Protein AF-0000000082827532 (afdb_homodimer)

Foldseek 3Di:
DAPCQCLVVVLVQLVQQAKKKKKFWQDKFFDDQADGGHIKIWDQGPVRDTDIDGARRDDPVRVVVNVVRVVVSPDPDAWDKAKDKDFQDDPPPDPGTMIIIMIITMDGSVPAPEPSVVLVVVLLVFWKWKWKDWLVGHIHIDTDRDPDDFDWDWDDPDSRGIMTMTIDGQDPEEEEEEALDLLNLLLLVVVQSVRYAYEYEYQDPPSHDPVCPVSYNYYHDPCSLVVQQPDDQQYEYEYEHPDLVVSLVNLCSQLPDDPGHHLAYEYADAPVSLVVSVVVVVVVPDDPVSSVRYDPPAFDPDQDDPDSNSSSVRRVVVSCVSPVVDD/DAQCQVLVVVVVLLVQQAKKKKKFWQDKFFDDQADGGHIKIWDQGPVRDTDIDGARRDDPVRVVVNVVRVVVSPDPDAWDKAKDKDFQDDPPPDPGTMITIMIITIDGSVPAPEPSVVLVVVLLVFWKWKWKDWLVGHIHIDTDRDPDDFDWDWDDPDSRGIMTMTIDGQDPEEEEEEALDLLNLLLLVVVQVVSYAYEYEYQDPPSHDPVCPSSYNYYHDPCSLVVQQPDDQQYEYEYEHPDLVVSLVNLCSQLPDDPGHHLAYEYADAPVSLVVSVVVVVVVPDDPVSSVRYDPPAFDPDQDDPDSNSSSVRRVVVSCVSPVVDD

Solvent-accessible surface area (backbone atoms only — not comparable to full-atom values): 35565 Å² total; per-residue (Å²): 124,83,60,56,58,25,58,57,47,55,50,61,52,41,78,71,60,46,57,33,29,44,38,29,29,57,40,66,42,75,60,60,79,47,57,65,63,32,34,22,34,37,35,52,48,97,86,65,43,83,44,76,30,64,55,62,53,48,62,69,64,43,52,52,50,49,51,53,46,53,53,53,70,68,43,81,70,74,66,47,73,48,75,45,80,43,77,46,73,37,64,96,84,55,82,70,34,9,37,37,32,35,36,41,34,38,41,44,46,87,71,54,81,42,60,51,68,60,44,51,53,40,26,66,71,58,30,30,32,38,36,39,34,37,67,89,39,74,70,41,58,43,75,39,85,67,85,59,71,80,45,73,45,64,48,71,84,46,100,76,36,36,40,39,34,37,48,48,68,35,58,78,52,34,38,39,34,37,24,59,44,66,43,43,48,36,32,50,65,60,37,48,77,64,47,43,36,39,41,38,32,28,64,57,78,91,55,67,58,76,89,43,52,85,77,34,52,70,44,74,41,88,54,63,57,73,60,54,72,78,44,64,40,77,19,32,40,38,41,47,52,96,42,70,67,58,45,51,54,43,48,54,58,70,54,48,90,59,95,66,63,47,70,37,38,33,29,70,56,44,61,65,56,42,51,55,51,49,55,57,40,40,76,72,66,51,47,70,74,55,55,66,53,54,37,47,45,58,38,41,85,61,58,81,61,83,35,34,47,53,40,19,36,24,33,52,42,39,50,40,42,72,56,45,64,74,124,108,82,65,55,57,23,57,57,47,55,48,62,50,40,79,71,60,47,56,33,28,42,37,28,29,57,39,65,43,74,59,58,79,48,56,66,60,32,34,22,33,37,35,52,49,98,85,64,43,81,44,75,29,65,54,62,53,50,68,70,64,40,52,51,50,49,52,52,47,53,54,52,70,68,45,82,71,74,68,47,74,49,75,47,80,43,78,45,73,38,64,96,85,56,84,69,36,10,37,39,29,34,34,40,33,40,42,45,48,87,71,54,82,43,59,50,67,60,44,49,53,41,27,66,71,58,30,32,32,38,35,40,33,37,66,89,40,74,68,41,58,43,75,38,86,68,86,62,69,79,46,73,46,63,47,71,86,47,100,76,36,34,39,39,35,37,48,47,70,36,58,78,52,34,36,38,34,35,23,61,45,65,43,43,48,35,33,50,66,62,38,49,75,63,47,42,37,40,40,39,33,29,63,58,78,91,53,66,57,76,90,44,53,86,77,34,52,67,43,72,40,89,55,63,56,72,59,54,71,77,45,65,41,79,18,32,38,36,40,46,51,91,41,72,68,58,43,50,53,44,48,55,61,69,54,47,90,57,97,64,62,48,70,36,40,32,28,68,54,45,61,65,55,41,51,56,50,50,54,56,39,40,76,73,67,52,48,71,74,55,56,67,54,53,36,46,46,58,39,43,86,61,58,80,61,84,33,35,48,52,40,19,36,26,32,50,43,38,50,40,41,72,56,45,57,70,117

Organism: Acinetobacter baumannii (strain ATCC 19606 / DSM 30007 / JCM 6841 / CCUG 19606 / CIP 70.34 / NBRC 109757 / NCIMB 12457 / NCTC 12156 / 81) (NCBI:txid575584)

Radius of gyration: 27.35 Å; Cα contacts (8 Å, |Δi|>4): 1321; chains: 2; bounding box: 65×81×66 Å

pLDDT: mean 84.29, std 13.01, range [34.0, 98.56]

Nearest PDB structures (foldseek):
  3on5-assembly1_A  TM=6.457E-01  e=2.392E-22  Halalkalibacterium halodurans
  2we8-assembly1_A-2  TM=5.216E-01  e=1.282E-20  Mycolicibacterium smegmatis MC2 155
  3on5-assembly1_B  TM=6.172E-01  e=1.183E-18  Halalkalibacterium halodurans
  2we8-assembly2_B-3  TM=5.191E-01  e=8.747E-19  Mycolicibacterium smegmatis MC2 155
  2we7-assembly2_B-2  TM=5.089E-01  e=4.459E-18  Mycolicibacterium smegmatis MC2 155

Sequence (654 aa):
MQHLQWWTDFVAWQADALPMVLVTVVRADGSTPREVGATMLLRFNLQQQWQQSDTIGGGHLEFQAIDIAKAMLKESETCVRRIERFNLSARLGQCCGGVMWLLFEKILPAEIASDLSGSLQAWRAGKHIWRNVSYQYASTWQTMDMEQQPSFEFHSGSSEEWQFSQQIQPNTMQVLICGAGHVAEAIVRCLLPIGVRVKWIDPRDDIFPSDLLEQAYCITTDTLDAEIEPFDRSGAVLILTHDHQLDLQLCFTALKPTAKPFAYVGMIGSKSKRAIFEKRMQVRGYTPETLQRLVCPIGIDGISSKQPAMIAIAVVAQLLQVFDVKKMQHLQWWTDFVAWQADALPMVLVTVVRADGSTPREVGATMLLRFNLQQQWQQSDTIGGGHLEFQAIDIAKAMLKESETCVRRIERFNLSARLGQCCGGVMWLLFEKILPAEIASDLSGSLQAWRAGKHIWRNVSYQYASTWQTMDMEQQPSFEFHSGSSEEWQFSQQIQPNTMQVLICGAGHVAEAIVRCLLPIGVRVKWIDPRDDIFPSDLLEQAYCITTDTLDAEIEPFDRSGAVLILTHDHQLDLQLCFTALKPTAKPFAYVGMIGSKSKRAIFEKRMQVRGYTPETLQRLVCPIGIDGISSKQPAMIAIAVVAQLLQVFDVKK

Secondary structure (DSSP, 8-state):
----HHHHHHHHHGGGT--EEEEEEEEEESS-SS-TT-EEEEEE-TT--EEEES-SS-HHHHHHHHHHHHHHHHSS-SS-EEEEEEE---STT---PPEEEEEEEEE-GGG--S-HHHHHHHHHTT-EEEEEEESSS--EEEEE-------EEEEEEETTEEEEEEEEPPP--EEEEE--SHHHHHHHHHHGGGT-EEEEEESSTT-S-GGGTTTSEEEE-S-HHHHHTTS-TTSEEEE--S-HHHHHHHHHHHT---SS--SEEEE-S-HHHHHHHHHHHHHTT--HHHHTTEE-S-S-TT-----HHHHHHHHHHHHHHHH----/----HHHHHHHHHGGGT--EEEEEEEEEESB-SS-TT-EEEEEE-TT--EEEES-SS-HHHHHHHHHHHHHHHHSS-SS-EEEEEEE---STT---B-EEEEEEEEE-GGG--S-HHHHHHHHHTT-EEEEEEESSS--EEEEE-------EEEEEEETTEEEEEEEEPPP--EEEEE--SHHHHHHHHHHGGGT-EEEEEESSTT-S-GGGTTTSEEEE-S-HHHHHTTS-TTSEEEE--S-HHHHHHHHHHHT---SS--SEEEE-S-HHHHHHHHHHHHHTT--HHHHTTEE-S-S-TT-----HHHHHHHHHHHHHHHH----

Structure (mmCIF, N/CA/C/O backbone):
data_AF-0000000082827532-model_v1
#
loop_
_entity.id
_entity.type
_entity.pdbx_description
1 polymer 'Uncharacterized protein'
#
loop_
_atom_site.group_PDB
_atom_site.id
_atom_site.type_symbol
_atom_site.label_atom_id
_atom_site.label_alt_id
_atom_site.label_comp_id
_atom_site.label_asym_id
_atom_site.label_entity_id
_atom_site.label_seq_id
_atom_site.pdbx_PDB_ins_code
_atom_site.Cartn_x
_atom_site.Cartn_y
_atom_site.Cartn_z
_atom_site.occupancy
_atom_site.B_iso_or_equiv
_atom_site.auth_seq_id
_atom_site.auth_comp_id
_atom_site.auth_asym_id
_atom_site.auth_atom_id
_atom_site.pdbx_PDB_model_num
ATOM 1 N N . MET A 1 1 ? 1.329 12.906 14.406 1 38.5 1 MET A N 1
ATOM 2 C CA . MET A 1 1 ? 1.808 13.336 13.094 1 38.5 1 MET A CA 1
ATOM 3 C C . MET A 1 1 ? 0.666 13.906 12.258 1 38.5 1 MET A C 1
ATOM 5 O O . MET A 1 1 ? -0.466 13.43 12.336 1 38.5 1 MET A O 1
ATOM 9 N N . GLN A 1 2 ? 0.753 15.141 11.945 1 50.34 2 GLN A N 1
ATOM 10 C CA . GLN A 1 2 ? -0.274 15.867 11.195 1 50.34 2 GLN A CA 1
ATOM 11 C C . GLN A 1 2 ? -0.621 15.141 9.898 1 50.34 2 GLN A C 1
ATOM 13 O O . GLN A 1 2 ? 0.258 14.578 9.242 1 50.34 2 GLN A O 1
ATOM 18 N N . HIS A 1 3 ? -1.86 14.578 9.805 1 56.12 3 HIS A N 1
ATOM 19 C CA . HIS A 1 3 ? -2.361 14.211 8.484 1 56.12 3 HIS A CA 1
ATOM 20 C C . HIS A 1 3 ? -2.197 15.359 7.496 1 56.12 3 HIS A C 1
ATOM 22 O O . HIS A 1 3 ? -2.697 16.453 7.723 1 56.12 3 HIS A O 1
ATOM 28 N N . LEU A 1 4 ? -1.276 15.148 6.488 1 69.88 4 LEU A N 1
ATOM 29 C CA . LEU A 1 4 ? -0.964 16.328 5.699 1 69.88 4 LEU A CA 1
ATOM 30 C C . LEU A 1 4 ? -1.406 16.156 4.25 1 69.88 4 LEU A C 1
ATOM 32 O O . LEU A 1 4 ? -0.879 16.812 3.348 1 69.88 4 LEU A O 1
ATOM 36 N N . GLN A 1 5 ? -2.418 15.188 4.109 1 72.31 5 GLN A N 1
ATOM 37 C CA . GLN A 1 5 ? -2.928 15.047 2.75 1 72.31 5 GLN A CA 1
ATOM 38 C C . GLN A 1 5 ? -3.594 16.344 2.279 1 72.31 5 GLN A C 1
ATOM 40 O O . GLN A 1 5 ? -3.531 16.688 1.097 1 72.31 5 GLN A O 1
ATOM 45 N N . TRP A 1 6 ? -4.199 16.906 3.217 1 84.94 6 TRP A N 1
ATOM 46 C CA . TRP A 1 6 ? -4.879 18.141 2.857 1 84.94 6 TRP A CA 1
ATOM 47 C C . TRP A 1 6 ? -3.902 19.141 2.246 1 84.94 6 TRP A C 1
ATOM 49 O O . TRP A 1 6 ? -4.266 19.906 1.346 1 84.94 6 TRP A O 1
ATOM 59 N N . TRP A 1 7 ? -2.711 19.094 2.723 1 85.94 7 TRP A N 1
ATOM 60 C CA . TRP A 1 7 ? -1.707 20.047 2.252 1 85.94 7 TRP A CA 1
ATOM 61 C C . TRP A 1 7 ? -1.353 19.781 0.792 1 85.94 7 TRP A C 1
ATOM 63 O O . TRP A 1 7 ? -1.334 20.703 -0.023 1 85.94 7 TRP A O 1
ATOM 73 N N . THR A 1 8 ? -1.146 18.594 0.447 1 79.31 8 THR A N 1
ATOM 74 C CA . THR A 1 8 ? -0.833 18.234 -0.932 1 79.31 8 THR A CA 1
ATOM 75 C C . THR A 1 8 ? -2.033 18.484 -1.841 1 79.31 8 THR A C 1
ATOM 77 O O . THR A 1 8 ? -1.885 19 -2.947 1 79.31 8 THR A O 1
ATOM 80 N N . ASP A 1 9 ? -3.182 18.109 -1.369 1 83.38 9 ASP A N 1
ATOM 81 C CA . ASP A 1 9 ? -4.398 18.328 -2.148 1 83.38 9 ASP A CA 1
ATOM 82 C C . ASP A 1 9 ? -4.668 19.812 -2.352 1 83.38 9 ASP A C 1
ATOM 84 O O . ASP A 1 9 ? -5.121 20.234 -3.42 1 83.38 9 ASP A O 1
ATOM 88 N N . PHE A 1 10 ? -4.387 20.531 -1.301 1 91 10 PHE A N 1
ATOM 89 C CA . PHE A 1 10 ? -4.594 21.969 -1.355 1 91 10 PHE A CA 1
ATOM 90 C C . PHE A 1 10 ? -3.822 22.594 -2.516 1 91 10 PHE A C 1
ATOM 92 O O . PHE A 1 10 ? -4.367 23.391 -3.271 1 91 10 PHE A O 1
ATOM 99 N N . VAL A 1 11 ? -2.648 22.141 -2.717 1 88 11 VAL A N 1
ATOM 100 C CA . VAL A 1 11 ? -1.805 22.641 -3.799 1 88 11 VAL A CA 1
ATOM 101 C C . VAL A 1 11 ? -2.303 22.094 -5.137 1 88 11 VAL A C 1
ATOM 103 O O . VAL A 1 11 ? -2.438 22.844 -6.105 1 88 11 VAL A O 1
ATOM 106 N N . ALA A 1 12 ? -2.648 20.891 -5.184 1 82.44 12 ALA A N 1
ATOM 107 C CA . ALA A 1 12 ? -3.076 20.234 -6.422 1 82.44 12 ALA A CA 1
ATOM 108 C C . ALA A 1 12 ? -4.391 20.828 -6.922 1 82.44 12 ALA A C 1
ATOM 110 O O . ALA A 1 12 ? -4.582 21.016 -8.125 1 82.44 12 ALA A O 1
ATOM 111 N N . TRP A 1 13 ? -5.27 21.109 -5.996 1 87.94 13 TRP A N 1
ATOM 112 C CA . TRP A 1 13 ? -6.617 21.547 -6.359 1 87.94 13 TRP A CA 1
ATOM 113 C C . TRP A 1 13 ? -6.617 22.984 -6.828 1 87.94 13 TRP A C 1
ATOM 115 O O . TRP A 1 13 ? -7.598 23.453 -7.418 1 87.94 13 TRP A O 1
ATOM 125 N N . GLN A 1 14 ? -5.555 23.688 -6.668 1 88.75 14 GLN A N 1
ATOM 126 C CA . GLN A 1 14 ? -5.469 25.062 -7.117 1 88.75 14 GLN A CA 1
ATOM 127 C C . GLN A 1 14 ? -5.652 25.172 -8.633 1 88.75 14 GLN A C 1
ATOM 129 O O . GLN A 1 14 ? -6.141 26.188 -9.141 1 88.75 14 GLN A O 1
ATOM 134 N N . ALA A 1 15 ? -5.246 24.141 -9.266 1 83.94 15 ALA A N 1
ATOM 135 C CA . ALA A 1 15 ? -5.27 24.125 -10.727 1 83.94 15 ALA A CA 1
ATOM 136 C C . ALA A 1 15 ? -6.691 24.312 -11.25 1 83.94 15 ALA A C 1
ATOM 138 O O . ALA A 1 15 ? -6.891 24.859 -12.336 1 83.94 15 ALA A O 1
ATOM 139 N N . ASP A 1 16 ? -7.691 23.938 -10.516 1 88.25 16 ASP A N 1
ATOM 140 C CA . ASP A 1 16 ? -9.086 24.016 -10.938 1 88.25 16 ASP A CA 1
ATOM 141 C C . ASP A 1 16 ? -9.633 25.422 -10.766 1 88.25 16 ASP A C 1
ATOM 143 O O . ASP A 1 16 ? -10.711 25.734 -11.273 1 88.25 16 ASP A O 1
ATOM 147 N N . ALA A 1 17 ? -8.961 26.234 -10.078 1 90.38 17 ALA A N 1
ATOM 148 C CA . ALA A 1 17 ? -9.352 27.625 -9.828 1 90.38 17 ALA A CA 1
ATOM 149 C C . ALA A 1 17 ? -10.75 27.703 -9.234 1 90.38 17 ALA A C 1
ATOM 151 O O . ALA A 1 17 ? -11.539 28.578 -9.594 1 90.38 17 ALA A O 1
ATOM 152 N N . LEU A 1 18 ? -11.18 26.734 -8.492 1 92.06 18 LEU A N 1
ATOM 153 C CA . LEU A 1 18 ? -12.469 26.703 -7.805 1 92.06 18 LEU A CA 1
ATOM 154 C C . LEU A 1 18 ? -12.305 27 -6.316 1 92.06 18 LEU A C 1
ATOM 156 O O . LEU A 1 18 ? -11.258 26.703 -5.734 1 92.06 18 LEU A O 1
ATOM 160 N N . PRO A 1 19 ? -13.297 27.594 -5.766 1 93.75 19 PRO A N 1
ATOM 161 C CA . PRO A 1 19 ? -13.203 27.891 -4.336 1 93.75 19 PRO A CA 1
ATOM 162 C C . PRO A 1 19 ? -13.094 26.641 -3.473 1 93.75 19 PRO A C 1
ATOM 164 O O . PRO A 1 19 ? -13.633 25.594 -3.834 1 93.75 19 PRO A O 1
ATOM 167 N N . MET A 1 20 ? -12.422 26.766 -2.297 1 95.31 20 MET A N 1
ATOM 168 C CA . MET A 1 20 ? -12.258 25.719 -1.289 1 95.31 20 MET A CA 1
ATOM 169 C C . MET A 1 20 ? -12.484 26.281 0.113 1 95.31 20 MET A C 1
ATOM 171 O O . MET A 1 20 ? -12.453 27.5 0.314 1 95.31 20 MET A O 1
ATOM 175 N N . VAL A 1 21 ? -12.75 25.422 0.988 1 95.88 21 VAL A N 1
ATOM 176 C CA . VAL A 1 21 ? -12.82 25.812 2.391 1 95.88 21 VAL A CA 1
ATOM 177 C C . VAL A 1 21 ? -11.828 25 3.211 1 95.88 21 VAL A C 1
ATOM 179 O O . VAL A 1 21 ? -11.812 23.766 3.127 1 95.88 21 VAL A O 1
ATOM 182 N N . LEU A 1 22 ? -10.938 25.656 3.912 1 95.5 22 LEU A N 1
ATOM 183 C CA . LEU A 1 22 ? -10.062 25.047 4.902 1 95.5 22 LEU A CA 1
ATOM 184 C C . LEU A 1 22 ? -10.688 25.094 6.289 1 95.5 22 LEU A C 1
ATOM 186 O O . LEU A 1 22 ? -11.047 26.172 6.777 1 95.5 22 LEU A O 1
ATOM 190 N N . VAL A 1 23 ? -10.867 23.953 6.883 1 94.88 23 VAL A N 1
ATOM 191 C CA . VAL A 1 23 ? -11.367 23.875 8.25 1 94.88 23 VAL A CA 1
ATOM 192 C C . VAL A 1 23 ? -10.258 23.391 9.18 1 94.88 23 VAL A C 1
ATOM 194 O O . VAL A 1 23 ? -9.703 22.312 9 1 94.88 23 VAL A O 1
ATOM 197 N N . THR A 1 24 ? -9.914 24.172 10.148 1 93.38 24 THR A N 1
ATOM 198 C CA . THR A 1 24 ? -8.781 23.891 11.016 1 93.38 24 THR A CA 1
ATOM 199 C C . THR A 1 24 ? -9.188 23.953 12.484 1 93.38 24 THR A C 1
ATOM 201 O O . THR A 1 24 ? -9.898 24.875 12.891 1 93.38 24 THR A O 1
ATOM 204 N N . VAL A 1 25 ? -8.766 22.984 13.25 1 89.62 25 VAL A N 1
ATOM 205 C CA . VAL A 1 25 ? -8.93 23.062 14.703 1 89.62 25 VAL A CA 1
ATOM 206 C C . VAL A 1 25 ? -7.949 24.094 15.273 1 89.62 25 VAL A C 1
ATOM 208 O O . VAL A 1 25 ? -6.73 23.891 15.227 1 89.62 25 VAL A O 1
ATOM 211 N N . VAL A 1 26 ? -8.516 25.125 15.828 1 91.38 26 VAL A N 1
ATOM 212 C CA . VAL A 1 26 ? -7.617 26.172 16.297 1 91.38 26 VAL A CA 1
ATOM 213 C C . VAL A 1 26 ? -7.52 26.141 17.812 1 91.38 26 VAL A C 1
ATOM 215 O O . VAL A 1 26 ? -6.574 26.688 18.391 1 91.38 26 VAL A O 1
ATOM 218 N N . ARG A 1 27 ? -8.484 25.562 18.422 1 87.06 27 ARG A N 1
ATOM 219 C CA . ARG A 1 27 ? -8.5 25.375 19.859 1 87.06 27 ARG A CA 1
ATOM 220 C C . ARG A 1 27 ? -9.297 24.141 20.266 1 87.06 27 ARG A C 1
ATOM 222 O O . ARG A 1 27 ? -10.289 23.812 19.609 1 87.06 27 ARG A O 1
ATOM 229 N N . ALA A 1 28 ? -8.836 23.469 21.203 1 82.56 28 ALA A N 1
ATOM 230 C CA . ALA A 1 28 ? -9.5 22.266 21.719 1 82.56 28 ALA A CA 1
ATOM 231 C C . ALA A 1 28 ? -9.375 22.188 23.25 1 82.56 28 ALA A C 1
ATOM 233 O O . ALA A 1 28 ? -8.281 22.328 23.797 1 82.56 28 ALA A O 1
ATOM 234 N N . ASP A 1 29 ? -10.453 22.125 23.859 1 79.12 29 ASP A N 1
ATOM 235 C CA . ASP A 1 29 ? -10.5 21.969 25.312 1 79.12 29 ASP A CA 1
ATOM 236 C C . ASP A 1 29 ? -11.195 20.656 25.703 1 79.12 29 ASP A C 1
ATOM 238 O O . ASP A 1 29 ? -12.25 20.328 25.156 1 79.12 29 ASP A O 1
ATOM 242 N N . GLY A 1 30 ? -10.555 19.875 26.578 1 72.12 30 GLY A N 1
ATOM 243 C CA . GLY A 1 30 ? -11.141 18.609 27 1 72.12 30 GLY A CA 1
ATOM 244 C C . GLY A 1 30 ? -10.883 17.469 26.016 1 72.12 30 GLY A C 1
ATOM 245 O O . GLY A 1 30 ? -9.867 17.469 25.328 1 72.12 30 GLY A O 1
ATOM 246 N N . SER A 1 31 ? -11.68 16.422 26.047 1 66.44 31 SER A N 1
ATOM 247 C CA . SER A 1 31 ? -11.523 15.273 25.156 1 66.44 31 SER A CA 1
ATOM 248 C C . SER A 1 31 ? -12.062 15.578 23.75 1 66.44 31 SER A C 1
ATOM 250 O O . SER A 1 31 ? -13.266 15.781 23.578 1 66.44 31 SER A O 1
ATOM 252 N N . THR A 1 32 ? -11.234 15.75 22.875 1 71.81 32 THR A N 1
ATOM 253 C CA . THR A 1 32 ? -11.609 16.047 21.5 1 71.81 32 THR A CA 1
ATOM 254 C C . THR A 1 32 ? -11.055 15 20.547 1 71.81 32 THR A C 1
ATOM 256 O O . THR A 1 32 ? -10.07 14.336 20.844 1 71.81 32 THR A O 1
ATOM 259 N N . PRO A 1 33 ? -11.742 14.828 19.406 1 65 33 PRO A N 1
ATOM 260 C CA . PRO A 1 33 ? -11.336 13.773 18.484 1 65 33 PRO A CA 1
ATOM 261 C C . PRO A 1 33 ? -9.992 14.055 17.812 1 65 33 PRO A C 1
ATOM 263 O O . PRO A 1 33 ? -9.297 13.133 17.391 1 65 33 PRO A O 1
ATOM 266 N N . ARG A 1 34 ? -9.68 15.328 17.578 1 73.88 34 ARG A N 1
ATOM 267 C CA . ARG A 1 34 ? -8.422 15.711 16.938 1 73.88 34 ARG A CA 1
ATOM 268 C C . ARG A 1 34 ? -7.758 16.859 17.672 1 73.88 34 ARG A C 1
ATOM 270 O O . ARG A 1 34 ? -8.414 17.578 18.438 1 73.88 34 ARG A O 1
ATOM 277 N N . GLU A 1 35 ? -6.477 17 17.391 1 75.56 35 GLU A N 1
ATOM 278 C CA . GLU A 1 35 ? -5.668 18.031 18.062 1 75.56 35 GLU A CA 1
ATOM 279 C C . GLU A 1 35 ? -5.688 19.344 17.281 1 75.56 35 GLU A C 1
ATOM 281 O O . GLU A 1 35 ? -6.102 19.375 16.125 1 75.56 35 GLU A O 1
ATOM 286 N N . VAL A 1 36 ? -5.27 20.391 18 1 82.38 36 VAL A N 1
ATOM 287 C CA . VAL A 1 36 ? -5.102 21.688 17.359 1 82.38 36 VAL A CA 1
ATOM 288 C C . VAL A 1 36 ? -4.188 21.562 16.141 1 82.38 36 VAL A C 1
ATOM 290 O O . VAL A 1 36 ? -3.166 20.859 16.203 1 82.38 36 VAL A O 1
ATOM 293 N N . GLY A 1 37 ? -4.598 22.141 15.062 1 85.69 37 GLY A N 1
ATOM 294 C CA . GLY A 1 37 ? -3.82 22.078 13.836 1 85.69 37 GLY A CA 1
ATOM 295 C C . GLY A 1 37 ? -4.383 21.094 12.828 1 85.69 37 GLY A C 1
ATOM 296 O O . GLY A 1 37 ? -4.066 21.156 11.641 1 85.69 37 GLY A O 1
ATOM 297 N N . ALA A 1 38 ? -5.172 20.188 13.32 1 82.88 38 ALA A N 1
ATOM 298 C CA . ALA A 1 38 ? -5.836 19.297 12.375 1 82.88 38 ALA A CA 1
ATOM 299 C C . ALA A 1 38 ? -6.637 20.094 11.344 1 82.88 38 ALA A C 1
ATOM 301 O O . ALA A 1 38 ? -7.348 21.031 11.695 1 82.88 38 ALA A O 1
ATOM 302 N N . THR A 1 39 ? -6.453 19.688 10.133 1 89.94 39 THR A N 1
ATOM 303 C CA . THR A 1 39 ? -7.039 20.469 9.047 1 89.94 39 THR A CA 1
ATOM 304 C C . THR A 1 39 ? -7.75 19.562 8.047 1 89.94 39 THR A C 1
ATOM 306 O O . THR A 1 39 ? -7.262 18.484 7.73 1 89.94 39 THR A O 1
ATOM 309 N N . MET A 1 40 ? -8.906 20.031 7.656 1 89.06 40 MET A N 1
ATOM 310 C CA . MET A 1 40 ? -9.719 19.391 6.629 1 89.06 40 MET A CA 1
ATOM 311 C C . MET A 1 40 ? -9.961 20.328 5.457 1 89.06 40 MET A C 1
ATOM 313 O O . MET A 1 40 ? -10.234 21.516 5.656 1 89.06 40 MET A O 1
ATOM 317 N N . LEU A 1 41 ? -9.758 19.875 4.242 1 93.25 41 LEU A N 1
ATOM 318 C CA . LEU A 1 41 ? -9.969 20.641 3.016 1 93.25 41 LEU A CA 1
ATOM 319 C C . LEU A 1 41 ? -11.227 20.172 2.295 1 93.25 41 LEU A C 1
ATOM 321 O O . LEU A 1 41 ? -11.414 18.969 2.084 1 93.25 41 LEU A O 1
ATOM 325 N N . LEU A 1 42 ? -12.086 21.141 1.963 1 93.38 42 LEU A N 1
ATOM 326 C CA . LEU A 1 42 ? -13.391 20.844 1.382 1 93.38 42 LEU A CA 1
ATOM 327 C C . LEU A 1 42 ? -13.625 21.656 0.116 1 93.38 42 LEU A C 1
ATOM 329 O O . LEU A 1 42 ? -13.25 22.828 0.053 1 93.38 42 LEU A O 1
ATOM 333 N N . ARG A 1 43 ? -14.289 20.969 -0.887 1 93.06 43 ARG A N 1
ATOM 334 C CA . ARG A 1 43 ? -14.664 21.719 -2.078 1 93.06 43 ARG A CA 1
ATOM 335 C C . ARG A 1 43 ? -15.688 20.953 -2.908 1 93.06 43 ARG A C 1
ATOM 337 O O . ARG A 1 43 ? -15.969 19.781 -2.635 1 93.06 43 ARG A O 1
ATOM 344 N N . PHE A 1 44 ? -16.281 21.766 -3.873 1 90.5 44 PHE A N 1
ATOM 345 C CA . PHE A 1 44 ? -16.922 21.156 -5.031 1 90.5 44 PHE A CA 1
ATOM 346 C C . PHE A 1 44 ? -15.969 21.141 -6.227 1 90.5 44 PHE A C 1
ATOM 348 O O . PHE A 1 44 ? -15.281 22.141 -6.488 1 90.5 44 PHE A O 1
ATOM 355 N N . ASN A 1 45 ? -15.898 19.969 -6.906 1 85.69 45 ASN A N 1
ATOM 356 C CA . ASN A 1 45 ? -15.055 19.969 -8.102 1 85.69 45 ASN A CA 1
ATOM 357 C C . ASN A 1 45 ? -15.797 20.547 -9.305 1 85.69 45 ASN A C 1
ATOM 359 O O . ASN A 1 45 ? -16.859 21.141 -9.164 1 85.69 45 ASN A O 1
ATOM 363 N N . LEU A 1 46 ? -15.125 20.406 -10.523 1 83.75 46 LEU A N 1
ATOM 364 C CA . LEU A 1 46 ? -15.656 20.984 -11.75 1 83.75 46 LEU A CA 1
ATOM 365 C C . LEU A 1 46 ? -17.016 20.375 -12.094 1 83.75 46 LEU A C 1
ATOM 367 O O . LEU A 1 46 ? -17.875 21.047 -12.664 1 83.75 46 LEU A O 1
ATOM 371 N N . GLN A 1 47 ? -17.203 19.141 -11.734 1 81 47 GLN A N 1
ATOM 372 C CA . GLN A 1 47 ? -18.469 18.438 -12.008 1 81 47 GLN A CA 1
ATOM 373 C C . GLN A 1 47 ? -19.453 18.625 -10.867 1 81 47 GLN A C 1
ATOM 375 O O . GLN A 1 47 ? -20.422 17.875 -10.742 1 81 47 GLN A O 1
ATOM 380 N N . GLN A 1 48 ? -19.109 19.5 -9.867 1 83.31 48 GLN A N 1
ATOM 381 C CA . GLN A 1 48 ? -19.969 19.859 -8.734 1 83.31 48 GLN A CA 1
ATOM 382 C C . GLN A 1 48 ? -20.078 18.688 -7.75 1 83.31 48 GLN A C 1
ATOM 384 O O . GLN A 1 48 ? -21.094 18.562 -7.059 1 83.31 48 GLN A O 1
ATOM 389 N N . GLN A 1 49 ? -19.109 17.938 -7.82 1 77.62 49 GLN A N 1
ATOM 390 C CA . GLN A 1 49 ? -19.047 16.844 -6.844 1 77.62 49 GLN A CA 1
ATOM 391 C C . GLN A 1 49 ? -18.297 17.297 -5.586 1 77.62 49 GLN A C 1
ATOM 393 O O . GLN A 1 49 ? -17.297 18 -5.672 1 77.62 49 GLN A O 1
ATOM 398 N N . TRP A 1 50 ? -18.875 16.844 -4.477 1 80.88 50 TRP A N 1
ATOM 399 C CA . TRP A 1 50 ? -18.281 17.172 -3.189 1 80.88 50 TRP A CA 1
ATOM 400 C C . TRP A 1 50 ? -16.984 16.391 -2.969 1 80.88 50 TRP A C 1
ATOM 402 O O . TRP A 1 50 ? -16.953 15.18 -3.166 1 80.88 50 TRP A O 1
ATOM 412 N N . GLN A 1 51 ? -15.891 17.125 -2.643 1 81.75 51 GLN A N 1
ATOM 413 C CA . GLN A 1 51 ? -14.602 16.5 -2.35 1 81.75 51 GLN A CA 1
ATOM 414 C C . GLN A 1 51 ? -14.094 16.906 -0.972 1 81.75 51 GLN A C 1
ATOM 416 O O . GLN A 1 51 ? -14.25 18.047 -0.563 1 81.75 51 GLN A O 1
ATOM 421 N N . GLN A 1 52 ? -13.57 15.945 -0.238 1 83 52 GLN A N 1
ATOM 422 C CA . GLN A 1 52 ? -12.984 16.156 1.08 1 83 52 GLN A CA 1
ATOM 423 C C . GLN A 1 52 ? -11.586 15.547 1.165 1 83 52 GLN A C 1
ATOM 425 O O . GLN A 1 52 ? -11.344 14.469 0.631 1 83 52 GLN A O 1
ATOM 430 N N . SER A 1 53 ? -10.648 16.359 1.677 1 82.75 53 SER A N 1
ATOM 431 C CA . SER A 1 53 ? -9.312 15.859 1.979 1 82.75 53 SER A CA 1
ATOM 432 C C . SER A 1 53 ? -9.008 15.961 3.471 1 82.75 53 SER A C 1
ATOM 434 O O . SER A 1 53 ? -9.18 17.031 4.074 1 82.75 53 SER A O 1
ATOM 436 N N . ASP A 1 54 ? -8.555 14.891 4.121 1 77.62 54 ASP A N 1
ATOM 437 C CA . ASP A 1 54 ? -8.258 14.742 5.543 1 77.62 54 ASP A CA 1
ATOM 438 C C . ASP A 1 54 ? -9.5 15.008 6.391 1 77.62 54 ASP A C 1
ATOM 440 O O . ASP A 1 54 ? -10.609 15.125 5.863 1 77.62 54 ASP A O 1
ATOM 444 N N . THR A 1 55 ? -9.359 14.875 7.73 1 74.12 55 THR A N 1
ATOM 445 C CA . THR A 1 55 ? -10.484 14.945 8.664 1 74.12 55 THR A CA 1
ATOM 446 C C . THR A 1 55 ? -10.094 15.711 9.922 1 74.12 55 THR A C 1
ATOM 448 O O . THR A 1 55 ? -8.906 15.898 10.195 1 74.12 55 THR A O 1
ATOM 451 N N . ILE A 1 56 ? -11.086 16.188 10.469 1 79.56 56 ILE A N 1
ATOM 452 C CA . ILE A 1 56 ? -10.859 16.812 11.766 1 79.56 56 ILE A CA 1
ATOM 453 C C . ILE A 1 56 ? -11.391 15.922 12.875 1 79.56 56 ILE A C 1
ATOM 455 O O . ILE A 1 56 ? -11.742 16.406 13.953 1 79.56 56 ILE A O 1
ATOM 459 N N . GLY A 1 57 ? -11.469 14.625 12.586 1 64.38 57 GLY A N 1
ATOM 460 C CA . GLY A 1 57 ? -11.812 13.664 13.625 1 64.38 57 GLY A CA 1
ATOM 461 C C . GLY A 1 57 ? -13.078 12.891 13.32 1 64.38 57 GLY A C 1
ATOM 462 O O . GLY A 1 57 ? -13.391 11.914 14.008 1 64.38 57 GLY A O 1
ATOM 463 N N . GLY A 1 58 ? -13.773 13.242 12.375 1 61.34 58 GLY A N 1
ATOM 464 C CA . GLY A 1 58 ? -15 12.539 12.023 1 61.34 58 GLY A CA 1
ATOM 465 C C . GLY A 1 58 ? -16.156 12.867 12.938 1 61.34 58 GLY A C 1
ATOM 466 O O . GLY A 1 58 ? -16.188 13.938 13.547 1 61.34 58 GLY A O 1
ATOM 467 N N . GLY A 1 59 ? -17.281 12.109 12.789 1 59.19 59 GLY A N 1
ATOM 468 C CA . GLY A 1 59 ? -18.422 12.211 13.688 1 59.19 59 GLY A CA 1
ATOM 469 C C . GLY A 1 59 ? -19.375 13.336 13.312 1 59.19 59 GLY A C 1
ATOM 470 O O . GLY A 1 59 ? -19.375 13.797 12.172 1 59.19 59 GLY A O 1
ATOM 471 N N . HIS A 1 60 ? -20.203 13.555 14.312 1 66.06 60 HIS A N 1
ATOM 472 C CA . HIS A 1 60 ? -21.234 14.562 14.133 1 66.06 60 HIS A CA 1
ATOM 473 C C . HIS A 1 60 ? -20.625 15.945 13.898 1 66.06 60 HIS A C 1
ATOM 4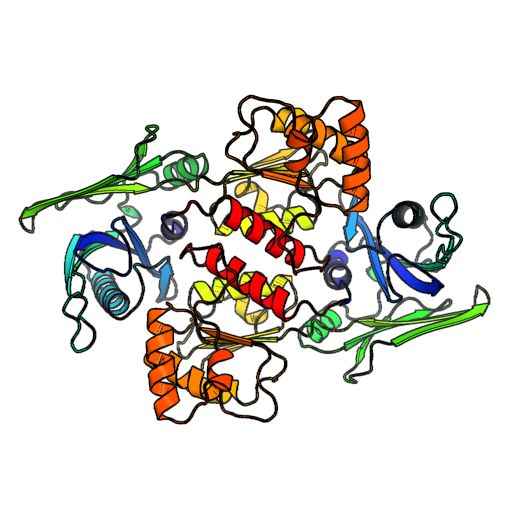75 O O . HIS A 1 60 ? -21.109 16.719 13.078 1 66.06 60 HIS A O 1
ATOM 481 N N . LEU A 1 61 ? -19.547 16.203 14.562 1 75.12 61 LEU A N 1
ATOM 482 C CA . LEU A 1 61 ? -18.859 17.484 14.406 1 75.12 61 LEU A CA 1
ATOM 483 C C . LEU A 1 61 ? -18.438 17.688 12.961 1 75.12 61 LEU A C 1
ATOM 485 O O . LEU A 1 61 ? -18.625 18.781 12.398 1 75.12 61 LEU A O 1
ATOM 489 N N . GLU A 1 62 ? -17.859 16.688 12.43 1 79.44 62 GLU A N 1
ATOM 490 C CA . GLU A 1 62 ? -17.359 16.812 11.062 1 79.44 62 GLU A CA 1
ATOM 491 C C . GLU A 1 62 ? -18.5 17 10.07 1 79.44 62 GLU A C 1
ATOM 493 O O . GLU A 1 62 ? -18.375 17.797 9.125 1 79.44 62 GLU A O 1
ATOM 498 N N . PHE A 1 63 ? -19.625 16.438 10.344 1 75.06 63 PHE A N 1
ATOM 499 C CA . PHE A 1 63 ? -20.797 16.609 9.5 1 75.06 63 PHE A CA 1
ATOM 500 C C . PHE A 1 63 ? -21.297 18.047 9.562 1 75.06 63 PHE A C 1
ATOM 502 O O . PHE A 1 63 ? -21.609 18.656 8.531 1 75.06 63 PHE A O 1
ATOM 509 N N . GLN A 1 64 ? -21.375 18.531 10.703 1 83.75 64 GLN A N 1
ATOM 510 C CA . GLN A 1 64 ? -21.781 19.922 10.867 1 83.75 64 GLN A CA 1
ATOM 511 C C . GLN A 1 64 ? -20.812 20.859 10.18 1 83.75 64 GLN A C 1
ATOM 513 O O . GLN A 1 64 ? -21.219 21.828 9.531 1 83.75 64 GLN A O 1
ATOM 518 N N . ALA A 1 65 ? -19.594 20.578 10.375 1 90.69 65 ALA A N 1
ATOM 519 C CA . ALA A 1 65 ? -18.562 21.406 9.742 1 90.69 65 ALA A CA 1
ATOM 520 C C . ALA A 1 65 ? -18.719 21.375 8.227 1 90.69 65 ALA A C 1
ATOM 522 O O . ALA A 1 65 ? -18.562 22.406 7.566 1 90.69 65 ALA A O 1
ATOM 523 N N . ILE A 1 66 ? -18.984 20.25 7.691 1 89.69 66 ILE A N 1
ATOM 524 C CA . ILE A 1 66 ? -19.188 20.094 6.254 1 89.69 66 ILE A CA 1
ATOM 525 C C . ILE A 1 66 ? -20.375 20.938 5.797 1 89.69 66 ILE A C 1
ATOM 527 O O . ILE A 1 66 ? -20.297 21.625 4.773 1 89.69 66 ILE A O 1
ATOM 531 N N . ASP A 1 67 ? -21.359 20.906 6.562 1 90.06 67 ASP A N 1
ATOM 532 C CA . ASP A 1 67 ? -22.531 21.703 6.223 1 90.06 67 ASP A CA 1
ATOM 533 C C . ASP A 1 67 ? -22.203 23.188 6.195 1 90.06 67 ASP A C 1
ATOM 535 O O . ASP A 1 67 ? -22.641 23.906 5.289 1 90.06 67 ASP A O 1
ATOM 539 N N . ILE A 1 68 ? -21.578 23.594 7.152 1 93.19 68 ILE A N 1
ATOM 540 C CA . ILE A 1 68 ? -21.156 25 7.207 1 93.19 68 ILE A CA 1
ATOM 541 C C . ILE A 1 68 ? -20.297 25.328 5.988 1 93.19 68 ILE A C 1
ATOM 543 O O . ILE A 1 68 ? -20.5 26.359 5.348 1 93.19 68 ILE A O 1
ATOM 547 N N . ALA A 1 69 ? -19.375 24.469 5.668 1 94.75 69 ALA A N 1
ATOM 548 C CA . ALA A 1 69 ? -18.484 24.688 4.527 1 94.75 69 ALA A CA 1
ATOM 549 C C . ALA A 1 69 ? -19.281 24.75 3.225 1 94.75 69 ALA A C 1
ATOM 551 O O . ALA A 1 69 ? -19 25.594 2.365 1 94.75 69 ALA A O 1
ATOM 552 N N . LYS A 1 70 ? -20.234 23.922 3.062 1 92.69 70 LYS A N 1
ATOM 553 C CA . LYS A 1 70 ? -21.078 23.938 1.873 1 92.69 70 LYS A CA 1
ATOM 554 C C . LYS A 1 70 ? -21.812 25.266 1.729 1 92.69 70 LYS A C 1
ATOM 556 O O . LYS A 1 70 ? -21.875 25.828 0.633 1 92.69 70 LYS A O 1
ATOM 561 N N . ALA A 1 71 ? -22.344 25.656 2.811 1 93.12 71 ALA A N 1
ATOM 562 C CA . ALA A 1 71 ? -23.016 26.953 2.807 1 93.12 71 ALA A CA 1
ATOM 563 C C . ALA A 1 71 ? -22.062 28.078 2.412 1 93.12 71 ALA A C 1
ATOM 565 O O . ALA A 1 71 ? -22.422 28.969 1.632 1 93.12 71 ALA A O 1
ATOM 566 N N . MET A 1 72 ? -20.875 28.047 2.953 1 94.19 72 MET A N 1
ATOM 567 C CA . MET A 1 72 ? -19.875 29.047 2.65 1 94.19 72 MET A CA 1
ATOM 568 C C . MET A 1 72 ? -19.547 29.062 1.161 1 94.19 72 MET A C 1
ATOM 570 O O . MET A 1 72 ? -19.344 30.125 0.577 1 94.19 72 MET A O 1
ATOM 574 N N . LEU A 1 73 ? -19.484 27.906 0.583 1 93.62 73 LEU A N 1
ATOM 575 C CA . LEU A 1 73 ? -19.109 27.797 -0.822 1 93.62 73 LEU A CA 1
ATOM 576 C C . LEU A 1 73 ? -20.203 28.344 -1.724 1 93.62 73 LEU A C 1
ATOM 578 O O . LEU A 1 73 ? -19.938 28.781 -2.844 1 93.62 73 LEU A O 1
ATOM 582 N N . LYS A 1 74 ? -21.359 28.328 -1.215 1 89.25 74 LYS A N 1
ATOM 583 C CA . LYS A 1 74 ? -22.5 28.828 -1.98 1 89.25 74 LYS A CA 1
ATOM 584 C C . LYS A 1 74 ? -22.625 30.344 -1.848 1 89.25 74 LYS A C 1
ATOM 586 O O . LYS A 1 74 ? -23.266 31 -2.676 1 89.25 74 LYS A O 1
ATOM 591 N N . GLU A 1 75 ? -22.125 30.812 -0.794 1 86.81 75 GLU A N 1
ATOM 592 C CA . GLU A 1 75 ? -22.188 32.25 -0.572 1 86.81 75 GLU A CA 1
ATOM 593 C C . GLU A 1 75 ? -21.312 33 -1.573 1 86.81 75 GLU A C 1
ATOM 595 O O . GLU A 1 75 ? -20.281 32.5 -2.006 1 86.81 75 GLU A O 1
ATOM 600 N N . SER A 1 76 ? -21.75 34.188 -1.925 1 78.94 76 SER A N 1
ATOM 601 C CA . SER A 1 76 ? -21.062 35 -2.912 1 78.94 76 SER A CA 1
ATOM 602 C C . SER A 1 76 ? -19.844 35.688 -2.303 1 78.94 76 SER A C 1
ATOM 604 O O . SER A 1 76 ? -18.891 36.031 -3.018 1 78.94 76 SER A O 1
ATOM 606 N N . GLU A 1 77 ? -19.953 35.906 -1.018 1 75.62 77 GLU A N 1
ATOM 607 C CA . GLU A 1 77 ? -18.828 36.594 -0.375 1 75.62 77 GLU A CA 1
ATOM 608 C C . GLU A 1 77 ? -17.547 35.781 -0.548 1 75.62 77 GLU A C 1
ATOM 610 O O . GLU A 1 77 ? -17.531 34.562 -0.417 1 75.62 77 GLU A O 1
ATOM 615 N N . THR A 1 78 ? -16.609 36.656 -0.981 1 68.38 78 THR A N 1
ATOM 616 C CA . THR A 1 78 ? -15.297 36.031 -1.208 1 68.38 78 THR A CA 1
ATOM 617 C C . THR A 1 78 ? -14.438 36.125 0.053 1 68.38 78 THR A C 1
ATOM 619 O O . THR A 1 78 ? -14.586 37.031 0.855 1 68.38 78 THR A O 1
ATOM 622 N N . CYS A 1 79 ? -13.648 35.156 0.42 1 65.62 79 CYS A N 1
ATOM 623 C CA . CYS A 1 79 ? -12.617 35.062 1.448 1 65.62 79 CYS A CA 1
ATOM 624 C C . CYS A 1 79 ? -13.219 35.219 2.84 1 65.62 79 CYS A C 1
ATOM 626 O O . CYS A 1 79 ? -12.945 36.188 3.543 1 65.62 79 CYS A O 1
ATOM 628 N N . VAL A 1 80 ? -14.102 34.5 3.248 1 81.44 80 VAL A N 1
ATOM 629 C CA . VAL A 1 80 ? -14.758 34.469 4.551 1 81.44 80 VAL A CA 1
ATOM 630 C C . VAL A 1 80 ? -13.961 33.594 5.52 1 81.44 80 VAL A C 1
ATOM 632 O O . VAL A 1 80 ? -13.469 32.531 5.141 1 81.44 80 VAL A O 1
ATOM 635 N N . ARG A 1 81 ? -13.641 34.312 6.648 1 90.69 81 ARG A N 1
ATOM 636 C CA . ARG A 1 81 ? -13.055 33.594 7.77 1 90.69 81 ARG A CA 1
ATOM 637 C C . ARG A 1 81 ? -13.953 33.656 9.008 1 90.69 81 ARG A C 1
ATOM 639 O O . ARG A 1 81 ? -14.398 34.75 9.383 1 90.69 81 ARG A O 1
ATOM 646 N N . ARG A 1 82 ? -14.188 32.531 9.57 1 89.44 82 ARG A N 1
ATOM 647 C CA . ARG A 1 82 ? -14.953 32.562 10.82 1 89.44 82 ARG A CA 1
ATOM 648 C C . ARG A 1 82 ? -14.547 31.422 11.742 1 89.44 82 ARG A C 1
ATOM 650 O O . ARG A 1 82 ? -14.109 30.359 11.281 1 89.44 82 ARG A O 1
ATOM 657 N N . ILE A 1 83 ? -14.648 31.672 12.977 1 91.75 83 ILE A N 1
ATOM 658 C CA . ILE A 1 83 ? -14.383 30.672 14.008 1 91.75 83 ILE A CA 1
ATOM 659 C C . ILE A 1 83 ? -15.695 30.234 14.656 1 91.75 83 ILE A C 1
ATOM 661 O O . ILE A 1 83 ? -16.516 31.078 15.031 1 91.75 83 ILE A O 1
ATOM 665 N N . GLU A 1 84 ? -15.93 28.938 14.711 1 91.44 84 GLU A N 1
ATOM 666 C CA . GLU A 1 84 ? -17.109 28.375 15.352 1 91.44 84 GLU A CA 1
ATOM 667 C C . GLU A 1 84 ? -16.734 27.453 16.516 1 91.44 84 GLU A C 1
ATOM 669 O O . GLU A 1 84 ? -15.773 26.703 16.422 1 91.44 84 GLU A O 1
ATOM 674 N N . ARG A 1 85 ? -17.531 27.625 17.5 1 88.31 85 ARG A N 1
ATOM 675 C CA . ARG A 1 85 ? -17.359 26.812 18.688 1 88.31 85 ARG A CA 1
ATOM 676 C C . ARG A 1 85 ? -18.312 25.609 18.672 1 88.31 85 ARG A C 1
ATOM 678 O O . ARG A 1 85 ? -19.5 25.766 18.406 1 88.31 85 ARG A O 1
ATOM 685 N N . PHE A 1 86 ? -17.797 24.391 18.906 1 86.69 86 PHE A N 1
ATOM 686 C CA . PHE A 1 86 ? -18.594 23.172 18.938 1 86.69 86 PHE A CA 1
ATOM 687 C C . PHE A 1 86 ? -18.469 22.484 20.297 1 86.69 86 PHE A C 1
ATOM 689 O O . PHE A 1 86 ? -17.359 22.203 20.75 1 86.69 86 PHE A O 1
ATOM 696 N N . ASN A 1 87 ? -19.641 22.25 20.844 1 79.94 87 ASN A N 1
ATOM 697 C CA . ASN A 1 87 ? -19.688 21.453 22.062 1 79.94 87 ASN A CA 1
ATOM 698 C C . ASN A 1 87 ? -19.859 19.969 21.75 1 79.94 87 ASN A C 1
ATOM 700 O O . ASN A 1 87 ? -20.812 19.578 21.078 1 79.94 87 ASN A O 1
ATOM 704 N N . LEU A 1 88 ? -18.859 19.234 22.016 1 67 88 LEU A N 1
ATOM 705 C CA . LEU A 1 88 ? -18.938 17.812 21.766 1 67 88 LEU A CA 1
ATOM 706 C C . LEU A 1 88 ? -19.703 17.094 22.875 1 67 88 LEU A C 1
ATOM 708 O O . LEU A 1 88 ? -19.5 17.406 24.062 1 67 88 LEU A O 1
ATOM 712 N N . SER A 1 89 ? -21.047 17.016 22.656 1 56.16 89 SER A N 1
ATOM 713 C CA . SER A 1 89 ? -21.906 16.422 23.688 1 56.16 89 SER A CA 1
ATOM 714 C C . SER A 1 89 ? -21.312 15.125 24.219 1 56.16 89 SER A C 1
ATOM 716 O O . SER A 1 89 ? -20.703 14.359 23.469 1 56.16 89 SER A O 1
ATOM 718 N N . ALA A 1 90 ? -21.188 15.148 25.609 1 44.88 90 ALA A N 1
ATOM 719 C CA . ALA A 1 90 ? -20.922 13.945 26.391 1 44.88 90 ALA A CA 1
ATOM 720 C C . ALA A 1 90 ? -21.859 12.812 25.984 1 44.88 90 ALA A C 1
ATOM 722 O O . ALA A 1 90 ? -23 13.055 25.562 1 44.88 90 ALA A O 1
ATOM 723 N N . ARG A 1 91 ? -21.531 11.75 25.391 1 38.5 91 ARG A N 1
ATOM 724 C CA . ARG A 1 91 ? -22.531 10.68 25.469 1 38.5 91 ARG A CA 1
ATOM 725 C C . ARG A 1 91 ? -23.375 10.836 26.734 1 38.5 91 ARG A C 1
ATOM 727 O O . ARG A 1 91 ? -22.969 11.461 27.703 1 38.5 91 ARG A O 1
ATOM 734 N N . LEU A 1 92 ? -24.609 10.469 26.734 1 34 92 LEU A N 1
ATOM 735 C CA . LEU A 1 92 ? -25.516 10.391 27.875 1 34 92 LEU A CA 1
ATOM 736 C C . LEU A 1 92 ? -24.781 9.945 29.125 1 34 92 LEU A C 1
ATOM 738 O O . LEU A 1 92 ? -24.281 8.812 29.203 1 34 92 LEU A O 1
ATOM 742 N N . GLY A 1 93 ? -24.578 10.797 30.297 1 36.97 93 GLY A N 1
ATOM 743 C CA . GLY A 1 93 ? -24.047 10.805 31.656 1 36.97 93 GLY A CA 1
ATOM 744 C C . GLY A 1 93 ? -22.625 11.312 31.734 1 36.97 93 GLY A C 1
ATOM 745 O O . GLY A 1 93 ? -22.078 11.477 32.844 1 36.97 93 GLY A O 1
ATOM 746 N N . GLN A 1 94 ? -21.656 10.859 30.984 1 36.81 94 GLN A N 1
ATOM 747 C CA . GLN A 1 94 ? -20.281 11.25 31.297 1 36.81 94 GLN A CA 1
ATOM 748 C C . GLN A 1 94 ? -19.984 12.664 30.812 1 36.81 94 GLN A C 1
ATOM 750 O O . GLN A 1 94 ? -20.453 13.07 29.75 1 36.81 94 GLN A O 1
ATOM 755 N N . CYS A 1 95 ? -19.938 13.789 31.703 1 40.25 95 CYS A N 1
ATOM 756 C CA . CYS A 1 95 ? -19.531 15.195 31.797 1 40.25 95 CYS A CA 1
ATOM 757 C C . CYS A 1 95 ? -18.516 15.547 30.719 1 40.25 95 CYS A C 1
ATOM 759 O O . CYS A 1 95 ? -18.188 16.719 30.531 1 40.25 95 CYS A O 1
ATOM 761 N N . CYS A 1 96 ? -17.547 14.82 30.391 1 49.12 96 CYS A N 1
ATOM 762 C CA . CYS A 1 96 ? -16.219 15.188 29.891 1 49.12 96 CYS A CA 1
ATOM 763 C C . CYS A 1 96 ? -16.266 15.484 28.406 1 49.12 96 CYS A C 1
ATOM 765 O O . CYS A 1 96 ? -15.438 14.984 27.641 1 49.12 96 CYS A O 1
ATOM 767 N N . GLY A 1 97 ? -17.375 16.031 27.984 1 58.44 97 GLY A N 1
ATOM 768 C CA . GLY A 1 97 ? -17.281 16.234 26.562 1 58.44 97 GLY A CA 1
ATOM 769 C C . GLY A 1 97 ? -16.281 17.312 26.172 1 58.44 97 GLY A C 1
ATOM 770 O O . GLY A 1 97 ? -15.961 18.188 27 1 58.44 97 GLY A O 1
ATOM 771 N N . GLY A 1 98 ? -15.484 17.297 25.312 1 71.81 98 GLY A N 1
ATOM 772 C CA . GLY A 1 98 ? -14.516 18.297 24.859 1 71.81 98 GLY A CA 1
ATOM 773 C C . GLY A 1 98 ? -15.133 19.391 24 1 71.81 98 GLY A C 1
ATOM 774 O O . GLY A 1 98 ? -16.328 19.344 23.703 1 71.81 98 GLY A O 1
ATOM 775 N N . VAL A 1 99 ? -14.594 20.641 24.094 1 82.69 99 VAL A N 1
ATOM 776 C CA . VAL A 1 99 ? -14.969 21.781 23.234 1 82.69 99 VAL A CA 1
ATOM 777 C C . VAL A 1 99 ? -13.883 22.016 22.188 1 82.69 99 VAL A C 1
ATOM 779 O O . VAL A 1 99 ? -12.688 21.953 22.5 1 82.69 99 VAL A O 1
ATOM 782 N N . MET A 1 100 ? -14.414 22.266 20.969 1 86.94 100 MET A N 1
ATOM 783 C CA . MET A 1 100 ? -13.477 22.547 19.891 1 86.94 100 MET A CA 1
ATOM 784 C C . MET A 1 100 ? -13.852 23.844 19.172 1 86.94 100 MET A C 1
ATOM 786 O O . MET A 1 100 ? -15.039 24.125 18.969 1 86.94 100 MET A O 1
ATOM 790 N N . TRP A 1 101 ? -12.875 24.641 18.859 1 90.62 101 TRP A N 1
ATOM 791 C CA . TRP A 1 101 ? -13.031 25.797 17.984 1 90.62 101 TRP A CA 1
ATOM 792 C C . TRP A 1 101 ? -12.461 25.5 16.594 1 90.62 101 TRP A C 1
ATOM 794 O O . TRP A 1 101 ? -11.289 25.141 16.469 1 90.62 101 TRP A O 1
ATOM 804 N N . LEU A 1 102 ? -13.312 25.688 15.633 1 93.75 102 LEU A N 1
ATOM 805 C CA . LEU A 1 102 ? -12.914 25.453 14.25 1 93.75 102 LEU A CA 1
ATOM 806 C C . LEU A 1 102 ? -12.82 26.766 13.477 1 93.75 102 LEU A C 1
ATOM 808 O O . LEU A 1 102 ? -13.727 27.594 13.555 1 93.75 102 LEU A O 1
ATOM 812 N N . LEU A 1 103 ? -11.703 26.938 12.805 1 94.62 103 LEU A N 1
ATOM 813 C CA . LEU A 1 103 ? -11.57 28.016 11.836 1 94.62 103 LEU A CA 1
ATOM 814 C C . LEU A 1 103 ? -12 27.562 10.445 1 94.62 103 LEU A C 1
ATOM 816 O O . LEU A 1 103 ? -11.461 26.594 9.914 1 94.62 103 LEU A O 1
ATOM 820 N N . PHE A 1 104 ? -13.039 28.234 9.945 1 95.69 104 PHE A N 1
ATOM 821 C CA . PHE A 1 104 ? -13.445 28.062 8.555 1 95.69 104 PHE A CA 1
ATOM 822 C C . PHE A 1 104 ? -12.875 29.172 7.688 1 95.69 104 PHE A C 1
ATOM 824 O O . PHE A 1 104 ? -13.109 30.359 7.953 1 95.69 104 PHE A O 1
ATOM 831 N N . GLU A 1 105 ? -12.141 28.797 6.68 1 95.62 105 GLU A N 1
ATOM 832 C CA . GLU A 1 105 ? -11.602 29.781 5.742 1 95.62 105 GLU A CA 1
ATOM 833 C C . GLU A 1 105 ? -11.945 29.422 4.301 1 95.62 105 GLU A C 1
ATOM 835 O O . GLU A 1 105 ? -11.508 28.391 3.791 1 95.62 105 GLU A O 1
ATOM 840 N N . LYS A 1 106 ? -12.766 30.234 3.738 1 95.5 106 LYS A N 1
ATOM 841 C CA . LYS A 1 106 ? -13.023 30.094 2.309 1 95.5 106 LYS A CA 1
ATOM 842 C C . LYS A 1 106 ? -11.875 30.672 1.487 1 95.5 106 LYS A C 1
ATOM 844 O O . LYS A 1 106 ? -11.484 31.828 1.68 1 95.5 106 LYS A O 1
ATOM 849 N N . ILE A 1 107 ? -11.328 29.891 0.621 1 92.5 107 ILE A N 1
ATOM 850 C CA . ILE A 1 107 ? -10.156 30.281 -0.142 1 92.5 107 ILE A CA 1
ATOM 851 C C . ILE A 1 107 ? -10.461 30.219 -1.637 1 92.5 107 ILE A C 1
ATOM 853 O O . ILE A 1 107 ? -10.945 29.203 -2.133 1 92.5 107 ILE A O 1
ATOM 857 N N . LEU A 1 108 ? -10.227 31.328 -2.283 1 90.56 108 LEU A N 1
ATOM 858 C CA . LEU A 1 108 ? -10.188 31.359 -3.74 1 90.56 108 LEU A CA 1
ATOM 859 C C . LEU A 1 108 ? -8.75 31.281 -4.246 1 90.56 108 LEU A C 1
ATOM 861 O O . LEU A 1 108 ? -7.918 32.125 -3.902 1 90.56 108 LEU A O 1
ATOM 865 N N . PRO A 1 109 ? -8.523 30.234 -5.07 1 89.31 109 PRO A N 1
ATOM 866 C CA . PRO A 1 109 ? -7.145 30.047 -5.535 1 89.31 109 PRO A CA 1
ATOM 867 C C . PRO A 1 109 ? -6.551 31.328 -6.125 1 89.31 109 PRO A C 1
ATOM 869 O O . PRO A 1 109 ? -5.363 31.609 -5.926 1 89.31 109 PRO A O 1
ATOM 872 N N . ALA A 1 110 ? -7.324 32.094 -6.781 1 85.62 110 ALA A N 1
ATOM 873 C CA . ALA A 1 110 ? -6.859 33.312 -7.426 1 85.62 110 ALA A CA 1
ATOM 874 C C . ALA A 1 110 ? -6.402 34.344 -6.395 1 85.62 110 ALA A C 1
ATOM 876 O O . ALA A 1 110 ? -5.637 35.25 -6.711 1 85.62 110 ALA A O 1
ATOM 877 N N . GLU A 1 111 ? -6.801 34.188 -5.188 1 85.38 111 GLU A N 1
ATOM 878 C CA . GLU A 1 111 ? -6.516 35.188 -4.172 1 85.38 111 GLU A CA 1
ATOM 879 C C . GLU A 1 111 ? -5.359 34.781 -3.275 1 85.38 111 GLU A C 1
ATOM 881 O O . GLU A 1 111 ? -4.984 35.5 -2.35 1 85.38 111 GLU A O 1
ATOM 886 N N . ILE A 1 112 ? -4.883 33.594 -3.508 1 87.19 112 ILE A N 1
ATOM 887 C CA . ILE A 1 112 ? -3.768 33.125 -2.693 1 87.19 112 ILE A CA 1
ATOM 888 C C . ILE A 1 112 ? -2.494 33.875 -3.074 1 87.19 112 ILE A C 1
ATOM 890 O O . ILE A 1 112 ? -2.043 33.812 -4.219 1 87.19 112 ILE A O 1
ATOM 894 N N . ALA A 1 113 ? -1.932 34.562 -2.064 1 81.31 113 ALA A N 1
ATOM 895 C CA . ALA A 1 113 ? -0.742 35.375 -2.301 1 81.31 113 ALA A CA 1
ATOM 896 C C . ALA A 1 113 ? 0.523 34.5 -2.256 1 81.31 113 ALA A C 1
ATOM 898 O O . ALA A 1 113 ? 1.533 34.844 -2.873 1 81.31 113 ALA A O 1
ATOM 899 N N . SER A 1 114 ? 0.479 33.438 -1.626 1 88.44 114 SER A N 1
ATOM 900 C CA . SER A 1 114 ? 1.65 32.594 -1.402 1 88.44 114 SER A CA 1
ATOM 901 C C . SER A 1 114 ? 1.938 31.703 -2.613 1 88.44 114 SER A C 1
ATOM 903 O O . SER A 1 114 ? 1.021 31.328 -3.35 1 88.44 114 SER A O 1
ATOM 905 N N . ASP A 1 115 ? 3.234 31.438 -2.869 1 90.38 115 ASP A N 1
ATOM 906 C CA . ASP A 1 115 ? 3.633 30.391 -3.816 1 90.38 115 ASP A CA 1
ATOM 907 C C . ASP A 1 115 ? 3.439 29 -3.221 1 90.38 115 ASP A C 1
ATOM 909 O O . ASP A 1 115 ? 4.375 28.422 -2.666 1 90.38 115 ASP A O 1
ATOM 913 N N . LEU A 1 116 ? 2.24 28.516 -3.447 1 90 116 LEU A N 1
ATOM 914 C CA . LEU A 1 116 ? 1.896 27.25 -2.814 1 90 116 LEU A CA 1
ATOM 915 C C . LEU A 1 116 ? 2.711 26.094 -3.408 1 90 116 LEU A C 1
ATOM 917 O O . LEU A 1 116 ? 3.117 25.188 -2.689 1 90 116 LEU A O 1
ATOM 921 N N . SER A 1 117 ? 2.9 26.141 -4.715 1 87.12 117 SER A N 1
ATOM 922 C CA . SER A 1 117 ? 3.709 25.109 -5.363 1 87.12 117 SER A CA 1
ATOM 923 C C . SER A 1 117 ? 5.129 25.078 -4.805 1 87.12 117 SER A C 1
ATOM 925 O O . SER A 1 117 ? 5.668 24.016 -4.504 1 87.12 117 SER A O 1
ATOM 927 N N . GLY A 1 118 ? 5.684 26.328 -4.688 1 86.19 118 GLY A N 1
ATOM 928 C CA . GLY A 1 118 ? 6.996 26.438 -4.066 1 86.19 118 GLY A CA 1
ATOM 929 C C . GLY A 1 118 ? 7.012 25.953 -2.627 1 86.19 118 GLY A C 1
ATOM 930 O O . GLY A 1 118 ? 7.945 25.266 -2.211 1 86.19 118 GLY A O 1
ATOM 931 N N . SER A 1 119 ? 5.988 26.281 -1.87 1 88.06 119 SER A N 1
ATOM 932 C CA . SER A 1 119 ? 5.887 25.844 -0.48 1 88.06 119 SER A CA 1
ATOM 933 C C . SER A 1 119 ? 5.797 24.328 -0.38 1 88.06 119 SER A C 1
ATOM 935 O O . SER A 1 119 ? 6.398 23.719 0.508 1 88.06 119 SER A O 1
ATOM 937 N N . LEU A 1 120 ? 5.027 23.75 -1.29 1 83.19 120 LEU A N 1
ATOM 938 C CA . LEU A 1 120 ? 4.895 22.297 -1.292 1 83.19 120 LEU A CA 1
ATOM 939 C C . LEU A 1 120 ? 6.234 21.625 -1.587 1 83.19 120 LEU A C 1
ATOM 941 O O . LEU A 1 120 ? 6.598 20.641 -0.938 1 83.19 120 LEU A O 1
ATOM 945 N N . GLN A 1 121 ? 6.941 22.203 -2.545 1 75.5 121 GLN A N 1
ATOM 946 C CA . GLN A 1 121 ? 8.25 21.656 -2.889 1 75.5 121 GLN A CA 1
ATOM 947 C C . GLN A 1 121 ? 9.219 21.75 -1.711 1 75.5 121 GLN A C 1
ATOM 949 O O . GLN A 1 121 ? 9.953 20.812 -1.426 1 75.5 121 GLN A O 1
ATOM 954 N N . ALA A 1 122 ? 9.188 22.891 -1.053 1 79.62 122 ALA A N 1
ATOM 955 C CA . ALA A 1 122 ? 10.031 23.078 0.125 1 79.62 122 ALA A CA 1
ATOM 956 C C . ALA A 1 122 ? 9.664 22.094 1.224 1 79.62 122 ALA A C 1
ATOM 958 O O . ALA A 1 122 ? 10.547 21.516 1.872 1 79.62 122 ALA A O 1
ATOM 959 N N . TRP A 1 123 ? 8.414 21.891 1.399 1 78.94 123 TRP A N 1
ATOM 960 C CA . TRP A 1 123 ? 7.914 20.938 2.393 1 78.94 123 TRP A CA 1
ATOM 961 C C . TRP A 1 123 ? 8.391 19.531 2.086 1 78.94 123 TRP A C 1
ATOM 963 O O . TRP A 1 123 ? 8.867 18.812 2.977 1 78.94 123 TRP A O 1
ATOM 973 N N . ARG A 1 124 ? 8.312 19.219 0.85 1 69.88 124 ARG A N 1
ATOM 974 C CA . ARG A 1 124 ? 8.766 17.891 0.414 1 69.88 124 ARG A CA 1
ATOM 975 C C . ARG A 1 124 ? 10.273 17.734 0.624 1 69.88 124 ARG A C 1
ATOM 977 O O . ARG A 1 124 ? 10.758 16.625 0.835 1 69.88 124 ARG A O 1
ATOM 984 N N . ALA A 1 125 ? 10.898 18.922 0.567 1 68 125 ALA A N 1
ATOM 985 C CA . ALA A 1 125 ? 12.352 18.922 0.767 1 68 125 ALA A CA 1
ATOM 986 C C . ALA A 1 125 ? 12.695 18.938 2.252 1 68 125 ALA A C 1
ATOM 988 O O . ALA A 1 125 ? 13.867 19.047 2.619 1 68 125 ALA A O 1
ATOM 989 N N . GLY A 1 126 ? 11.672 18.938 3.094 1 70.81 126 GLY A N 1
ATOM 990 C CA . GLY A 1 126 ? 11.922 18.797 4.52 1 70.81 126 GLY A CA 1
ATOM 991 C C . GLY A 1 126 ? 11.812 20.109 5.277 1 70.81 126 GLY A C 1
ATOM 992 O O . GLY A 1 126 ? 12.055 20.156 6.484 1 70.81 126 GLY A O 1
ATOM 993 N N . LYS A 1 127 ? 11.453 21.125 4.582 1 75.94 127 LYS A N 1
ATOM 994 C CA . LYS A 1 127 ? 11.312 22.422 5.246 1 75.94 127 LYS A CA 1
ATOM 995 C C . LYS A 1 127 ? 9.961 22.531 5.934 1 75.94 127 LYS A C 1
ATOM 997 O O . LYS A 1 127 ? 8.984 21.891 5.523 1 75.94 127 LYS A O 1
ATOM 1002 N N . HIS A 1 128 ? 9.992 23.312 6.969 1 80.06 128 HIS A N 1
ATOM 1003 C CA . HIS A 1 128 ? 8.742 23.609 7.66 1 80.06 128 HIS A CA 1
ATOM 1004 C C . HIS A 1 128 ? 7.973 24.719 6.949 1 80.06 128 HIS A C 1
ATOM 1006 O O . HIS A 1 128 ? 8.57 25.688 6.461 1 80.06 128 HIS A O 1
ATOM 1012 N N . ILE A 1 129 ? 6.68 24.531 6.848 1 86.75 129 ILE A N 1
ATOM 1013 C CA . ILE A 1 129 ? 5.816 25.578 6.293 1 86.75 129 ILE A CA 1
ATOM 1014 C C . ILE A 1 129 ? 4.969 26.188 7.402 1 86.75 129 ILE A C 1
ATOM 1016 O O . ILE A 1 129 ? 4.383 25.469 8.219 1 86.75 129 ILE A O 1
ATOM 1020 N N . TRP A 1 130 ? 5.012 27.484 7.469 1 88.81 130 TRP A N 1
ATOM 1021 C CA . TRP A 1 130 ? 4.191 28.188 8.438 1 88.81 130 TRP A CA 1
ATOM 1022 C C . TRP A 1 130 ? 2.959 28.797 7.77 1 88.81 130 TRP A C 1
ATOM 1024 O O . TRP A 1 130 ? 3.074 29.516 6.777 1 88.81 130 TRP A O 1
ATOM 1034 N N . ARG A 1 131 ? 1.837 28.438 8.281 1 91.5 131 ARG A N 1
ATOM 1035 C CA . ARG A 1 131 ? 0.591 29.094 7.914 1 91.5 131 ARG A CA 1
ATOM 1036 C C . ARG A 1 131 ? 0.204 30.141 8.945 1 91.5 131 ARG A C 1
ATOM 1038 O O . ARG A 1 131 ? 0.163 29.859 10.148 1 91.5 131 ARG A O 1
ATOM 1045 N N . ASN A 1 132 ? -0.024 31.375 8.461 1 91.31 132 ASN A N 1
ATOM 1046 C CA . ASN A 1 132 ? -0.533 32.438 9.32 1 91.31 132 ASN A CA 1
ATOM 1047 C C . ASN A 1 132 ? -1.872 32.969 8.82 1 91.31 132 ASN A C 1
ATOM 1049 O O . ASN A 1 132 ? -2.061 33.156 7.617 1 91.31 132 ASN A O 1
ATOM 1053 N N . VAL A 1 133 ? -2.799 33.062 9.734 1 92.31 133 VAL A N 1
ATOM 1054 C CA . VAL A 1 133 ? -4.113 33.625 9.398 1 92.31 133 VAL A CA 1
ATOM 1055 C C . VAL A 1 133 ? -4.66 34.406 10.586 1 92.31 133 VAL A C 1
ATOM 1057 O O . VAL A 1 133 ? -4.32 34.125 11.734 1 92.31 133 VAL A O 1
ATOM 1060 N N . SER A 1 134 ? -5.418 35.5 10.25 1 91.44 134 SER A N 1
ATOM 1061 C CA . SER A 1 134 ? -6.055 36.312 11.281 1 91.44 134 SER A CA 1
ATOM 1062 C C . SER A 1 134 ? -7.438 36.781 10.852 1 91.44 134 SER A C 1
ATOM 1064 O O . SER A 1 134 ? -7.879 36.469 9.742 1 91.44 134 SER A O 1
ATOM 1066 N N . TYR A 1 135 ? -8.07 37.375 11.828 1 88.62 135 TYR A N 1
ATOM 1067 C CA . TYR A 1 135 ? -9.375 37.938 11.523 1 88.62 135 TYR A CA 1
ATOM 1068 C C . TYR A 1 135 ? -9.297 38.875 10.328 1 88.62 135 TYR A C 1
ATOM 1070 O O . TYR A 1 135 ? -10.18 38.875 9.461 1 88.62 135 TYR A O 1
ATOM 1078 N N . GLN A 1 136 ? -8.25 39.594 10.211 1 86.94 136 GLN A N 1
ATOM 1079 C CA . GLN A 1 136 ? -8.109 40.625 9.211 1 86.94 136 GLN A CA 1
ATOM 1080 C C . GLN A 1 136 ? -7.461 40.094 7.938 1 86.94 136 GLN A C 1
ATOM 1082 O O . GLN A 1 136 ? -7.727 40.594 6.84 1 86.94 136 GLN A O 1
ATOM 1087 N N . TYR A 1 137 ? -6.641 39.125 8.109 1 90.06 137 TYR A N 1
ATOM 1088 C CA . TYR A 1 137 ? -5.832 38.719 6.965 1 90.06 137 TYR A CA 1
ATOM 1089 C C . TYR A 1 137 ? -6.035 37.25 6.66 1 90.06 137 TYR A C 1
ATOM 1091 O O . TYR A 1 137 ? -6.047 36.406 7.57 1 90.06 137 TYR A O 1
ATOM 1099 N N . ALA A 1 138 ? -6.133 36.938 5.359 1 92.38 138 ALA A N 1
ATOM 1100 C CA . ALA A 1 138 ? -6.25 35.562 4.883 1 92.38 138 ALA A CA 1
ATOM 1101 C C . ALA A 1 138 ? -4.957 34.781 5.121 1 92.38 138 ALA A C 1
ATOM 1103 O O . ALA A 1 138 ? -3.902 35.375 5.352 1 92.38 138 ALA A O 1
ATOM 1104 N N . SER A 1 139 ? -5.098 33.438 5.078 1 93.75 139 SER A N 1
ATOM 1105 C CA . SER A 1 139 ? -3.955 32.562 5.293 1 93.75 139 SER A CA 1
ATOM 1106 C C . SER A 1 139 ? -2.826 32.875 4.316 1 93.75 139 SER A C 1
ATOM 1108 O O . SER A 1 139 ? -3.07 33.125 3.139 1 93.75 139 SER A O 1
ATOM 1110 N N . THR A 1 140 ? -1.609 32.906 4.801 1 93 140 THR A N 1
ATOM 1111 C CA . THR A 1 140 ? -0.377 32.906 4.02 1 93 140 THR A CA 1
ATOM 1112 C C . THR A 1 140 ? 0.5 31.719 4.426 1 93 140 THR A C 1
ATOM 1114 O O . THR A 1 140 ? 0.439 31.25 5.566 1 93 140 THR A O 1
ATOM 1117 N N . TRP A 1 141 ? 1.165 31.188 3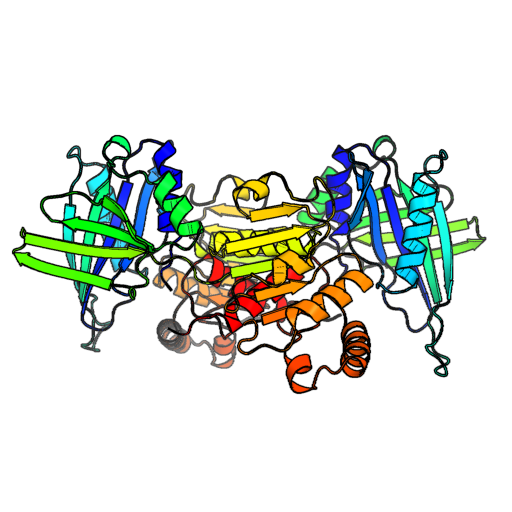.488 1 92.31 141 TRP A N 1
ATOM 1118 C CA . TRP A 1 141 ? 2.072 30.078 3.729 1 92.31 141 TRP A CA 1
ATOM 1119 C C . TRP A 1 141 ? 3.506 30.453 3.375 1 92.31 141 TRP A C 1
ATOM 1121 O O . TRP A 1 141 ? 3.775 30.922 2.27 1 92.31 141 TRP A O 1
ATOM 1131 N N . GLN A 1 142 ? 4.426 30.266 4.32 1 89.31 142 GLN A N 1
ATOM 1132 C CA . GLN A 1 142 ? 5.824 30.641 4.125 1 89.31 142 GLN A CA 1
ATOM 1133 C C . GLN A 1 142 ? 6.762 29.547 4.609 1 89.31 142 GLN A C 1
ATOM 1135 O O . GLN A 1 142 ? 6.469 28.859 5.594 1 89.31 142 GLN A O 1
ATOM 1140 N N . THR A 1 143 ? 7.785 29.375 3.848 1 87.62 143 THR A N 1
ATOM 1141 C CA . THR A 1 143 ? 8.812 28.422 4.238 1 87.62 143 THR A CA 1
ATOM 1142 C C . THR A 1 143 ? 9.695 29 5.344 1 87.62 143 THR A C 1
ATOM 1144 O O . THR A 1 143 ? 10.102 30.156 5.277 1 87.62 143 THR A O 1
ATOM 1147 N N . MET A 1 144 ? 9.789 28.328 6.371 1 76.5 144 MET A N 1
ATOM 1148 C CA . MET A 1 144 ? 10.703 28.766 7.422 1 76.5 144 MET A CA 1
ATOM 1149 C C . MET A 1 144 ? 11.695 27.656 7.766 1 76.5 144 MET A C 1
ATOM 1151 O O . MET A 1 144 ? 11.344 26.484 7.742 1 76.5 144 MET A O 1
ATOM 1155 N N . ASP A 1 145 ? 13.008 27.891 7.812 1 63.69 145 ASP A N 1
ATOM 1156 C CA . ASP A 1 145 ? 14.062 26.922 8.125 1 63.69 145 ASP A CA 1
ATOM 1157 C C . ASP A 1 145 ? 13.992 26.5 9.586 1 63.69 145 ASP A C 1
ATOM 1159 O O . ASP A 1 145 ? 14.648 25.531 9.984 1 63.69 145 ASP A O 1
ATOM 1163 N N . MET A 1 146 ? 13.289 27.188 10.438 1 56.03 146 MET A N 1
ATOM 1164 C CA . MET A 1 146 ? 13.57 26.906 11.844 1 56.03 146 MET A CA 1
ATOM 1165 C C . MET A 1 146 ? 12.789 25.672 12.312 1 56.03 146 MET A C 1
ATOM 1167 O O . MET A 1 146 ? 11.617 25.516 11.969 1 56.03 146 MET A O 1
ATOM 1171 N N . GLU A 1 147 ? 13.484 24.703 12.789 1 52.84 147 GLU A N 1
ATOM 1172 C CA . GLU A 1 147 ? 13.031 23.453 13.383 1 52.84 147 GLU A CA 1
ATOM 1173 C C . GLU A 1 147 ? 12.164 23.703 14.609 1 52.84 147 GLU A C 1
ATOM 1175 O O . GLU A 1 147 ? 12.68 23.875 15.719 1 52.84 147 GLU A O 1
ATOM 1180 N N . GLN A 1 148 ? 11.344 24.625 14.578 1 53.19 148 GLN A N 1
ATOM 1181 C CA . GLN A 1 148 ? 10.594 24.719 15.828 1 53.19 148 GLN A CA 1
ATOM 1182 C C . GLN A 1 148 ? 9.492 23.656 15.883 1 53.19 148 GLN A C 1
ATOM 1184 O O . GLN A 1 148 ? 9.109 23.109 14.859 1 53.19 148 GLN A O 1
ATOM 1189 N N . GLN A 1 149 ? 9.289 23.203 17.062 1 52.91 149 GLN A N 1
ATOM 1190 C CA . GLN A 1 149 ? 8.211 22.281 17.391 1 52.91 149 GLN A CA 1
ATOM 1191 C C . GLN A 1 149 ? 6.887 22.734 16.781 1 52.91 149 GLN A C 1
ATOM 1193 O O . GLN A 1 149 ? 6.68 23.922 16.547 1 52.91 149 GLN A O 1
ATOM 1198 N N . PRO A 1 150 ? 6.234 21.812 16.328 1 55.09 150 PRO A N 1
ATOM 1199 C CA . PRO A 1 150 ? 4.902 22.219 15.867 1 55.09 150 PRO A CA 1
ATOM 1200 C C . PRO A 1 150 ? 4.234 23.219 16.812 1 55.09 150 PRO A C 1
ATOM 1202 O O . PRO A 1 150 ? 4.285 23.047 18.031 1 55.09 150 PRO A O 1
ATOM 1205 N N . SER A 1 151 ? 4.051 24.453 16.359 1 63.81 151 SER A N 1
ATOM 1206 C CA . SER A 1 151 ? 3.43 25.469 17.219 1 63.81 151 SER A CA 1
ATOM 1207 C C . SER A 1 151 ? 2.102 25.938 16.625 1 63.81 151 SER A C 1
ATOM 1209 O O . SER A 1 151 ? 1.95 26.031 15.414 1 63.81 151 SER A O 1
ATOM 1211 N N . PHE A 1 152 ? 1.097 25.641 17.344 1 69.31 152 PHE A N 1
ATOM 1212 C CA . PHE A 1 152 ? -0.214 26.234 17.109 1 69.31 152 PHE A CA 1
ATOM 1213 C C . PHE A 1 152 ? -0.5 27.344 18.109 1 69.31 152 PHE A C 1
ATOM 1215 O O . PHE A 1 152 ? -0.296 27.172 19.312 1 69.31 152 PHE A O 1
ATOM 1222 N N . GLU A 1 153 ? -0.557 28.547 17.609 1 73.12 153 GLU A N 1
ATOM 1223 C CA . GLU A 1 153 ? -0.873 29.656 18.5 1 73.12 153 GLU A CA 1
ATOM 1224 C C . GLU A 1 153 ? -2.18 30.328 18.094 1 73.12 153 GLU A C 1
ATOM 1226 O O . GLU A 1 153 ? -2.34 30.75 16.953 1 73.12 153 GLU A O 1
ATOM 1231 N N . PHE A 1 154 ? -3.094 30.094 19 1 81.12 154 PHE A N 1
ATOM 1232 C CA . PHE A 1 154 ? -4.359 30.781 18.812 1 81.12 154 PHE A CA 1
ATOM 1233 C C . PHE A 1 154 ? -4.555 31.859 19.859 1 81.12 154 PHE A C 1
ATOM 1235 O O . PHE A 1 154 ? -4.539 31.578 21.062 1 81.12 154 PHE A O 1
ATOM 1242 N N . HIS A 1 155 ? -4.539 33.125 19.422 1 77.62 155 HIS A N 1
ATOM 1243 C CA . HIS A 1 155 ? -4.793 34.25 20.297 1 77.62 155 HIS A CA 1
ATOM 1244 C C . HIS A 1 155 ? -6.117 34.938 19.953 1 77.62 155 HIS A C 1
ATOM 1246 O O . HIS A 1 155 ? -6.395 35.219 18.781 1 77.62 155 HIS A O 1
ATOM 1252 N N . SER A 1 156 ? -7.016 34.844 20.969 1 74.62 156 SER A N 1
ATOM 1253 C CA . SER A 1 156 ? -8.281 35.531 20.719 1 74.62 156 SER A CA 1
ATOM 1254 C C . SER A 1 156 ? -8.57 36.562 21.781 1 74.62 156 SER A C 1
ATOM 1256 O O . SER A 1 156 ? -8.508 36.281 22.984 1 74.62 156 SER A O 1
ATOM 1258 N N . GLY A 1 157 ? -8.516 37.906 21.438 1 64.94 157 GLY A N 1
ATOM 1259 C CA . GLY A 1 157 ? -9 38.938 22.312 1 64.94 157 GLY A CA 1
ATOM 1260 C C . GLY A 1 157 ? -10.5 39.156 22.219 1 64.94 157 GLY A C 1
ATOM 1261 O O . GLY A 1 157 ? -11.156 39.438 23.219 1 64.94 157 GLY A O 1
ATOM 1262 N N . SER A 1 158 ? -11.094 39.25 21.109 1 68.06 158 SER A N 1
ATOM 1263 C CA . SER A 1 158 ? -12.508 39.375 20.75 1 68.06 158 SER A CA 1
ATOM 1264 C C . SER A 1 158 ? -12.844 38.5 19.531 1 68.06 158 SER A C 1
ATOM 1266 O O . SER A 1 158 ? -11.953 37.875 18.938 1 68.06 158 SER A O 1
ATOM 1268 N N . SER A 1 159 ? -14.07 38.281 19.328 1 68.06 159 SER A N 1
ATOM 1269 C CA . SER A 1 159 ? -14.516 37.531 18.172 1 68.06 159 SER A CA 1
ATOM 1270 C C . SER A 1 159 ? -13.906 38.062 16.875 1 68.06 159 SER A C 1
ATOM 1272 O O . SER A 1 159 ? -13.797 37.344 15.891 1 68.06 159 SER A O 1
ATOM 1274 N N . GLU A 1 160 ? -13.484 39.25 16.984 1 73.88 160 GLU A N 1
ATOM 1275 C CA . GLU A 1 160 ? -12.953 39.906 15.789 1 73.88 160 GLU A CA 1
ATOM 1276 C C . GLU A 1 160 ? -11.453 40.188 15.922 1 73.88 160 GLU A C 1
ATOM 1278 O O . GLU A 1 160 ? -10.898 41 15.188 1 73.88 160 GLU A O 1
ATOM 1283 N N . GLU A 1 161 ? -10.961 39.594 16.859 1 83.94 161 GLU A N 1
ATOM 1284 C CA . GLU A 1 161 ? -9.516 39.781 17.031 1 83.94 161 GLU A CA 1
ATOM 1285 C C . GLU A 1 161 ? -8.844 38.438 17.328 1 83.94 161 GLU A C 1
ATOM 1287 O O . GLU A 1 161 ? -8.812 38 18.484 1 83.94 161 GLU A O 1
ATOM 1292 N N . TRP A 1 162 ? -8.594 37.719 16.375 1 87.25 162 TRP A N 1
ATOM 1293 C CA . TRP A 1 162 ? -7.863 36.469 16.578 1 87.25 162 TRP A CA 1
ATOM 1294 C C . TRP A 1 162 ? -6.773 36.312 15.523 1 87.25 162 TRP A C 1
ATOM 1296 O O . TRP A 1 162 ? -6.832 36.938 14.453 1 87.25 162 TRP A O 1
ATOM 1306 N N . GLN A 1 163 ? -5.723 35.656 15.945 1 90.38 163 GLN A N 1
ATOM 1307 C CA . GLN A 1 163 ? -4.656 35.219 15.055 1 90.38 163 GLN A CA 1
ATOM 1308 C C . GLN A 1 163 ? -4.316 33.75 15.305 1 90.38 163 GLN A C 1
ATOM 1310 O O . GLN A 1 163 ? -4.395 33.281 16.438 1 90.38 163 GLN A O 1
ATOM 1315 N N . PHE A 1 164 ? -4.082 33.094 14.195 1 92.19 164 PHE A N 1
ATOM 1316 C CA . PHE A 1 164 ? -3.707 31.688 14.281 1 92.19 164 PHE A CA 1
ATOM 1317 C C . PHE A 1 164 ? -2.492 31.391 13.414 1 92.19 164 PHE A C 1
ATOM 1319 O O . PHE A 1 164 ? -2.391 31.891 12.289 1 92.19 164 PHE A O 1
ATOM 1326 N N . SER A 1 165 ? -1.54 30.672 14.023 1 89.94 165 SER A N 1
ATOM 1327 C CA . SER A 1 165 ? -0.367 30.188 13.305 1 89.94 165 SER A CA 1
ATOM 1328 C C . SER A 1 165 ? -0.213 28.672 13.438 1 89.94 165 SER A C 1
ATOM 1330 O O . SER A 1 165 ? -0.418 28.125 14.516 1 89.94 165 SER A O 1
ATOM 1332 N N . GLN A 1 166 ? 0.039 28.078 12.273 1 87.38 166 GLN A N 1
ATOM 1333 C CA . GLN A 1 166 ? 0.204 26.641 12.227 1 87.38 166 GLN A CA 1
ATOM 1334 C C . GLN A 1 166 ? 1.496 26.25 11.508 1 87.38 166 GLN A C 1
ATOM 1336 O O . GLN A 1 166 ? 1.786 26.766 10.422 1 87.38 166 GLN A O 1
ATOM 1341 N N . GLN A 1 167 ? 2.238 25.422 12.195 1 83.06 167 GLN A N 1
ATOM 1342 C CA . GLN A 1 167 ? 3.391 24.828 11.516 1 83.06 167 GLN A CA 1
ATOM 1343 C C . GLN A 1 167 ? 3.035 23.5 10.875 1 83.06 167 GLN A C 1
ATOM 1345 O O . GLN A 1 167 ? 2.541 22.594 11.547 1 83.06 167 GLN A O 1
ATOM 1350 N N . ILE A 1 168 ? 3.135 23.5 9.586 1 81.31 168 ILE A N 1
ATOM 1351 C CA . ILE A 1 168 ? 2.967 22.266 8.836 1 81.31 168 ILE A CA 1
ATOM 1352 C C . ILE A 1 168 ? 4.309 21.547 8.719 1 81.31 168 ILE A C 1
ATOM 1354 O O . ILE A 1 168 ? 5.172 21.953 7.941 1 81.31 168 ILE A O 1
ATOM 1358 N N . GLN A 1 169 ? 4.461 20.516 9.477 1 71.62 169 GLN A N 1
ATOM 1359 C CA . GLN A 1 169 ? 5.723 19.781 9.547 1 71.62 169 GLN A CA 1
AT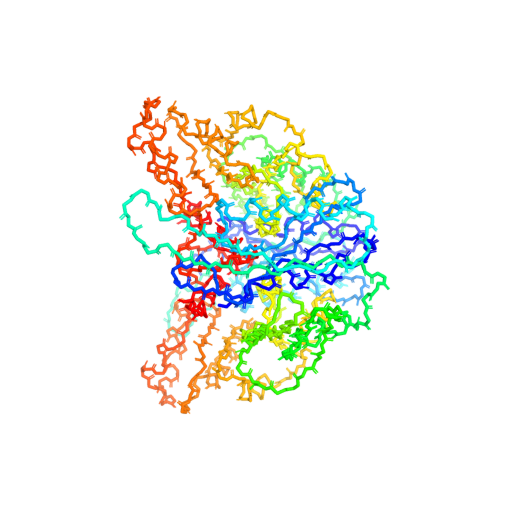OM 1360 C C . GLN A 1 169 ? 5.816 18.734 8.445 1 71.62 169 GLN A C 1
ATOM 1362 O O . GLN A 1 169 ? 4.824 18.062 8.125 1 71.62 169 GLN A O 1
ATOM 1367 N N . PRO A 1 170 ? 6.98 18.828 7.777 1 67.81 170 PRO A N 1
ATOM 1368 C CA . PRO A 1 170 ? 7.16 17.734 6.816 1 67.81 170 PRO A CA 1
ATOM 1369 C C . PRO A 1 170 ? 7.188 16.359 7.488 1 67.81 170 PRO A C 1
ATOM 1371 O O . PRO A 1 170 ? 7.41 16.266 8.695 1 67.81 170 PRO A O 1
ATOM 1374 N N . ASN A 1 171 ? 6.574 15.391 6.691 1 62.72 171 ASN A N 1
ATOM 1375 C CA . ASN A 1 171 ? 6.828 14.039 7.184 1 62.72 171 ASN A CA 1
ATOM 1376 C C . ASN A 1 171 ? 8.32 13.789 7.379 1 62.72 171 ASN A C 1
ATOM 1378 O O . ASN A 1 171 ? 9.133 14.125 6.516 1 62.72 171 ASN A O 1
ATOM 1382 N N . THR A 1 172 ? 8.633 13.453 8.539 1 68.44 172 THR A N 1
ATOM 1383 C CA . THR A 1 172 ? 10.039 13.344 8.898 1 68.44 172 THR A CA 1
ATOM 1384 C C . THR A 1 172 ? 10.609 12 8.445 1 68.44 172 THR A C 1
ATOM 1386 O O . THR A 1 172 ? 11.828 11.797 8.469 1 68.44 172 THR A O 1
ATOM 1389 N N . MET A 1 173 ? 9.734 11.211 7.992 1 81.38 173 MET A N 1
ATOM 1390 C CA . MET A 1 173 ? 10.266 9.906 7.602 1 81.38 173 MET A CA 1
ATOM 1391 C C . MET A 1 173 ? 10.945 9.984 6.238 1 81.38 173 MET A C 1
ATOM 1393 O O . MET A 1 173 ? 10.367 10.492 5.277 1 81.38 173 MET A O 1
ATOM 1397 N N . GLN A 1 174 ? 12.234 9.633 6.18 1 89.94 174 GLN A N 1
ATOM 1398 C CA . GLN A 1 174 ? 13.016 9.547 4.949 1 89.94 174 GLN A CA 1
ATOM 1399 C C . GLN A 1 174 ? 13.484 8.117 4.691 1 89.94 174 GLN A C 1
ATOM 1401 O O . GLN A 1 174 ? 13.914 7.43 5.617 1 89.94 174 GLN A O 1
ATOM 1406 N N . VAL A 1 175 ? 13.32 7.723 3.449 1 96.12 175 VAL A N 1
ATOM 1407 C CA . VAL A 1 175 ? 13.734 6.371 3.082 1 96.12 175 VAL A CA 1
ATOM 1408 C C . VAL A 1 175 ? 14.617 6.418 1.84 1 96.12 175 VAL A C 1
ATOM 1410 O O . VAL A 1 175 ? 14.25 7.02 0.83 1 96.12 175 VAL A O 1
ATOM 1413 N N . LEU A 1 176 ? 15.82 5.891 1.966 1 98.12 176 LEU A N 1
ATOM 1414 C CA . LEU A 1 176 ? 16.688 5.656 0.822 1 98.12 176 LEU A CA 1
ATOM 1415 C C . LEU A 1 176 ? 16.531 4.234 0.293 1 98.12 176 LEU A C 1
ATOM 1417 O O . LEU A 1 176 ? 16.734 3.266 1.029 1 98.12 176 LEU A O 1
ATOM 1421 N N . ILE A 1 177 ? 16.109 4.105 -0.936 1 98.12 177 ILE A N 1
ATOM 1422 C CA . ILE A 1 177 ? 15.883 2.801 -1.552 1 98.12 177 ILE A CA 1
ATOM 1423 C C . ILE A 1 177 ? 16.938 2.551 -2.627 1 98.12 177 ILE A C 1
ATOM 1425 O O . ILE A 1 177 ? 17.047 3.309 -3.594 1 98.12 177 ILE A O 1
ATOM 1429 N N . CYS A 1 178 ? 17.719 1.504 -2.447 1 97.81 178 CYS A N 1
ATOM 1430 C CA . CYS A 1 178 ? 18.719 1.082 -3.424 1 97.81 178 CYS A CA 1
ATOM 1431 C C . CYS A 1 178 ? 18.188 -0.048 -4.297 1 97.81 178 CYS A C 1
ATOM 1433 O O . CYS A 1 178 ? 18.016 -1.173 -3.824 1 97.81 178 CYS A O 1
ATOM 1435 N N . GLY A 1 179 ? 18.031 0.238 -5.551 1 93.31 179 GLY A N 1
ATOM 1436 C CA . GLY A 1 179 ? 17.422 -0.708 -6.473 1 93.31 179 GLY A CA 1
ATOM 1437 C C . GLY A 1 179 ? 16.031 -0.313 -6.895 1 93.31 179 GLY A C 1
ATOM 1438 O O . GLY A 1 179 ? 15.188 0.027 -6.051 1 93.31 179 GLY A O 1
ATOM 1439 N N . ALA A 1 180 ? 15.758 -0.358 -8.164 1 90.38 180 ALA A N 1
ATOM 1440 C CA . ALA A 1 180 ? 14.484 0.125 -8.688 1 90.38 180 ALA A CA 1
ATOM 1441 C C . ALA A 1 180 ? 13.719 -0.995 -9.383 1 90.38 180 ALA A C 1
ATOM 1443 O O . ALA A 1 180 ? 13.109 -0.776 -10.43 1 90.38 180 ALA A O 1
ATOM 1444 N N . GLY A 1 181 ? 13.805 -2.186 -8.781 1 81.75 181 GLY A N 1
ATOM 1445 C CA . GLY A 1 181 ? 13.023 -3.297 -9.297 1 81.75 181 GLY A CA 1
ATOM 1446 C C . GLY A 1 181 ? 11.562 -3.225 -8.898 1 81.75 181 GLY A C 1
ATOM 1447 O O . GLY A 1 181 ? 11.109 -2.227 -8.336 1 81.75 181 GLY A O 1
ATOM 1448 N N . HIS A 1 182 ? 10.852 -4.254 -9.117 1 77.38 182 HIS A N 1
ATOM 1449 C CA . HIS A 1 182 ? 9.406 -4.305 -8.922 1 77.38 182 HIS A CA 1
ATOM 1450 C C . HIS A 1 182 ? 9.039 -4.105 -7.457 1 77.38 182 HIS A C 1
ATOM 1452 O O . HIS A 1 182 ? 8.078 -3.408 -7.141 1 77.38 182 HIS A O 1
ATOM 1458 N N . VAL A 1 183 ? 9.82 -4.738 -6.633 1 85.5 183 VAL A N 1
ATOM 1459 C CA . VAL A 1 183 ? 9.539 -4.609 -5.207 1 85.5 183 VAL A CA 1
ATOM 1460 C C . VAL A 1 183 ? 9.766 -3.164 -4.766 1 85.5 183 VAL A C 1
ATOM 1462 O O . VAL A 1 183 ? 8.938 -2.594 -4.047 1 85.5 183 VAL A O 1
ATOM 1465 N N . ALA A 1 184 ? 10.867 -2.617 -5.172 1 92.75 184 ALA A N 1
ATOM 1466 C CA . ALA A 1 184 ? 11.156 -1.224 -4.84 1 92.75 184 ALA A CA 1
ATOM 1467 C C . ALA A 1 184 ? 10.039 -0.303 -5.336 1 92.75 184 ALA A C 1
ATOM 1469 O O . ALA A 1 184 ? 9.586 0.575 -4.602 1 92.75 184 ALA A O 1
ATOM 1470 N N . GLU A 1 185 ? 9.641 -0.537 -6.566 1 89.06 185 GLU A N 1
ATOM 1471 C CA . GLU A 1 185 ? 8.562 0.278 -7.117 1 89.06 185 GLU A CA 1
ATOM 1472 C C . GLU A 1 185 ? 7.297 0.174 -6.266 1 89.06 185 GLU A C 1
ATOM 1474 O O . GLU A 1 185 ? 6.672 1.187 -5.949 1 89.06 185 GLU A O 1
ATOM 1479 N N . ALA A 1 186 ? 6.941 -1.032 -5.98 1 90.94 186 ALA A N 1
ATOM 1480 C CA . ALA A 1 186 ? 5.758 -1.251 -5.148 1 90.94 186 ALA A CA 1
ATOM 1481 C C . ALA A 1 186 ? 5.887 -0.534 -3.809 1 90.94 186 ALA A C 1
ATOM 1483 O O . ALA A 1 186 ? 4.922 0.054 -3.318 1 90.94 186 ALA A O 1
ATOM 1484 N N . ILE A 1 187 ? 7.051 -0.549 -3.207 1 95.94 187 ILE A N 1
ATOM 1485 C CA . ILE A 1 187 ? 7.289 0.105 -1.926 1 95.94 187 ILE A CA 1
ATOM 1486 C C . ILE A 1 187 ? 7.145 1.617 -2.084 1 95.94 187 ILE A C 1
ATOM 1488 O O . ILE A 1 187 ? 6.496 2.273 -1.266 1 95.94 187 ILE A O 1
ATOM 1492 N N . VAL A 1 188 ? 7.73 2.145 -3.137 1 94 188 VAL A N 1
ATOM 1493 C CA . VAL A 1 188 ? 7.66 3.578 -3.393 1 94 188 VAL A CA 1
ATOM 1494 C C . VAL A 1 188 ? 6.199 4.008 -3.531 1 94 188 VAL A C 1
ATOM 1496 O O . VAL A 1 188 ? 5.781 5.008 -2.943 1 94 188 VAL A O 1
ATOM 1499 N N . ARG A 1 189 ? 5.406 3.25 -4.211 1 89.81 189 ARG A N 1
ATOM 1500 C CA . ARG A 1 189 ? 3.998 3.562 -4.434 1 89.81 189 ARG A CA 1
ATOM 1501 C C . ARG A 1 189 ? 3.215 3.525 -3.127 1 89.81 189 ARG A C 1
ATOM 1503 O O . ARG A 1 189 ? 2.225 4.242 -2.971 1 89.81 189 ARG A O 1
ATOM 1510 N N . CYS A 1 190 ? 3.67 2.775 -2.193 1 93.56 190 CYS A N 1
ATOM 1511 C CA . CYS A 1 190 ? 3.035 2.721 -0.882 1 93.56 190 CYS A CA 1
ATOM 1512 C C . CYS A 1 190 ? 3.471 3.896 -0.016 1 93.56 190 CYS A C 1
ATOM 1514 O O . CYS A 1 190 ? 2.684 4.414 0.777 1 93.56 190 CYS A O 1
ATOM 1516 N N . LEU A 1 191 ? 4.668 4.371 -0.163 1 92.38 191 LEU A N 1
ATOM 1517 C CA . LEU A 1 191 ? 5.254 5.367 0.726 1 92.38 191 LEU A CA 1
ATOM 1518 C C . LEU A 1 191 ? 4.785 6.773 0.355 1 92.38 191 LEU A C 1
ATOM 1520 O O . LEU A 1 191 ? 4.559 7.605 1.233 1 92.38 191 LEU A O 1
ATOM 1524 N N . LEU A 1 192 ? 4.613 6.996 -0.883 1 85 192 LEU A N 1
ATOM 1525 C CA . LEU A 1 192 ? 4.402 8.352 -1.38 1 85 192 LEU A CA 1
ATOM 1526 C C . LEU A 1 192 ? 3.1 8.938 -0.844 1 85 192 LEU A C 1
ATOM 1528 O O . LEU A 1 192 ? 3.078 10.062 -0.341 1 85 192 LEU A O 1
ATOM 1532 N N . PRO A 1 193 ? 1.986 8.133 -0.845 1 80.5 193 PRO A N 1
ATOM 1533 C CA . PRO A 1 193 ? 0.739 8.688 -0.31 1 80.5 193 PRO A CA 1
ATOM 1534 C C . PRO A 1 193 ? 0.83 9.016 1.178 1 80.5 193 PRO A C 1
ATOM 1536 O O . PRO A 1 193 ? 0.01 9.781 1.695 1 80.5 193 PRO A O 1
ATOM 1539 N N . ILE A 1 194 ? 1.78 8.438 1.865 1 82.12 194 ILE A N 1
ATOM 1540 C CA . ILE A 1 194 ? 1.977 8.688 3.289 1 82.12 194 ILE A CA 1
ATOM 1541 C C . ILE A 1 194 ? 2.717 10.008 3.49 1 82.12 194 ILE A C 1
ATOM 1543 O O . ILE A 1 194 ? 2.688 10.578 4.578 1 82.12 194 ILE A O 1
ATOM 1547 N N . GLY A 1 195 ? 3.434 10.469 2.449 1 77.88 195 GLY A N 1
ATOM 1548 C CA . GLY A 1 195 ? 4.199 11.703 2.527 1 77.88 195 GLY A CA 1
ATOM 1549 C C . GLY A 1 195 ? 5.656 11.477 2.893 1 77.88 195 GLY A C 1
ATOM 1550 O O . GLY A 1 195 ? 6.328 12.391 3.371 1 77.88 195 GLY A O 1
ATOM 1551 N N . VAL A 1 196 ? 6.133 10.266 2.729 1 85.5 196 VAL A N 1
ATOM 1552 C CA . VAL A 1 196 ? 7.523 9.93 3.018 1 85.5 196 VAL A CA 1
ATOM 1553 C C . VAL A 1 196 ? 8.43 10.469 1.912 1 85.5 196 VAL A C 1
ATOM 1555 O O . VAL A 1 196 ? 8.094 10.375 0.728 1 85.5 196 VAL A O 1
ATOM 1558 N N . ARG A 1 197 ? 9.531 11.039 2.34 1 84.94 197 ARG A N 1
ATOM 1559 C CA . ARG A 1 197 ? 10.539 11.445 1.367 1 84.94 197 ARG A CA 1
ATOM 1560 C C . ARG A 1 197 ? 11.367 10.25 0.912 1 84.94 197 ARG A C 1
ATOM 1562 O O . ARG A 1 197 ? 12.016 9.586 1.729 1 84.94 197 ARG A O 1
ATOM 1569 N N . VAL A 1 198 ? 11.328 10.031 -0.371 1 92.25 198 VAL A N 1
ATOM 1570 C CA . VAL A 1 198 ? 11.992 8.844 -0.907 1 92.25 198 VAL A CA 1
ATOM 1571 C C . VAL A 1 198 ? 13.148 9.266 -1.807 1 92.25 198 VAL A C 1
ATOM 1573 O O . VAL A 1 198 ? 12.961 10.008 -2.771 1 92.25 198 VAL A O 1
ATOM 1576 N N . LYS A 1 199 ? 14.32 8.961 -1.416 1 94.81 199 LYS A N 1
ATOM 1577 C CA . LYS A 1 199 ? 15.469 8.953 -2.32 1 94.81 199 LYS A CA 1
ATOM 1578 C C . LYS A 1 199 ? 15.664 7.574 -2.947 1 94.81 199 LYS A C 1
ATOM 1580 O O . LYS A 1 199 ? 15.844 6.582 -2.236 1 94.81 199 LYS A O 1
ATOM 1585 N N . TRP A 1 200 ? 15.547 7.461 -4.242 1 96.56 200 TRP A N 1
ATOM 1586 C CA . TRP A 1 200 ? 15.523 6.211 -4.992 1 96.56 200 TRP A CA 1
ATOM 1587 C C . TRP A 1 200 ? 16.688 6.137 -5.969 1 96.56 200 TRP A C 1
ATOM 1589 O O . TRP A 1 200 ? 16.797 6.957 -6.887 1 96.56 200 TRP A O 1
ATOM 1599 N N . ILE A 1 201 ? 17.625 5.137 -5.797 1 97.19 201 ILE A N 1
ATOM 1600 C CA . ILE A 1 201 ? 18.859 5.125 -6.582 1 97.19 201 ILE A CA 1
ATOM 1601 C C . ILE A 1 201 ? 19.016 3.77 -7.262 1 97.19 201 ILE A C 1
ATOM 1603 O O . ILE A 1 201 ? 18.641 2.738 -6.707 1 97.19 201 ILE A O 1
ATOM 1607 N N . ASP A 1 202 ? 19.547 3.746 -8.359 1 93.25 202 ASP A N 1
ATOM 1608 C CA . ASP A 1 202 ? 19.828 2.561 -9.164 1 93.25 202 ASP A CA 1
ATOM 1609 C C . ASP A 1 202 ? 20.906 2.848 -10.203 1 93.25 202 ASP A C 1
ATOM 1611 O O . ASP A 1 202 ? 20.984 3.953 -10.742 1 93.25 202 ASP A O 1
ATOM 1615 N N . PRO A 1 203 ? 21.75 1.826 -10.484 1 91.31 203 PRO A N 1
ATOM 1616 C CA . PRO A 1 203 ? 22.781 2.078 -11.508 1 91.31 203 PRO A CA 1
ATOM 1617 C C . PRO A 1 203 ? 22.219 1.998 -12.93 1 91.31 203 PRO A C 1
ATOM 1619 O O . PRO A 1 203 ? 22.859 2.494 -13.867 1 91.31 203 PRO A O 1
ATOM 1622 N N . ARG A 1 204 ? 21.125 1.426 -13.156 1 86.06 204 ARG A N 1
ATOM 1623 C CA . ARG A 1 204 ? 20.578 1.214 -14.492 1 86.06 204 ARG A CA 1
ATOM 1624 C C . ARG A 1 204 ? 19.844 2.455 -14.984 1 86.06 204 ARG A C 1
ATOM 1626 O O . ARG A 1 204 ? 19.141 3.117 -14.211 1 86.06 204 ARG A O 1
ATOM 1633 N N . ASP A 1 205 ? 19.953 2.682 -16.281 1 81.31 205 ASP A N 1
ATOM 1634 C CA . ASP A 1 205 ? 19.281 3.826 -16.891 1 81.31 205 ASP A CA 1
ATOM 1635 C C . ASP A 1 205 ? 17.812 3.521 -17.172 1 81.31 205 ASP A C 1
ATOM 1637 O O . ASP A 1 205 ? 17.438 2.373 -17.438 1 81.31 205 ASP A O 1
ATOM 1641 N N . ASP A 1 206 ? 17 4.547 -17.094 1 78.31 206 ASP A N 1
ATOM 1642 C CA . ASP A 1 206 ? 15.586 4.535 -17.484 1 78.31 206 ASP A CA 1
ATOM 1643 C C . ASP A 1 206 ? 14.828 3.42 -16.766 1 78.31 206 ASP A C 1
ATOM 1645 O O . ASP A 1 206 ? 13.938 2.799 -17.344 1 78.31 206 ASP A O 1
ATOM 1649 N N . ILE A 1 207 ? 15.234 3.125 -15.516 1 78.88 207 ILE A N 1
ATOM 1650 C CA . ILE A 1 207 ? 14.648 2.016 -14.773 1 78.88 207 ILE A CA 1
ATOM 1651 C C . ILE A 1 207 ? 13.469 2.518 -13.945 1 78.88 207 ILE A C 1
ATOM 1653 O O . ILE A 1 207 ? 12.555 1.75 -13.625 1 78.88 207 ILE A O 1
ATOM 1657 N N . PHE A 1 208 ? 13.43 3.836 -13.68 1 88.44 208 PHE A N 1
ATOM 1658 C CA . PHE A 1 208 ? 12.391 4.391 -12.82 1 88.44 208 PHE A CA 1
ATOM 1659 C C . PHE A 1 208 ? 11.102 4.621 -13.602 1 88.44 208 PHE A C 1
ATOM 1661 O O . PHE A 1 208 ? 11.133 5.133 -14.727 1 88.44 208 PHE A O 1
ATOM 1668 N N . PRO A 1 209 ? 10.008 4.234 -13.047 1 80.88 209 PRO A N 1
ATOM 1669 C CA . PRO A 1 209 ? 8.742 4.504 -13.734 1 80.88 209 PRO A CA 1
ATOM 1670 C C . PRO A 1 209 ? 8.5 5.996 -13.961 1 80.88 209 PRO A C 1
ATOM 1672 O O . PRO A 1 209 ? 8.711 6.805 -13.055 1 80.88 209 PRO A O 1
ATOM 1675 N N . SER A 1 210 ? 7.996 6.387 -15.047 1 81.44 210 SER A N 1
ATOM 1676 C CA . SER A 1 210 ? 7.852 7.777 -15.461 1 81.44 210 SER A CA 1
ATOM 1677 C C . SER A 1 210 ? 6.902 8.531 -14.539 1 81.44 210 SER A C 1
ATOM 1679 O O . SER A 1 210 ? 7.125 9.703 -14.234 1 81.44 210 SER A O 1
ATOM 1681 N N . ASP A 1 211 ? 5.875 7.852 -14.133 1 78.38 211 ASP A N 1
ATOM 1682 C CA . ASP A 1 211 ? 4.852 8.508 -13.328 1 78.38 211 ASP A CA 1
ATOM 1683 C C . ASP A 1 211 ? 5.352 8.781 -11.914 1 78.38 211 ASP A C 1
ATOM 1685 O O . ASP A 1 211 ? 4.746 9.555 -11.172 1 78.38 211 ASP A O 1
ATOM 1689 N N . LEU A 1 212 ? 6.5 8.203 -11.57 1 84.31 212 LEU A N 1
ATOM 1690 C CA . LEU A 1 212 ? 7.02 8.367 -10.219 1 84.31 212 LEU A CA 1
ATOM 1691 C C . LEU A 1 212 ? 8.227 9.297 -10.211 1 84.31 212 LEU A C 1
ATOM 1693 O O . LEU A 1 212 ? 8.672 9.734 -9.148 1 84.31 212 LEU A O 1
ATOM 1697 N N . LEU A 1 213 ? 8.719 9.711 -11.297 1 81.38 213 LEU A N 1
ATOM 1698 C CA . LEU A 1 213 ? 9.969 10.453 -11.438 1 81.38 213 LEU A CA 1
ATOM 1699 C C . LEU A 1 213 ? 9.883 11.805 -10.727 1 81.38 213 LEU A C 1
ATOM 1701 O O . LEU A 1 213 ? 10.867 12.266 -10.148 1 81.38 213 LEU A O 1
ATOM 1705 N N . GLU A 1 214 ? 8.703 12.375 -10.711 1 75.38 214 GLU A N 1
ATOM 1706 C CA . GLU A 1 214 ? 8.562 13.703 -10.109 1 75.38 214 GLU A CA 1
ATOM 1707 C C . GLU A 1 214 ? 8.141 13.602 -8.648 1 75.38 214 GLU A C 1
ATOM 1709 O O . GLU A 1 214 ? 8.18 14.594 -7.914 1 75.38 214 GLU A O 1
ATOM 1714 N N . GLN A 1 215 ? 7.785 12.453 -8.273 1 75.38 215 GLN A N 1
ATOM 1715 C CA . GLN A 1 215 ? 7.258 12.289 -6.922 1 75.38 215 GLN A CA 1
ATOM 1716 C C . GLN A 1 215 ? 8.336 11.781 -5.973 1 75.38 215 GLN A C 1
ATOM 1718 O O . GLN A 1 215 ? 8.258 12 -4.762 1 75.38 215 GLN A O 1
ATOM 1723 N N . ALA A 1 216 ? 9.297 11.031 -6.469 1 85.56 216 ALA A N 1
ATOM 1724 C CA . ALA A 1 216 ? 10.453 10.555 -5.719 1 85.56 216 ALA A CA 1
ATOM 1725 C C . ALA A 1 216 ? 11.75 11.156 -6.258 1 85.56 216 ALA A C 1
ATOM 1727 O O . ALA A 1 216 ? 11.805 11.586 -7.41 1 85.56 216 ALA A O 1
ATOM 1728 N N . TYR A 1 217 ? 12.727 11.344 -5.402 1 89.12 217 TYR A N 1
ATOM 1729 C CA . TYR A 1 217 ? 14.039 11.82 -5.84 1 89.12 217 TYR A CA 1
ATOM 1730 C C . TYR A 1 217 ? 14.859 10.68 -6.438 1 89.12 217 TYR A C 1
ATOM 1732 O O . TYR A 1 217 ? 15.57 9.977 -5.719 1 89.12 217 TYR A O 1
ATOM 1740 N N . CYS A 1 218 ? 14.773 10.508 -7.746 1 91.62 218 CYS A N 1
ATOM 1741 C CA . CYS A 1 218 ? 15.383 9.391 -8.461 1 91.62 218 CYS A CA 1
ATOM 1742 C C . CYS A 1 218 ? 16.766 9.766 -8.969 1 91.62 218 CYS A C 1
ATOM 1744 O O . CYS A 1 218 ? 16.938 10.789 -9.633 1 91.62 218 CYS A O 1
ATOM 1746 N N . ILE A 1 219 ? 17.797 8.945 -8.703 1 93.25 219 ILE A N 1
ATOM 1747 C CA . ILE A 1 219 ? 19.172 9.188 -9.141 1 93.25 219 ILE A CA 1
ATOM 1748 C C . ILE A 1 219 ? 19.734 7.922 -9.789 1 93.25 219 ILE A C 1
ATOM 1750 O O . ILE A 1 219 ? 19.75 6.855 -9.172 1 93.25 219 ILE A O 1
ATOM 1754 N N . THR A 1 220 ? 20.125 8.031 -11 1 93.81 220 THR A N 1
ATOM 1755 C CA . THR A 1 220 ? 20.891 6.973 -11.633 1 93.81 220 THR A CA 1
ATOM 1756 C C . THR A 1 220 ? 22.391 7.168 -11.391 1 93.81 220 THR A C 1
ATOM 1758 O O . THR A 1 220 ? 22.953 8.211 -11.742 1 93.81 220 THR A O 1
ATOM 1761 N N . THR A 1 221 ? 23.047 6.199 -10.75 1 93.81 221 THR A N 1
ATOM 1762 C CA . THR A 1 221 ? 24.453 6.324 -10.414 1 93.81 221 THR A CA 1
ATOM 1763 C C . THR A 1 221 ? 25.109 4.953 -10.273 1 93.81 221 THR A C 1
ATOM 1765 O O . THR A 1 221 ? 24.469 4 -9.828 1 93.81 221 THR A O 1
ATOM 1768 N N . ASP A 1 222 ? 26.359 4.906 -10.578 1 92.19 222 ASP A N 1
ATOM 1769 C CA . ASP A 1 222 ? 27.141 3.678 -10.406 1 92.19 222 ASP A CA 1
ATOM 1770 C C . ASP A 1 222 ? 27.781 3.621 -9.031 1 92.19 222 ASP A C 1
ATOM 1772 O O . ASP A 1 222 ? 28.406 2.621 -8.672 1 92.19 222 ASP A O 1
ATOM 1776 N N . THR A 1 223 ? 27.625 4.621 -8.273 1 93.56 223 THR A N 1
ATOM 1777 C CA . THR A 1 223 ? 28.188 4.688 -6.93 1 93.56 223 THR A CA 1
ATOM 1778 C C . THR A 1 223 ? 27.078 4.828 -5.883 1 93.56 223 THR A C 1
ATOM 1780 O O . THR 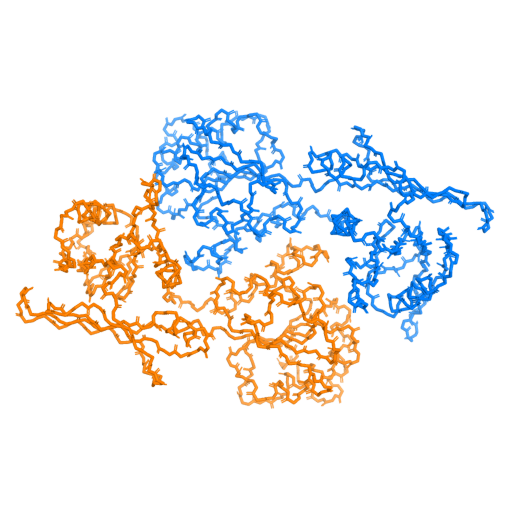A 1 223 ? 27 5.84 -5.188 1 93.56 223 THR A O 1
ATOM 1783 N N . LEU A 1 224 ? 26.391 3.77 -5.688 1 94.12 224 LEU A N 1
ATOM 1784 C CA . LEU A 1 224 ? 25.266 3.771 -4.762 1 94.12 224 LEU A CA 1
ATOM 1785 C C . LEU A 1 224 ? 25.734 4.031 -3.332 1 94.12 224 LEU A C 1
ATOM 1787 O O . LEU A 1 224 ? 25.047 4.711 -2.564 1 94.12 224 LEU A O 1
ATOM 1791 N N . ASP A 1 225 ? 26.891 3.604 -3.004 1 94.5 225 ASP A N 1
ATOM 1792 C CA . ASP A 1 225 ? 27.469 3.764 -1.669 1 94.5 225 ASP A CA 1
ATOM 1793 C C . ASP A 1 225 ? 27.656 5.238 -1.325 1 94.5 225 ASP A C 1
ATOM 1795 O O . ASP A 1 225 ? 27.438 5.648 -0.183 1 94.5 225 ASP A O 1
ATOM 1799 N N . ALA A 1 226 ? 28.062 6.016 -2.271 1 95.06 226 ALA A N 1
ATOM 1800 C CA . ALA A 1 226 ? 28.328 7.438 -2.074 1 95.06 226 ALA A CA 1
ATOM 1801 C C . ALA A 1 226 ? 27.047 8.188 -1.727 1 95.06 226 ALA A C 1
ATOM 1803 O O . ALA A 1 226 ? 27.078 9.273 -1.149 1 95.06 226 ALA A O 1
ATOM 1804 N N . GLU A 1 227 ? 25.922 7.625 -2.1 1 94.81 227 GLU A N 1
ATOM 1805 C CA . GLU A 1 227 ? 24.641 8.25 -1.798 1 94.81 227 GLU A CA 1
ATOM 1806 C C . GLU A 1 227 ? 24.172 7.887 -0.391 1 94.81 227 GLU A C 1
ATOM 1808 O O . GLU A 1 227 ? 23.375 8.617 0.207 1 94.81 227 GLU A O 1
ATOM 1813 N N . ILE A 1 228 ? 24.625 6.746 0.136 1 96.62 228 ILE A N 1
ATOM 1814 C CA . ILE A 1 228 ? 24.188 6.25 1.439 1 96.62 228 ILE A CA 1
ATOM 1815 C C . ILE A 1 228 ? 24.875 7.047 2.547 1 96.62 228 ILE A C 1
ATOM 1817 O O . ILE A 1 228 ? 24.25 7.418 3.537 1 96.62 228 ILE A O 1
ATOM 1821 N N . GLU A 1 229 ? 26.078 7.379 2.42 1 92.81 229 GLU A N 1
ATOM 1822 C CA . GLU A 1 229 ? 26.922 7.945 3.475 1 92.81 229 GLU A CA 1
ATOM 1823 C C . GLU A 1 229 ? 26.359 9.281 3.963 1 92.81 229 GLU A C 1
ATOM 1825 O O . GLU A 1 229 ? 26.219 9.492 5.168 1 92.81 229 GLU A O 1
ATOM 1830 N N . PRO A 1 230 ? 26.031 10.156 3.051 1 92.56 230 PRO A N 1
ATOM 1831 C CA . PRO A 1 230 ? 25.547 11.453 3.518 1 92.56 230 PRO A CA 1
ATOM 1832 C C . PRO A 1 230 ? 24.062 11.445 3.871 1 92.56 230 PRO A C 1
ATOM 1834 O O . PRO A 1 230 ? 23.516 12.461 4.305 1 92.56 230 PRO A O 1
ATOM 1837 N N . PHE A 1 231 ? 23.375 10.336 3.654 1 93.81 231 PHE A N 1
ATOM 1838 C CA . PHE A 1 231 ? 21.953 10.289 3.906 1 93.81 231 PHE A CA 1
ATOM 1839 C C . PHE A 1 231 ? 21.656 10.5 5.387 1 93.81 231 PHE A C 1
ATOM 1841 O O . PHE A 1 231 ? 22.438 10.117 6.246 1 93.81 231 PHE A O 1
ATOM 1848 N N . ASP A 1 232 ? 20.547 11.117 5.668 1 89.25 232 ASP A N 1
ATOM 1849 C CA . ASP A 1 232 ? 20.141 11.445 7.035 1 89.25 232 ASP A CA 1
ATOM 1850 C C . ASP A 1 232 ? 20.062 10.188 7.898 1 89.25 232 ASP A C 1
ATOM 1852 O O . ASP A 1 232 ? 19.344 9.242 7.562 1 89.25 232 ASP A O 1
ATOM 1856 N N . ARG A 1 233 ? 20.688 10.188 9.023 1 92.06 233 ARG A N 1
ATOM 1857 C CA . ARG A 1 233 ? 20.797 9.016 9.883 1 92.06 233 ARG A CA 1
ATOM 1858 C C . ARG A 1 233 ? 19.469 8.703 10.562 1 92.06 233 ARG A C 1
ATOM 1860 O O . ARG A 1 233 ? 19.25 7.594 11.047 1 92.06 233 ARG A O 1
ATOM 1867 N N . SER A 1 234 ? 18.641 9.602 10.57 1 88.75 234 SER A N 1
ATOM 1868 C CA . SER A 1 234 ? 17.312 9.367 11.141 1 88.75 234 SER A CA 1
ATOM 1869 C C . SER A 1 234 ? 16.422 8.617 10.156 1 88.75 234 SER A C 1
ATOM 1871 O O . SER A 1 234 ? 15.312 8.203 10.516 1 88.75 234 SER A O 1
ATOM 1873 N N . GLY A 1 235 ? 16.891 8.445 8.969 1 93.69 235 GLY A N 1
ATOM 1874 C CA . GLY A 1 235 ? 16.125 7.793 7.926 1 93.69 235 GLY A CA 1
ATOM 1875 C C . GLY A 1 235 ? 16.359 6.297 7.855 1 93.69 235 GLY A C 1
ATOM 1876 O O . GLY A 1 235 ? 17.141 5.75 8.648 1 93.69 235 GLY A O 1
ATOM 1877 N N . ALA A 1 236 ? 15.656 5.656 6.961 1 97.38 236 ALA A N 1
ATOM 1878 C CA . ALA A 1 236 ? 15.773 4.223 6.695 1 97.38 236 ALA A CA 1
ATOM 1879 C C . ALA A 1 236 ? 16.484 3.971 5.371 1 97.38 236 ALA A C 1
ATOM 1881 O O . ALA A 1 236 ? 16.344 4.742 4.422 1 97.38 236 ALA A O 1
ATOM 1882 N N . VAL A 1 237 ? 17.25 2.867 5.328 1 98.56 237 VAL A N 1
ATOM 1883 C CA . VAL A 1 237 ? 17.906 2.418 4.109 1 98.56 237 VAL A CA 1
ATOM 1884 C C . VAL A 1 237 ? 17.391 1.035 3.719 1 98.56 237 VAL A C 1
ATOM 1886 O O . VAL A 1 237 ? 17.422 0.106 4.531 1 98.56 237 VAL A O 1
ATOM 1889 N N . LEU A 1 238 ? 16.875 0.934 2.537 1 98.5 238 LEU A N 1
ATOM 1890 C CA . LEU A 1 238 ? 16.453 -0.345 1.981 1 98.5 238 LEU A CA 1
ATOM 1891 C C . LEU A 1 238 ? 17.359 -0.777 0.839 1 98.5 238 LEU A C 1
ATOM 1893 O O . LEU A 1 238 ? 17.547 -0.031 -0.124 1 98.5 238 LEU A O 1
ATOM 1897 N N . ILE A 1 239 ? 17.906 -1.966 0.931 1 97.75 239 ILE A N 1
ATOM 1898 C CA . ILE A 1 239 ? 18.797 -2.529 -0.073 1 97.75 239 ILE A CA 1
ATOM 1899 C C . ILE A 1 239 ? 18.062 -3.605 -0.871 1 97.75 239 ILE A C 1
ATOM 1901 O O . ILE A 1 239 ? 17.828 -4.707 -0.367 1 97.75 239 ILE A O 1
ATOM 1905 N N . LEU A 1 240 ? 17.719 -3.293 -2.121 1 93 240 LEU A N 1
ATOM 1906 C CA . LEU A 1 240 ? 16.844 -4.125 -2.941 1 93 240 LEU A CA 1
ATOM 1907 C C . LEU A 1 240 ? 17.422 -4.301 -4.344 1 93 240 LEU A C 1
ATOM 1909 O O . LEU A 1 240 ? 16.672 -4.312 -5.324 1 93 240 LEU A O 1
ATOM 1913 N N . THR A 1 241 ? 18.672 -4.344 -4.469 1 87 241 THR A N 1
ATOM 1914 C CA . THR A 1 241 ? 19.234 -4.418 -5.812 1 87 241 THR A CA 1
ATOM 1915 C C . THR A 1 241 ? 19.109 -5.828 -6.379 1 87 241 THR A C 1
ATOM 1917 O O . THR A 1 241 ? 18.688 -6.75 -5.672 1 87 241 THR A O 1
ATOM 1920 N N . HIS A 1 242 ? 19.375 -5.957 -7.637 1 72.56 242 HIS A N 1
ATOM 1921 C CA . HIS A 1 242 ? 19.297 -7.242 -8.328 1 72.56 242 HIS A CA 1
ATOM 1922 C C . HIS A 1 242 ? 20.609 -8.008 -8.219 1 72.56 242 HIS A C 1
ATOM 1924 O O . HIS A 1 242 ? 20.734 -9.125 -8.719 1 72.56 242 HIS A O 1
ATOM 1930 N N . ASP A 1 243 ? 21.625 -7.473 -7.559 1 76.94 243 ASP A N 1
ATOM 1931 C CA . ASP A 1 243 ? 22.984 -8.008 -7.512 1 76.94 243 ASP A CA 1
ATOM 1932 C C . ASP A 1 243 ? 23.406 -8.305 -6.078 1 76.94 243 ASP A C 1
ATOM 1934 O O . ASP A 1 243 ? 23.547 -7.395 -5.258 1 76.94 243 ASP A O 1
ATOM 1938 N N . HIS A 1 244 ? 23.719 -9.57 -5.836 1 79.44 244 HIS A N 1
ATOM 1939 C CA . HIS A 1 244 ? 24.062 -10.016 -4.492 1 79.44 244 HIS A CA 1
ATOM 1940 C C . HIS A 1 244 ? 25.328 -9.336 -3.988 1 79.44 244 HIS A C 1
ATOM 1942 O O . HIS A 1 244 ? 25.406 -8.953 -2.818 1 79.44 244 HIS A O 1
ATOM 1948 N N . GLN A 1 245 ? 26.25 -9.281 -4.836 1 86.31 245 GLN A N 1
ATOM 1949 C CA . GLN A 1 245 ? 27.516 -8.656 -4.441 1 86.31 245 GLN A CA 1
ATOM 1950 C C . GLN A 1 245 ? 27.312 -7.172 -4.145 1 86.31 245 GLN A C 1
ATOM 1952 O O . GLN A 1 245 ? 27.891 -6.648 -3.189 1 86.31 245 GLN A O 1
ATOM 1957 N N . LEU A 1 246 ? 26.578 -6.547 -4.984 1 90 246 LEU A N 1
ATOM 1958 C CA . LEU A 1 246 ? 26.25 -5.145 -4.738 1 90 246 LEU A CA 1
ATOM 1959 C C . LEU A 1 246 ? 25.516 -4.977 -3.42 1 90 246 LEU A C 1
ATOM 1961 O O . LEU A 1 246 ? 25.828 -4.074 -2.639 1 90 246 LEU A O 1
ATOM 1965 N N . ASP A 1 247 ? 24.578 -5.824 -3.152 1 91.5 247 ASP A N 1
ATOM 1966 C CA . ASP A 1 247 ? 23.844 -5.793 -1.887 1 91.5 247 ASP A CA 1
ATOM 1967 C C . ASP A 1 247 ? 24.812 -5.867 -0.701 1 91.5 247 ASP A C 1
ATOM 1969 O O . ASP A 1 247 ? 24.656 -5.125 0.273 1 91.5 247 ASP A O 1
ATOM 1973 N N . LEU A 1 248 ? 25.766 -6.746 -0.824 1 94.75 248 LEU A N 1
ATOM 1974 C CA . LEU A 1 248 ? 26.734 -6.906 0.263 1 94.75 248 LEU A CA 1
ATOM 1975 C C . LEU A 1 248 ? 27.531 -5.629 0.472 1 94.75 248 LEU A C 1
ATOM 1977 O O . LEU A 1 248 ? 27.719 -5.184 1.607 1 94.75 248 LEU A O 1
ATOM 1981 N N . GLN A 1 249 ? 28.016 -5.074 -0.543 1 96.12 249 GLN A N 1
ATOM 1982 C CA . GLN A 1 249 ? 28.781 -3.828 -0.47 1 96.12 249 GLN A CA 1
ATOM 1983 C C . GLN A 1 249 ? 27.953 -2.721 0.18 1 96.12 249 GLN A C 1
ATOM 1985 O O . GLN A 1 249 ? 28.469 -1.952 0.994 1 96.12 249 GLN A O 1
ATOM 1990 N N . LEU A 1 250 ? 26.734 -2.617 -0.17 1 97.5 250 LEU A N 1
ATOM 1991 C CA . LEU A 1 250 ? 25.859 -1.592 0.379 1 97.5 250 LEU A CA 1
ATOM 1992 C C . LEU A 1 250 ? 25.594 -1.834 1.862 1 97.5 250 LEU A C 1
ATOM 1994 O O . LEU A 1 250 ? 25.469 -0.883 2.637 1 97.5 250 LEU A O 1
ATOM 1998 N N . CYS A 1 251 ? 25.484 -3.076 2.229 1 97.56 251 CYS A N 1
ATOM 1999 C CA . CYS A 1 251 ? 25.359 -3.402 3.645 1 97.56 251 CYS A CA 1
ATOM 2000 C C . CYS A 1 251 ? 26.562 -2.893 4.43 1 97.56 251 CYS A C 1
ATOM 2002 O O . CYS A 1 251 ? 26.406 -2.324 5.512 1 97.56 251 CYS A O 1
ATOM 2004 N N . PHE A 1 252 ? 27.812 -3.074 3.865 1 97.06 252 PHE A N 1
ATOM 2005 C CA . PHE A 1 252 ? 29.016 -2.564 4.504 1 97.06 252 PHE A CA 1
ATOM 2006 C C . PHE A 1 252 ? 28.906 -1.068 4.773 1 97.06 252 PHE A C 1
ATOM 2008 O O . PHE A 1 252 ? 29.188 -0.606 5.879 1 97.06 252 PHE A O 1
ATOM 2015 N N . THR A 1 253 ? 28.438 -0.401 3.818 1 97.38 253 THR A N 1
ATOM 2016 C CA . THR A 1 253 ? 28.344 1.053 3.891 1 97.38 253 THR A CA 1
ATOM 2017 C C . THR A 1 253 ? 27.266 1.482 4.871 1 97.38 253 THR A C 1
ATOM 2019 O O . THR A 1 253 ? 27.5 2.344 5.723 1 97.38 253 THR A O 1
ATOM 2022 N N . ALA A 1 254 ? 26.094 0.888 4.805 1 97.94 254 ALA A N 1
ATOM 2023 C CA . ALA A 1 254 ? 24.938 1.285 5.598 1 97.94 254 ALA A CA 1
ATOM 2024 C C . ALA A 1 254 ? 25.156 0.982 7.078 1 97.94 254 ALA A C 1
ATOM 2026 O O . ALA A 1 254 ? 24.625 1.672 7.945 1 97.94 254 ALA A O 1
ATOM 2027 N N . LEU A 1 255 ? 25.969 -0.03 7.355 1 97.38 255 LEU A N 1
ATOM 2028 C CA . LEU A 1 255 ? 26.125 -0.468 8.734 1 97.38 255 LEU A CA 1
ATOM 2029 C C . LEU A 1 255 ? 27.5 -0.065 9.273 1 97.38 255 LEU A C 1
ATOM 2031 O O . LEU A 1 255 ? 27.922 -0.531 10.336 1 97.38 255 LEU A O 1
ATOM 2035 N N . LYS A 1 256 ? 28.188 0.698 8.477 1 94.69 256 LYS A N 1
ATOM 2036 C CA . LYS A 1 256 ? 29.484 1.179 8.961 1 94.69 256 LYS A CA 1
ATOM 2037 C C . LYS A 1 256 ? 29.359 1.756 10.367 1 94.69 256 LYS A C 1
ATOM 2039 O O . LYS A 1 256 ? 28.422 2.504 10.664 1 94.69 256 LYS A O 1
ATOM 2044 N N . PRO A 1 257 ? 30.234 1.301 11.234 1 88.44 257 PRO A N 1
ATOM 2045 C CA . PRO A 1 257 ? 30.188 1.824 12.602 1 88.44 257 PRO A CA 1
ATOM 2046 C C . PRO A 1 257 ? 30.297 3.346 12.656 1 88.44 257 PRO A C 1
ATOM 2048 O O . PRO A 1 257 ? 31.219 3.918 12.047 1 88.44 257 PRO A O 1
ATOM 2051 N N . THR A 1 258 ? 29.344 3.943 13.195 1 87.88 258 THR A N 1
ATOM 2052 C CA . THR A 1 258 ? 29.297 5.391 13.375 1 87.88 258 THR A CA 1
ATOM 2053 C C . THR A 1 258 ? 28.594 5.75 14.688 1 87.88 258 THR A C 1
ATOM 2055 O O . THR A 1 258 ? 28.031 4.883 15.352 1 87.88 258 THR A O 1
ATOM 2058 N N . ALA A 1 259 ? 28.75 6.973 15.031 1 87.81 259 ALA A N 1
ATOM 2059 C CA . ALA A 1 259 ? 28.156 7.453 16.266 1 87.81 259 ALA A CA 1
ATOM 2060 C C . ALA A 1 259 ? 26.625 7.348 16.219 1 87.81 259 ALA A C 1
ATOM 2062 O O . ALA A 1 259 ? 26 7.02 17.234 1 87.81 259 ALA A O 1
ATOM 2063 N N . LYS A 1 260 ? 26.109 7.543 15.141 1 92.56 260 LYS A N 1
ATOM 2064 C CA . LYS A 1 260 ? 24.656 7.469 14.977 1 92.56 260 LYS A CA 1
ATOM 2065 C C . LYS A 1 260 ? 24.297 6.527 13.828 1 92.56 260 LYS A C 1
ATOM 2067 O O . LYS A 1 260 ? 24.5 6.848 12.664 1 92.56 260 LYS A O 1
ATOM 2072 N N . PRO A 1 261 ? 23.703 5.422 14.125 1 94.31 261 PRO A N 1
ATOM 2073 C CA . PRO A 1 261 ? 23.25 4.512 13.07 1 94.31 261 PRO A CA 1
ATOM 2074 C C . PRO A 1 261 ? 21.969 4.984 12.391 1 94.31 261 PRO A C 1
ATOM 2076 O O . PRO A 1 261 ? 21.281 5.879 12.898 1 94.31 261 PRO A O 1
ATOM 2079 N N . PHE A 1 262 ? 21.719 4.457 11.289 1 96.19 262 PHE A N 1
ATOM 2080 C CA . PHE A 1 262 ? 20.438 4.703 10.641 1 96.19 262 PHE A CA 1
ATOM 2081 C C . PHE A 1 262 ? 19.297 4.145 11.484 1 96.19 262 PHE A C 1
ATOM 2083 O O . PHE A 1 262 ? 19.469 3.166 12.211 1 96.19 262 PHE A O 1
ATOM 2090 N N . ALA A 1 263 ? 18.203 4.727 11.352 1 93.56 263 ALA A N 1
ATOM 2091 C CA . ALA A 1 263 ? 17.031 4.273 12.102 1 93.56 263 ALA A CA 1
ATOM 2092 C C . ALA A 1 263 ? 16.641 2.857 11.695 1 93.56 263 ALA A C 1
ATOM 2094 O O . ALA A 1 263 ? 16.078 2.107 12.508 1 93.56 263 ALA A O 1
ATOM 2095 N N . TYR A 1 264 ? 16.984 2.5 10.508 1 97.19 264 TYR A N 1
ATOM 2096 C CA . TYR A 1 264 ? 16.625 1.203 9.953 1 97.19 264 TYR A CA 1
ATOM 2097 C C . TYR A 1 264 ? 17.5 0.851 8.758 1 97.19 264 TYR A C 1
ATOM 2099 O O . TYR A 1 264 ? 17.75 1.695 7.895 1 97.19 264 TYR A O 1
ATOM 2107 N N . VAL A 1 265 ? 17.984 -0.325 8.719 1 98.5 265 VAL A N 1
ATOM 2108 C CA . VAL A 1 265 ? 18.688 -0.873 7.566 1 98.5 265 VAL A CA 1
ATOM 2109 C C . VAL A 1 265 ? 18.094 -2.234 7.199 1 98.5 265 VAL A C 1
ATOM 2111 O O . VAL A 1 265 ? 18.203 -3.193 7.969 1 98.5 265 VAL A O 1
ATOM 2114 N N . GLY A 1 266 ? 17.453 -2.287 6.051 1 98.38 266 GLY A N 1
ATOM 2115 C CA . GLY A 1 266 ? 16.812 -3.521 5.602 1 98.38 266 GLY A CA 1
ATOM 2116 C C . GLY A 1 266 ? 17.312 -3.979 4.242 1 98.38 266 GLY A C 1
ATOM 2117 O O . GLY A 1 266 ? 17.594 -3.154 3.369 1 98.38 266 GLY A O 1
ATOM 2118 N N . MET A 1 267 ? 17.266 -5.285 4.023 1 96.31 267 MET A N 1
ATOM 2119 C CA . MET A 1 267 ? 17.703 -5.883 2.764 1 96.31 267 MET A CA 1
ATOM 2120 C C . MET A 1 267 ? 16.75 -6.996 2.34 1 96.31 267 MET A C 1
ATOM 2122 O O . MET A 1 267 ? 16.328 -7.809 3.164 1 96.31 267 MET A O 1
ATOM 2126 N N . ILE A 1 268 ? 16.438 -6.906 1.072 1 88.81 268 ILE A N 1
ATOM 2127 C CA . ILE A 1 268 ? 15.625 -8.008 0.555 1 88.81 268 ILE A CA 1
ATOM 2128 C C . ILE A 1 268 ? 16.469 -9.273 0.477 1 88.81 268 ILE A C 1
ATOM 2130 O O . ILE A 1 268 ? 17.656 -9.219 0.138 1 88.81 268 ILE A O 1
ATOM 2134 N N . GLY A 1 269 ? 15.852 -10.367 0.895 1 83.44 269 GLY A N 1
ATOM 2135 C CA . GLY A 1 269 ? 16.578 -11.625 0.838 1 83.44 269 GLY A CA 1
ATOM 2136 C C . GLY A 1 269 ? 16.047 -12.664 1.808 1 83.44 269 GLY A C 1
ATOM 2137 O O . GLY A 1 269 ? 15.109 -12.398 2.564 1 83.44 269 GLY A O 1
ATOM 2138 N N . SER A 1 270 ? 16.703 -13.758 1.797 1 78.56 270 SER A N 1
ATOM 2139 C CA . SER A 1 270 ? 16.344 -14.875 2.662 1 78.56 270 SER A CA 1
ATOM 2140 C C . SER A 1 270 ? 17.188 -14.883 3.932 1 78.56 270 SER A C 1
ATOM 2142 O O . SER A 1 270 ? 18.156 -14.141 4.035 1 78.56 270 SER A O 1
ATOM 2144 N N . LYS A 1 271 ? 16.75 -15.742 4.848 1 83.94 271 LYS A N 1
ATOM 2145 C CA . LYS A 1 271 ? 17.547 -15.938 6.059 1 83.94 271 LYS A CA 1
ATOM 2146 C C . LYS A 1 271 ? 18.922 -16.484 5.723 1 83.94 271 LYS A C 1
ATOM 2148 O O . LYS A 1 271 ? 19.906 -16.125 6.371 1 83.94 271 LYS A O 1
ATOM 2153 N N . SER A 1 272 ? 18.938 -17.312 4.695 1 76.44 272 SER A N 1
ATOM 2154 C CA . SER A 1 272 ? 20.219 -17.875 4.27 1 76.44 272 SER A CA 1
ATOM 2155 C C . SER A 1 272 ? 21.141 -16.781 3.719 1 76.44 272 SER A C 1
ATOM 2157 O O . SER A 1 272 ? 22.328 -16.75 4.035 1 76.44 272 SER A O 1
ATOM 2159 N N . LYS A 1 273 ? 20.578 -15.938 2.873 1 78.81 273 LYS A N 1
ATOM 2160 C CA . LYS A 1 273 ? 21.359 -14.805 2.369 1 78.81 273 LYS A CA 1
ATOM 2161 C C . LYS A 1 273 ? 21.891 -13.953 3.514 1 78.81 273 LYS A C 1
ATOM 2163 O O . LYS A 1 273 ? 23.062 -13.562 3.504 1 78.81 273 LYS A O 1
ATOM 2168 N N . ARG A 1 274 ? 21.125 -13.688 4.496 1 90 274 ARG A N 1
ATOM 2169 C CA . ARG A 1 274 ? 21.531 -12.898 5.656 1 90 274 ARG A CA 1
ATOM 2170 C C . ARG A 1 274 ? 22.703 -13.555 6.379 1 90 274 ARG A C 1
ATOM 2172 O O . ARG A 1 274 ? 23.672 -12.883 6.73 1 90 274 ARG A O 1
ATOM 2179 N N . ALA A 1 275 ? 22.594 -14.852 6.551 1 89.19 275 ALA A N 1
ATOM 2180 C CA . ALA A 1 275 ? 23.641 -15.586 7.262 1 89.19 275 ALA A CA 1
ATOM 2181 C C . ALA A 1 275 ? 24.984 -15.484 6.539 1 89.19 275 ALA A C 1
ATOM 2183 O O . ALA A 1 275 ? 26.016 -15.281 7.168 1 89.19 275 ALA A O 1
ATOM 2184 N N . ILE A 1 276 ? 24.906 -15.633 5.316 1 85.44 276 ILE A N 1
ATOM 2185 C CA . ILE A 1 276 ? 26.109 -15.547 4.5 1 85.44 276 ILE A CA 1
ATOM 2186 C C . ILE A 1 276 ? 26.719 -14.148 4.613 1 85.44 276 ILE A C 1
ATOM 2188 O O . ILE A 1 276 ? 27.922 -14 4.805 1 85.44 276 ILE A O 1
ATOM 2192 N N . PHE A 1 277 ? 25.906 -13.117 4.543 1 91.69 277 PHE A N 1
ATOM 2193 C CA . PHE A 1 277 ? 26.359 -11.734 4.641 1 91.69 277 PHE A CA 1
ATOM 2194 C C . PHE A 1 277 ? 26.953 -11.461 6.016 1 91.69 277 PHE A C 1
ATOM 2196 O O . PHE A 1 277 ? 28.016 -10.836 6.125 1 91.69 277 PHE A O 1
ATOM 2203 N N . GLU A 1 278 ? 26.328 -11.953 7.016 1 95.06 278 GLU A N 1
ATOM 2204 C CA . GLU A 1 278 ? 26.797 -11.742 8.383 1 95.06 278 GLU A CA 1
ATOM 2205 C C . GLU A 1 278 ? 28.203 -12.336 8.578 1 95.06 278 GLU A C 1
ATOM 2207 O O . GLU A 1 278 ? 29.062 -11.695 9.18 1 95.06 278 GLU A O 1
ATOM 2212 N N . LYS A 1 279 ? 28.391 -13.508 8.078 1 94.62 279 LYS A N 1
ATOM 2213 C CA . LYS A 1 279 ? 29.688 -14.148 8.195 1 94.62 279 LYS A CA 1
ATOM 2214 C C . LYS A 1 279 ? 30.781 -13.32 7.5 1 94.62 279 LYS A C 1
ATOM 2216 O O . LYS A 1 279 ? 31.859 -13.109 8.055 1 94.62 279 LYS A O 1
ATOM 2221 N N . ARG A 1 280 ? 30.453 -12.891 6.379 1 94.31 280 ARG A N 1
ATOM 2222 C CA . ARG A 1 280 ? 31.391 -12.094 5.609 1 94.31 280 ARG A CA 1
ATOM 2223 C C . ARG A 1 280 ? 31.688 -10.773 6.305 1 94.31 280 ARG A C 1
ATOM 2225 O O . ARG A 1 280 ? 32.844 -10.305 6.293 1 94.31 280 ARG A O 1
ATOM 2232 N N . MET A 1 281 ? 30.781 -10.18 6.895 1 95.94 281 MET A N 1
ATOM 2233 C CA . MET A 1 281 ? 30.938 -8.891 7.562 1 95.94 281 MET A CA 1
ATOM 2234 C C . MET A 1 281 ? 31.703 -9.055 8.875 1 95.94 281 MET A C 1
ATOM 2236 O O . MET A 1 281 ? 32.5 -8.188 9.25 1 95.94 281 MET A O 1
ATOM 2240 N N . GLN A 1 282 ? 31.438 -10.156 9.461 1 95.31 282 GLN A N 1
ATOM 2241 C CA . GLN A 1 282 ? 32.188 -10.445 10.68 1 95.31 282 GLN A CA 1
ATOM 2242 C C . GLN A 1 282 ? 33.688 -10.516 10.406 1 95.31 282 GLN A C 1
ATOM 2244 O O . GLN A 1 282 ? 34.5 -9.992 11.18 1 95.31 282 GLN A O 1
ATOM 2249 N N . VAL A 1 283 ? 34.031 -11.125 9.375 1 95.44 283 VAL A N 1
ATOM 2250 C CA . VAL A 1 283 ? 35.406 -11.25 8.977 1 95.44 283 VAL A CA 1
ATOM 2251 C C . VAL A 1 283 ? 36.031 -9.867 8.766 1 95.44 283 VAL A C 1
ATOM 2253 O O . VAL A 1 283 ? 37.219 -9.664 9 1 95.44 283 VAL A O 1
ATOM 2256 N N . ARG A 1 284 ? 35.188 -8.945 8.445 1 94.31 284 ARG A N 1
ATOM 2257 C CA . ARG A 1 284 ? 35.656 -7.594 8.164 1 94.31 284 ARG A CA 1
ATOM 2258 C C . ARG A 1 284 ? 35.594 -6.719 9.414 1 94.31 284 ARG A C 1
ATOM 2260 O O . ARG A 1 284 ? 35.75 -5.5 9.336 1 94.31 284 ARG A O 1
ATOM 2267 N N . GLY A 1 285 ? 35.156 -7.285 10.555 1 94.81 285 GLY A N 1
ATOM 2268 C CA . GLY A 1 285 ? 35.281 -6.586 11.828 1 94.81 285 GLY A CA 1
ATOM 2269 C C . GLY A 1 285 ? 33.938 -6.023 12.328 1 94.81 285 GLY A C 1
ATOM 2270 O O . GLY A 1 285 ? 33.906 -5.32 13.336 1 94.81 285 GLY A O 1
ATOM 2271 N N . TYR A 1 286 ? 32.906 -6.23 11.648 1 96.12 286 TYR A N 1
ATOM 2272 C CA . TYR A 1 286 ? 31.609 -5.773 12.156 1 96.12 286 TYR A CA 1
ATOM 2273 C C . TYR A 1 286 ? 31.188 -6.574 13.375 1 96.12 286 TYR A C 1
ATOM 2275 O O . TYR A 1 286 ? 31.266 -7.805 13.375 1 96.12 286 TYR A O 1
ATOM 2283 N N . THR A 1 287 ? 30.766 -5.922 14.359 1 95.31 287 THR A N 1
ATOM 2284 C CA . THR A 1 287 ? 30.406 -6.562 15.617 1 95.31 287 THR A CA 1
ATOM 2285 C C . THR A 1 287 ? 29.016 -7.184 15.539 1 95.31 287 THR A C 1
ATOM 2287 O O . THR A 1 287 ? 28.203 -6.781 14.711 1 95.31 287 THR A O 1
ATOM 2290 N N . PRO A 1 288 ? 28.703 -8.086 16.422 1 94.06 288 PRO A N 1
ATOM 2291 C CA . PRO A 1 288 ? 27.359 -8.672 16.469 1 94.06 288 PRO A CA 1
ATOM 2292 C C . PRO A 1 288 ? 26.281 -7.625 16.703 1 94.06 288 PRO A C 1
ATOM 2294 O O . PRO A 1 288 ? 25.172 -7.734 16.156 1 94.06 288 PRO A O 1
ATOM 2297 N N . GLU A 1 289 ? 26.609 -6.648 17.484 1 93.69 289 GLU A N 1
ATOM 2298 C CA . GLU A 1 289 ? 25.656 -5.578 17.766 1 93.69 289 GLU A CA 1
ATOM 2299 C C . GLU A 1 289 ? 25.312 -4.809 16.484 1 93.69 289 GLU A C 1
ATOM 2301 O O . GLU A 1 289 ? 24.156 -4.473 16.266 1 93.69 289 GLU A O 1
ATOM 2306 N N . THR A 1 290 ? 26.312 -4.543 15.719 1 94.56 290 THR A N 1
ATOM 2307 C CA . THR A 1 290 ? 26.094 -3.842 14.453 1 94.56 290 THR A CA 1
ATOM 2308 C C . THR A 1 290 ? 25.281 -4.695 13.492 1 94.56 290 THR A C 1
ATOM 2310 O O . THR A 1 290 ? 24.375 -4.191 12.82 1 94.56 290 THR A O 1
ATOM 2313 N N . LEU A 1 291 ? 25.547 -5.996 13.484 1 95.5 291 LEU A N 1
ATOM 2314 C CA . LEU A 1 291 ? 24.906 -6.906 12.539 1 95.5 291 LEU A CA 1
ATOM 2315 C C . LEU A 1 291 ? 23.438 -7.102 12.883 1 95.5 291 LEU A C 1
ATOM 2317 O O . LEU A 1 291 ? 22.625 -7.383 12 1 95.5 291 LEU A O 1
ATOM 2321 N N . GLN A 1 292 ? 23.094 -6.926 14.133 1 94.5 292 GLN A N 1
ATOM 2322 C CA . GLN A 1 292 ? 21.719 -7.066 14.578 1 94.5 292 GLN A CA 1
ATOM 2323 C C . GLN A 1 292 ? 20.844 -5.961 14.008 1 94.5 292 GLN A C 1
ATOM 2325 O O . GLN A 1 292 ? 19.609 -6.094 13.961 1 94.5 292 GLN A O 1
ATOM 2330 N N . ARG A 1 293 ? 21.453 -4.914 13.523 1 95.75 293 ARG A N 1
ATOM 2331 C CA . ARG A 1 293 ? 20.719 -3.787 12.977 1 95.75 293 ARG A CA 1
ATOM 2332 C C . ARG A 1 293 ? 20.266 -4.074 11.539 1 95.75 293 ARG A C 1
ATOM 2334 O O . ARG A 1 293 ? 19.422 -3.361 10.992 1 95.75 293 ARG A O 1
ATOM 2341 N N . LEU A 1 294 ? 20.859 -5.094 10.992 1 97.69 294 LEU A N 1
ATOM 2342 C CA . LEU A 1 294 ? 20.438 -5.488 9.648 1 97.69 294 LEU A CA 1
ATOM 2343 C C . LEU A 1 294 ? 19.141 -6.309 9.711 1 97.69 294 LEU A C 1
ATOM 2345 O O . LEU A 1 294 ? 19.109 -7.367 10.336 1 97.69 294 LEU A O 1
ATOM 2349 N N . VAL A 1 295 ? 18.172 -5.836 9.102 1 97.5 295 VAL A N 1
ATOM 2350 C CA . VAL A 1 295 ? 16.906 -6.562 9.008 1 97.5 295 VAL A CA 1
ATOM 2351 C C . VAL A 1 295 ? 16.844 -7.312 7.68 1 97.5 295 VAL A C 1
ATOM 2353 O O . VAL A 1 295 ? 16.891 -6.699 6.609 1 97.5 295 VAL A O 1
ATOM 2356 N N . CYS A 1 296 ? 16.781 -8.602 7.727 1 95 296 CYS A N 1
ATOM 2357 C CA . CYS A 1 296 ? 16.656 -9.5 6.582 1 95 296 CYS A CA 1
ATOM 2358 C C . CYS A 1 296 ? 16.141 -10.867 7.008 1 95 296 CYS A C 1
ATOM 2360 O O . CYS A 1 296 ? 16.75 -11.523 7.859 1 95 296 CYS A O 1
ATOM 2362 N N . PRO A 1 297 ? 15.102 -11.305 6.391 1 93.44 297 PRO A N 1
ATOM 2363 C CA . PRO A 1 297 ? 14.242 -10.68 5.379 1 93.44 297 PRO A CA 1
ATOM 2364 C C . PRO A 1 297 ? 13.539 -9.422 5.895 1 93.44 297 PRO A C 1
ATOM 2366 O O . PRO A 1 297 ? 13.383 -9.258 7.105 1 93.44 297 PRO A O 1
ATOM 2369 N N . ILE A 1 298 ? 13.203 -8.523 5.047 1 95.44 298 ILE A N 1
ATOM 2370 C CA . ILE A 1 298 ? 12.477 -7.316 5.406 1 95.44 298 ILE A CA 1
ATOM 2371 C C . ILE A 1 298 ? 10.977 -7.605 5.441 1 95.44 298 ILE A C 1
ATOM 2373 O O . ILE A 1 298 ? 10.508 -8.539 4.789 1 95.44 298 ILE A O 1
ATOM 2377 N N . GLY A 1 299 ? 10.25 -6.723 6.184 1 95.75 299 GLY A N 1
ATOM 2378 C CA . GLY A 1 299 ? 8.805 -6.84 6.305 1 95.75 299 GLY A CA 1
ATOM 2379 C C . GLY A 1 299 ? 8.367 -7.434 7.629 1 95.75 299 GLY A C 1
ATOM 2380 O O . GLY A 1 299 ? 9.117 -8.164 8.273 1 95.75 299 GLY A O 1
ATOM 2381 N N . ILE A 1 300 ? 7.18 -7.121 7.996 1 95.19 300 ILE A N 1
ATOM 2382 C CA . ILE A 1 300 ? 6.637 -7.656 9.242 1 95.19 300 ILE A CA 1
ATOM 2383 C C . ILE A 1 300 ? 6.426 -9.164 9.109 1 95.19 300 ILE A C 1
ATOM 2385 O O . ILE A 1 300 ? 6.277 -9.68 8 1 95.19 300 ILE A O 1
ATOM 2389 N N . ASP A 1 301 ? 6.328 -9.82 10.219 1 91.56 301 ASP A N 1
ATOM 2390 C CA . ASP A 1 301 ? 6.082 -11.258 10.234 1 91.56 301 ASP A CA 1
ATOM 2391 C C . ASP A 1 301 ? 4.641 -11.57 9.836 1 91.56 301 ASP A C 1
ATOM 2393 O O . ASP A 1 301 ? 3.758 -10.719 9.953 1 91.56 301 ASP A O 1
ATOM 2397 N N . GLY A 1 302 ? 4.438 -12.758 9.297 1 89.19 302 GLY A N 1
ATOM 2398 C CA . GLY A 1 302 ? 3.092 -13.25 9.031 1 89.19 302 GLY A CA 1
ATOM 2399 C C . GLY A 1 302 ? 2.666 -13.062 7.586 1 89.19 302 GLY A C 1
ATOM 2400 O O . GLY A 1 302 ? 1.554 -13.445 7.207 1 89.19 302 GLY A O 1
ATOM 2401 N N . ILE A 1 303 ? 3.479 -12.398 6.836 1 86.06 303 ILE A N 1
ATOM 2402 C CA . ILE A 1 303 ? 3.24 -12.258 5.402 1 86.06 303 ILE A CA 1
ATOM 2403 C C . ILE A 1 303 ? 4.367 -12.93 4.625 1 86.06 303 ILE A C 1
ATOM 2405 O O . ILE A 1 303 ? 5.508 -12.461 4.637 1 86.06 303 ILE A O 1
ATOM 2409 N N . SER A 1 304 ? 4.137 -14.023 3.969 1 74.69 304 SER A N 1
ATOM 2410 C CA . SER A 1 304 ? 5.199 -14.836 3.385 1 74.69 304 SER A CA 1
ATOM 2411 C C . SER A 1 304 ? 5.184 -14.75 1.861 1 74.69 304 SER A C 1
ATOM 2413 O O . SER A 1 304 ? 6.082 -15.273 1.197 1 74.69 304 SER A O 1
ATOM 2415 N N . SER A 1 305 ? 4.398 -14 1.364 1 69.06 305 SER A N 1
ATOM 2416 C CA . SER A 1 305 ? 4.258 -13.945 -0.087 1 69.06 305 SER A CA 1
ATOM 2417 C C . SER A 1 305 ? 5.465 -13.281 -0.736 1 69.06 305 SER A C 1
ATOM 2419 O O . SER A 1 305 ? 6.109 -12.422 -0.128 1 69.06 305 SER A O 1
ATOM 2421 N N . LYS A 1 306 ? 5.723 -13.672 -1.933 1 67.06 306 LYS A N 1
ATOM 2422 C CA . LYS A 1 306 ? 6.832 -13.094 -2.68 1 67.06 306 LYS A CA 1
ATOM 2423 C C . LYS A 1 306 ? 6.332 -12.078 -3.709 1 67.06 306 LYS A C 1
ATOM 2425 O O . LYS A 1 306 ? 7.121 -11.516 -4.465 1 67.06 306 LYS A O 1
ATOM 2430 N N . GLN A 1 307 ? 5.07 -11.805 -3.748 1 73.19 307 GLN A N 1
ATOM 2431 C CA . GLN A 1 307 ? 4.508 -10.789 -4.629 1 73.19 307 GLN A CA 1
ATOM 2432 C C . GLN A 1 307 ? 4.984 -9.391 -4.227 1 73.19 307 GLN A C 1
ATOM 2434 O O . GLN A 1 307 ? 4.922 -9.023 -3.053 1 73.19 307 GLN A O 1
ATOM 2439 N N . PRO A 1 308 ? 5.492 -8.625 -5.18 1 82.25 308 PRO A N 1
ATOM 2440 C CA . PRO A 1 308 ? 6.035 -7.297 -4.887 1 82.25 308 PRO A CA 1
ATOM 2441 C C . PRO A 1 308 ? 5.082 -6.438 -4.059 1 82.25 308 PRO A C 1
ATOM 2443 O O . PRO A 1 308 ? 5.492 -5.828 -3.07 1 82.25 308 PRO A O 1
ATOM 2446 N N . ALA A 1 309 ? 3.799 -6.465 -4.426 1 85.69 309 ALA A N 1
ATOM 2447 C CA . ALA A 1 309 ? 2.826 -5.629 -3.729 1 85.69 309 ALA A CA 1
ATOM 2448 C C . ALA A 1 309 ? 2.658 -6.074 -2.277 1 85.69 309 ALA A C 1
ATOM 2450 O O . ALA A 1 309 ? 2.506 -5.242 -1.381 1 85.69 309 ALA A O 1
ATOM 2451 N N . MET A 1 310 ? 2.674 -7.375 -2.072 1 87.88 310 MET A N 1
ATOM 2452 C CA . MET A 1 310 ? 2.525 -7.895 -0.715 1 87.88 310 MET A CA 1
ATOM 2453 C C . MET A 1 310 ? 3.789 -7.648 0.103 1 87.88 310 MET A C 1
ATOM 2455 O O . MET A 1 310 ? 3.713 -7.301 1.282 1 87.88 310 MET A O 1
ATOM 2459 N N . ILE A 1 311 ? 4.953 -7.82 -0.542 1 88 311 ILE A N 1
ATOM 2460 C CA . ILE A 1 311 ? 6.207 -7.484 0.121 1 88 311 ILE A CA 1
ATOM 2461 C C . ILE A 1 311 ? 6.203 -6.008 0.516 1 88 311 ILE A C 1
ATOM 2463 O O . ILE A 1 311 ? 6.598 -5.656 1.632 1 88 311 ILE A O 1
ATOM 2467 N N . ALA A 1 312 ? 5.727 -5.168 -0.383 1 94.06 312 ALA A N 1
ATOM 2468 C CA . ALA A 1 312 ? 5.688 -3.729 -0.139 1 94.06 312 ALA A CA 1
ATOM 2469 C C . ALA A 1 312 ? 4.852 -3.404 1.096 1 94.06 312 ALA A C 1
ATOM 2471 O O . ALA A 1 312 ? 5.266 -2.611 1.943 1 94.06 312 ALA A O 1
ATOM 2472 N N . ILE A 1 313 ? 3.682 -4.039 1.177 1 94.5 313 ILE A N 1
ATOM 2473 C CA . ILE A 1 313 ? 2.82 -3.818 2.334 1 94.5 313 ILE A CA 1
ATOM 2474 C C . ILE A 1 313 ? 3.555 -4.23 3.609 1 94.5 313 ILE A C 1
ATOM 2476 O O . ILE A 1 313 ? 3.555 -3.494 4.598 1 94.5 313 ILE A O 1
ATOM 2480 N N . ALA A 1 314 ? 4.199 -5.367 3.588 1 95.69 314 ALA A N 1
ATOM 2481 C CA . ALA A 1 314 ? 4.91 -5.879 4.758 1 95.69 314 ALA A CA 1
ATOM 2482 C C . ALA A 1 314 ? 6.043 -4.941 5.164 1 95.69 314 ALA A C 1
ATOM 2484 O O . ALA A 1 314 ? 6.234 -4.664 6.352 1 95.69 314 ALA A O 1
ATOM 2485 N N . VAL A 1 315 ? 6.777 -4.48 4.215 1 97 315 VAL A N 1
ATOM 2486 C CA . VAL A 1 315 ? 7.941 -3.641 4.469 1 97 315 VAL A CA 1
ATOM 2487 C C . VAL A 1 315 ? 7.492 -2.271 4.977 1 97 315 VAL A C 1
ATOM 2489 O O . VAL A 1 315 ? 8.031 -1.758 5.957 1 97 315 VAL A O 1
ATOM 2492 N N . VAL A 1 316 ? 6.508 -1.648 4.344 1 96.88 316 VAL A N 1
ATOM 2493 C CA . VAL A 1 316 ? 6.059 -0.318 4.734 1 96.88 316 VAL A CA 1
ATOM 2494 C C . VAL A 1 316 ? 5.41 -0.378 6.117 1 96.88 316 VAL A C 1
ATOM 2496 O O . VAL A 1 316 ? 5.59 0.527 6.934 1 96.88 316 VAL A O 1
ATOM 2499 N N . ALA A 1 317 ? 4.633 -1.454 6.367 1 96.5 317 ALA A N 1
ATOM 2500 C CA . ALA A 1 317 ? 4.105 -1.641 7.715 1 96.5 317 ALA A CA 1
ATOM 2501 C C . ALA A 1 317 ? 5.23 -1.672 8.742 1 96.5 317 ALA A C 1
ATOM 2503 O O . ALA A 1 317 ? 5.129 -1.044 9.805 1 96.5 317 ALA A O 1
ATOM 2504 N N . GLN A 1 318 ? 6.285 -2.395 8.484 1 96.75 318 GLN A N 1
ATOM 2505 C CA . GLN A 1 318 ? 7.434 -2.484 9.383 1 96.75 318 GLN A CA 1
ATOM 2506 C C . GLN A 1 318 ? 8.07 -1.115 9.594 1 96.75 318 GLN A C 1
ATOM 2508 O O . GLN A 1 318 ? 8.383 -0.739 10.727 1 96.75 318 GLN A O 1
ATOM 2513 N N . LEU A 1 319 ? 8.289 -0.35 8.508 1 95.94 319 LEU A N 1
ATOM 2514 C CA . LEU A 1 319 ? 8.859 0.989 8.594 1 95.94 319 LEU A CA 1
ATOM 2515 C C . LEU A 1 319 ? 7.988 1.896 9.461 1 95.94 319 LEU A C 1
ATOM 2517 O O . LEU A 1 319 ? 8.5 2.646 10.289 1 95.94 319 LEU A O 1
ATOM 2521 N N . LEU A 1 320 ? 6.676 1.817 9.227 1 92.75 320 LEU A N 1
ATOM 2522 C CA . LEU A 1 320 ? 5.766 2.656 10 1 92.75 320 LEU A CA 1
ATOM 2523 C C . LEU A 1 320 ? 5.844 2.312 11.484 1 92.75 320 LEU A C 1
ATOM 2525 O O . LEU A 1 320 ? 5.742 3.197 12.336 1 92.75 320 LEU A O 1
ATOM 2529 N N . GLN A 1 321 ? 5.977 1.037 11.812 1 93.38 321 GLN A N 1
ATOM 2530 C CA . GLN A 1 321 ? 6.129 0.623 13.203 1 93.38 321 GLN A CA 1
ATOM 2531 C C . GLN A 1 321 ? 7.414 1.177 13.812 1 93.38 321 GLN A C 1
ATOM 2533 O O . GLN A 1 321 ? 7.438 1.589 14.969 1 93.38 321 GLN A O 1
ATOM 2538 N N . VAL A 1 322 ? 8.461 1.182 13.008 1 91.75 322 VAL A N 1
ATOM 2539 C CA . VAL A 1 322 ? 9.766 1.659 13.461 1 91.75 322 VAL A CA 1
ATOM 2540 C C . VAL A 1 322 ? 9.711 3.17 13.68 1 91.75 322 VAL A C 1
ATOM 2542 O O . VAL A 1 322 ? 10.258 3.68 14.664 1 91.75 322 VAL A O 1
ATOM 2545 N N . PHE A 1 323 ? 9.055 3.826 12.719 1 85.62 323 PHE A N 1
ATOM 2546 C CA . PHE A 1 323 ? 9.07 5.285 12.758 1 85.62 323 PHE A CA 1
ATOM 2547 C C . PHE A 1 323 ? 7.902 5.82 13.57 1 85.62 323 PHE A C 1
ATOM 2549 O O . PHE A 1 323 ? 7.812 7.023 13.82 1 85.62 323 PHE A O 1
ATOM 2556 N N . ASP A 1 324 ? 6.719 4.938 13.531 1 71.44 324 ASP A N 1
ATOM 2557 C CA . ASP A 1 324 ? 5.555 5.395 14.289 1 71.44 324 ASP A CA 1
ATOM 2558 C C . ASP A 1 324 ? 5.98 6.172 15.539 1 71.44 324 ASP A C 1
ATOM 2560 O O . ASP A 1 324 ? 6.633 5.621 16.422 1 71.44 324 ASP A O 1
ATOM 2564 N N . VAL A 1 325 ? 6.453 7.32 15.203 1 50.97 325 VAL A N 1
ATOM 2565 C CA . VAL A 1 325 ? 6.695 8.461 16.078 1 50.97 325 VAL A CA 1
ATOM 2566 C C . VAL A 1 325 ? 5.605 8.539 17.141 1 50.97 325 VAL A C 1
ATOM 2568 O O . VAL A 1 325 ? 4.418 8.633 16.812 1 50.97 325 VAL A O 1
ATOM 2571 N N . LYS A 1 326 ? 5.664 7.719 18 1 44.72 326 LYS A N 1
ATOM 2572 C CA . LYS A 1 326 ? 4.746 7.785 19.125 1 44.72 326 LYS A CA 1
ATOM 2573 C C . LYS A 1 326 ? 4.211 9.203 19.312 1 44.72 326 LYS A C 1
ATOM 2575 O O . LYS A 1 326 ? 4.969 10.172 19.25 1 44.72 326 LYS A O 1
ATOM 2580 N N . LYS A 1 327 ? 2.951 9.391 19.031 1 37.06 327 LYS A N 1
ATOM 2581 C CA . LYS A 1 327 ? 2.234 10.391 19.812 1 37.06 327 LYS A CA 1
ATOM 2582 C C . LYS A 1 327 ? 2.418 10.148 21.312 1 37.06 327 LYS A C 1
ATOM 2584 O O . LYS A 1 327 ? 2.404 9 21.766 1 37.06 327 LYS A O 1
ATOM 2589 N N . MET B 1 1 ? 0.35 -20.016 -2.154 1 38.91 1 MET B N 1
ATOM 2590 C CA . MET B 1 1 ? -0.387 -19.219 -3.121 1 38.91 1 MET B CA 1
ATOM 2591 C C . MET B 1 1 ? 0.51 -18.812 -4.285 1 38.91 1 MET B C 1
ATOM 2593 O O . MET B 1 1 ? 1.707 -18.578 -4.105 1 38.91 1 MET B O 1
ATOM 2597 N N . GLN B 1 2 ? 0.165 -19.234 -5.445 1 50.12 2 GLN B N 1
ATOM 2598 C CA . GLN B 1 2 ? 0.953 -18.984 -6.648 1 50.12 2 GLN B CA 1
ATOM 2599 C C . GLN B 1 2 ? 1.257 -17.5 -6.809 1 50.12 2 GLN B C 1
ATOM 2601 O O . GLN B 1 2 ? 0.394 -16.656 -6.562 1 50.12 2 GLN B O 1
ATOM 2606 N N . HIS B 1 3 ? 2.543 -17.125 -6.605 1 55.72 3 HIS B N 1
ATOM 2607 C CA . HIS B 1 3 ? 2.967 -15.812 -7.074 1 55.72 3 HIS B CA 1
ATOM 2608 C C . HIS B 1 3 ? 2.523 -15.57 -8.516 1 55.72 3 HIS B C 1
ATOM 2610 O O . HIS B 1 3 ? 2.895 -16.328 -9.414 1 55.72 3 HIS B O 1
ATOM 2616 N N . LEU B 1 4 ? 1.524 -14.641 -8.664 1 70.12 4 LEU B N 1
ATOM 2617 C CA . LEU B 1 4 ? 0.965 -14.57 -10.008 1 70.12 4 LEU B CA 1
ATOM 2618 C C . LEU B 1 4 ? 1.263 -13.219 -10.648 1 70.12 4 LEU B C 1
ATOM 2620 O O . LEU B 1 4 ? 0.536 -12.781 -11.547 1 70.12 4 LEU B O 1
ATOM 2624 N N . GLN B 1 5 ? 2.391 -12.609 -10.086 1 72.62 5 GLN B N 1
ATOM 2625 C CA . GLN B 1 5 ? 2.762 -11.359 -10.734 1 72.62 5 GLN B CA 1
ATOM 2626 C C . GLN B 1 5 ? 3.156 -11.586 -12.188 1 72.62 5 GLN B C 1
ATOM 2628 O O . GLN B 1 5 ? 2.904 -10.734 -13.047 1 72.62 5 GLN B O 1
ATOM 2633 N N . TRP B 1 6 ? 3.74 -12.664 -12.352 1 84.88 6 TRP B N 1
ATOM 2634 C CA . TRP B 1 6 ? 4.168 -12.961 -13.711 1 84.88 6 TRP B CA 1
ATOM 2635 C C . TRP B 1 6 ? 2.986 -12.945 -14.672 1 84.88 6 TRP B C 1
ATOM 2637 O O . TRP B 1 6 ? 3.127 -12.547 -15.828 1 84.88 6 TRP B O 1
ATOM 2647 N N . TRP B 1 7 ? 1.874 -13.344 -14.156 1 86.31 7 TRP B N 1
ATOM 2648 C CA . TRP B 1 7 ? 0.686 -13.422 -15 1 86.31 7 TRP B CA 1
ATOM 2649 C C . TRP B 1 7 ? 0.224 -12.031 -15.422 1 86.31 7 TRP B C 1
ATOM 2651 O O . TRP B 1 7 ? -0.028 -11.789 -16.609 1 86.31 7 TRP B O 1
ATOM 2661 N N . THR B 1 8 ? 0.178 -11.148 -14.531 1 79.38 8 THR B N 1
ATOM 2662 C CA . THR B 1 8 ? -0.215 -9.773 -14.828 1 79.38 8 THR B CA 1
ATOM 2663 C C . THR B 1 8 ? 0.826 -9.094 -15.711 1 79.38 8 THR B C 1
ATOM 2665 O O . THR B 1 8 ? 0.477 -8.398 -16.672 1 79.38 8 THR B O 1
ATOM 2668 N N . ASP B 1 9 ? 2.049 -9.32 -15.398 1 83.12 9 ASP B N 1
ATOM 2669 C CA . ASP B 1 9 ? 3.127 -8.734 -16.188 1 83.12 9 ASP B CA 1
ATOM 2670 C C . ASP B 1 9 ? 3.137 -9.297 -17.609 1 83.12 9 ASP B C 1
ATOM 2672 O O . ASP B 1 9 ? 3.412 -8.578 -18.578 1 83.12 9 ASP B O 1
ATOM 2676 N N . PHE B 1 10 ? 2.836 -10.57 -17.672 1 91.44 10 PHE B N 1
ATOM 2677 C CA . PHE B 1 10 ? 2.805 -11.234 -18.969 1 91.44 10 PHE B CA 1
ATOM 2678 C C . PHE B 1 10 ? 1.825 -10.547 -19.906 1 91.44 10 PHE B C 1
ATOM 2680 O O . PHE B 1 10 ? 2.152 -10.273 -21.062 1 91.44 10 PHE B O 1
ATOM 2687 N N . VAL B 1 11 ? 0.729 -10.148 -19.391 1 87.94 11 VAL B N 1
ATOM 2688 C CA . VAL B 1 11 ? -0.292 -9.477 -20.188 1 87.94 11 VAL B CA 1
ATOM 2689 C C . VAL B 1 11 ? 0.141 -8.039 -20.469 1 87.94 11 VAL B C 1
ATOM 2691 O O . VAL B 1 11 ? 0.047 -7.562 -21.609 1 87.94 11 VAL B O 1
ATOM 2694 N N . ALA B 1 12 ? 0.657 -7.398 -19.516 1 81.75 12 ALA B N 1
ATOM 2695 C CA . ALA B 1 12 ? 1.045 -5.996 -19.641 1 81.75 12 ALA B CA 1
ATOM 2696 C C . ALA B 1 12 ? 2.189 -5.836 -20.641 1 81.75 12 ALA B C 1
ATOM 2698 O O . ALA B 1 12 ? 2.219 -4.871 -21.406 1 81.75 12 ALA B O 1
ATOM 2699 N N . TRP B 1 13 ? 3.096 -6.77 -20.641 1 87.31 13 TRP B N 1
ATOM 2700 C CA . TRP B 1 13 ? 4.312 -6.648 -21.438 1 87.31 13 TRP B CA 1
ATOM 2701 C C . TRP B 1 13 ? 4.031 -6.961 -22.906 1 87.31 13 TRP B C 1
ATOM 2703 O O . TRP B 1 13 ? 4.859 -6.68 -23.781 1 87.31 13 TRP B O 1
ATOM 2713 N N . GLN B 1 14 ? 2.879 -7.453 -23.203 1 88.44 14 GLN B N 1
ATOM 2714 C CA . GLN B 1 14 ? 2.529 -7.754 -24.594 1 88.44 14 GLN B CA 1
ATOM 2715 C C . GLN B 1 14 ? 2.527 -6.492 -25.438 1 88.44 14 GLN B C 1
ATOM 2717 O O . GLN B 1 14 ? 2.789 -6.551 -26.641 1 88.44 14 GLN B O 1
ATOM 2722 N N . ALA B 1 15 ? 2.229 -5.434 -24.797 1 82.81 15 ALA B N 1
ATOM 2723 C CA . ALA B 1 15 ? 2.096 -4.164 -25.516 1 82.81 15 ALA B CA 1
ATOM 2724 C C . ALA B 1 15 ? 3.404 -3.779 -26.188 1 82.81 15 ALA B C 1
ATOM 2726 O O . ALA B 1 15 ? 3.396 -3.123 -27.234 1 82.81 15 ALA B O 1
ATOM 2727 N N . ASP B 1 16 ? 4.523 -4.219 -25.688 1 87.44 16 ASP B N 1
ATOM 2728 C CA . ASP B 1 16 ? 5.836 -3.873 -26.234 1 87.44 16 ASP B CA 1
ATOM 2729 C C . ASP B 1 16 ? 6.168 -4.719 -27.453 1 87.44 16 ASP B C 1
ATOM 2731 O O . ASP B 1 16 ? 7.121 -4.426 -28.188 1 87.44 16 ASP B O 1
ATOM 2735 N N . ALA B 1 17 ? 5.445 -5.727 -27.688 1 90.38 17 ALA B N 1
ATOM 2736 C CA . ALA B 1 17 ? 5.629 -6.629 -28.828 1 90.38 17 ALA B CA 1
ATOM 2737 C C . ALA B 1 17 ? 7.059 -7.164 -28.875 1 90.38 17 ALA B C 1
ATOM 2739 O O . ALA B 1 17 ? 7.648 -7.277 -29.953 1 90.38 17 ALA B O 1
ATOM 2740 N N . LEU B 1 18 ? 7.727 -7.312 -27.781 1 92 18 LEU B N 1
ATOM 2741 C CA . LEU B 1 18 ? 9.07 -7.871 -27.656 1 92 18 LEU B CA 1
ATOM 2742 C C . LEU B 1 18 ? 9.016 -9.312 -27.156 1 92 18 LEU B C 1
ATOM 2744 O O . LEU B 1 18 ? 8.109 -9.688 -26.422 1 92 18 LEU B O 1
ATOM 2748 N N . PRO B 1 19 ? 9.969 -10.055 -27.594 1 93.81 19 PRO B N 1
ATOM 2749 C CA . PRO B 1 19 ? 9.977 -11.453 -27.141 1 93.81 19 PRO B CA 1
ATOM 2750 C C . PRO B 1 19 ? 10.172 -11.578 -25.625 1 93.81 19 PRO B C 1
ATOM 2752 O O . PRO B 1 19 ? 10.82 -10.734 -25 1 93.81 19 PRO B O 1
ATOM 2755 N N . MET B 1 20 ? 9.625 -12.664 -25.031 1 95.31 20 MET B N 1
ATOM 2756 C CA . MET B 1 20 ? 9.734 -13.023 -23.609 1 95.31 20 MET B CA 1
ATOM 2757 C C . MET B 1 20 ? 10.023 -14.508 -23.453 1 95.31 20 MET B C 1
ATOM 2759 O O . MET B 1 20 ? 9.828 -15.289 -24.375 1 95.31 20 MET B O 1
ATOM 2763 N N . VAL B 1 21 ? 10.516 -14.82 -22.344 1 95.88 21 VAL B N 1
ATOM 2764 C CA . VAL B 1 21 ? 10.672 -16.234 -22 1 95.88 21 VAL B CA 1
ATOM 2765 C C . VAL B 1 21 ? 9.914 -16.547 -20.719 1 95.88 21 VAL B C 1
ATOM 2767 O O . VAL B 1 21 ? 10.086 -15.859 -19.703 1 95.88 21 VAL B O 1
ATOM 2770 N N . LEU B 1 22 ? 9.023 -17.516 -20.766 1 95.56 22 LEU B N 1
ATOM 2771 C CA . LEU B 1 22 ? 8.367 -18.078 -19.594 1 95.56 22 LEU B CA 1
ATOM 2772 C C . LEU B 1 22 ? 9.125 -19.297 -19.078 1 95.56 22 LEU B C 1
ATOM 2774 O O . LEU B 1 22 ? 9.352 -20.25 -19.828 1 95.56 22 LEU B O 1
ATOM 2778 N N . VAL B 1 23 ? 9.555 -19.219 -17.844 1 94.75 23 VAL B N 1
ATOM 2779 C CA . VAL B 1 23 ? 10.203 -20.344 -17.203 1 94.75 23 VAL B CA 1
ATOM 2780 C C . VAL B 1 23 ? 9.281 -20.938 -16.141 1 94.75 23 VAL B C 1
ATOM 2782 O O . VAL B 1 23 ? 8.898 -20.25 -15.188 1 94.75 23 VAL B O 1
ATOM 2785 N N . THR B 1 24 ? 8.938 -22.172 -16.25 1 93.25 24 THR B N 1
ATOM 2786 C CA . THR B 1 24 ? 7.957 -22.797 -15.367 1 93.25 24 THR B CA 1
ATOM 2787 C C . THR B 1 24 ? 8.5 -24.094 -14.789 1 93.25 24 THR B C 1
ATOM 2789 O O . THR B 1 24 ? 9.102 -24.891 -15.508 1 93.25 24 THR B O 1
ATOM 2792 N N . VAL B 1 25 ? 8.328 -24.266 -13.508 1 89.5 25 VAL B N 1
ATOM 2793 C CA . VAL B 1 25 ? 8.625 -25.562 -12.906 1 89.5 25 VAL B CA 1
ATOM 2794 C C . VAL B 1 25 ? 7.562 -26.578 -13.312 1 89.5 25 VAL B C 1
ATOM 2796 O O . VAL B 1 25 ? 6.398 -26.453 -12.93 1 89.5 25 VAL B O 1
ATOM 2799 N N . VAL B 1 26 ? 8.016 -27.578 -14.031 1 91.19 26 VAL B N 1
ATOM 2800 C CA . VAL B 1 26 ? 7.012 -28.5 -14.531 1 91.19 26 VAL B CA 1
ATOM 2801 C C . VAL B 1 26 ? 7.078 -29.812 -13.742 1 91.19 26 VAL B C 1
ATOM 2803 O O . VAL B 1 26 ? 6.129 -30.594 -13.75 1 91.19 26 VAL B O 1
ATOM 2806 N N . ARG B 1 27 ? 8.188 -30.031 -13.125 1 86.88 27 ARG B N 1
ATOM 2807 C CA . ARG B 1 27 ? 8.375 -31.203 -12.273 1 86.88 27 ARG B CA 1
ATOM 2808 C C . ARG B 1 27 ? 9.398 -30.922 -11.18 1 86.88 27 ARG B C 1
ATOM 2810 O O . ARG B 1 27 ? 10.359 -30.188 -11.398 1 86.88 27 ARG B O 1
ATOM 2817 N N . ALA B 1 28 ? 9.156 -31.438 -10.062 1 82.38 28 ALA B N 1
ATOM 2818 C CA . ALA B 1 28 ? 10.055 -31.281 -8.914 1 82.38 28 ALA B CA 1
ATOM 2819 C C . ALA B 1 28 ? 10.102 -32.562 -8.086 1 82.38 28 ALA B C 1
ATOM 2821 O O . ALA B 1 28 ? 9.062 -33.125 -7.723 1 82.38 28 ALA B O 1
ATOM 2822 N N . ASP B 1 29 ? 11.227 -33.062 -7.926 1 79.62 29 ASP B N 1
ATOM 2823 C CA . ASP B 1 29 ? 11.445 -34.219 -7.09 1 79.62 29 ASP B CA 1
ATOM 2824 C C . ASP B 1 29 ? 12.367 -33.906 -5.918 1 79.62 29 ASP B C 1
ATOM 2826 O O . ASP B 1 29 ? 13.398 -33.25 -6.094 1 79.62 29 ASP B O 1
ATOM 2830 N N . GLY B 1 30 ? 11.953 -34.312 -4.691 1 73.38 30 GLY B N 1
ATOM 2831 C CA . GLY B 1 30 ? 12.766 -34.031 -3.52 1 73.38 30 GLY B CA 1
ATOM 2832 C C . GLY B 1 30 ? 12.594 -32.625 -2.98 1 73.38 30 GLY B C 1
ATOM 2833 O O . GLY B 1 30 ? 11.523 -32.031 -3.123 1 73.38 30 GLY B O 1
ATOM 2834 N N . SER B 1 31 ? 13.547 -32.156 -2.219 1 67.94 31 SER B N 1
ATOM 2835 C CA . SER B 1 31 ? 13.484 -30.812 -1.638 1 67.94 31 SER B CA 1
ATOM 2836 C C . SER B 1 31 ? 13.82 -29.734 -2.674 1 67.94 31 SER B C 1
ATOM 2838 O O . SER B 1 31 ? 14.953 -29.672 -3.156 1 67.94 31 SER B O 1
ATOM 2840 N N . THR B 1 32 ? 12.914 -29.047 -3.113 1 72.19 32 THR B N 1
ATOM 2841 C CA . THR B 1 32 ? 13.094 -28 -4.113 1 72.19 32 THR B CA 1
ATOM 2842 C C . THR B 1 32 ? 12.617 -26.656 -3.576 1 72.19 32 THR B C 1
ATOM 2844 O O . THR B 1 32 ? 11.773 -26.609 -2.674 1 72.19 32 THR B O 1
ATOM 2847 N N . PRO B 1 33 ? 13.227 -25.594 -4.109 1 64.94 33 PRO B N 1
ATOM 2848 C CA . PRO B 1 33 ? 12.891 -24.266 -3.584 1 64.94 33 PRO B CA 1
ATOM 2849 C C . PRO B 1 33 ? 11.461 -23.844 -3.904 1 64.94 33 PRO B C 1
ATOM 2851 O O . PRO B 1 33 ? 10.875 -23.031 -3.188 1 64.94 33 PRO B O 1
ATOM 2854 N N . ARG B 1 34 ? 10.906 -24.281 -5.055 1 74 34 ARG B N 1
ATOM 2855 C CA . ARG B 1 34 ? 9.555 -23.922 -5.453 1 74 34 ARG B CA 1
ATOM 2856 C C . ARG B 1 34 ? 8.789 -25.156 -5.953 1 74 34 ARG B C 1
ATOM 2858 O O . ARG B 1 34 ? 9.391 -26.156 -6.316 1 74 34 ARG B O 1
ATOM 2865 N N . GLU B 1 35 ? 7.5 -24.984 -5.988 1 75.31 35 GLU B N 1
ATOM 2866 C CA . GLU B 1 35 ? 6.613 -26.062 -6.383 1 75.31 35 GLU B CA 1
ATOM 2867 C C . GLU B 1 35 ? 6.344 -26.047 -7.883 1 75.31 35 GLU B C 1
ATOM 2869 O O . GLU B 1 35 ? 6.621 -25.047 -8.555 1 75.31 35 GLU B O 1
ATOM 2874 N N . VAL B 1 36 ? 5.824 -27.156 -8.344 1 82.44 36 VAL B N 1
ATOM 2875 C CA . VAL B 1 36 ? 5.383 -27.25 -9.727 1 82.44 36 VAL B CA 1
ATOM 2876 C C . VAL B 1 36 ? 4.379 -26.141 -10.031 1 82.44 36 VAL B C 1
ATOM 2878 O O . VAL B 1 36 ? 3.494 -25.859 -9.219 1 82.44 36 VAL B O 1
ATOM 2881 N N . GLY B 1 37 ? 4.57 -25.484 -11.125 1 85.44 37 GLY B N 1
ATOM 2882 C CA . GLY B 1 37 ? 3.688 -24.391 -11.516 1 85.44 37 GLY B CA 1
ATOM 2883 C C . GLY B 1 37 ? 4.289 -23.016 -11.273 1 85.44 37 GLY B C 1
ATOM 2884 O O . GLY B 1 37 ? 3.838 -22.031 -11.844 1 85.44 37 GLY B O 1
ATOM 2885 N N . ALA B 1 38 ? 5.266 -23 -10.422 1 82.75 38 ALA B N 1
ATOM 2886 C CA . ALA B 1 38 ? 5.961 -21.719 -10.25 1 82.75 38 ALA B CA 1
ATOM 2887 C C . ALA B 1 38 ? 6.516 -21.203 -11.57 1 82.75 38 ALA B C 1
ATOM 2889 O O . ALA B 1 38 ? 7.098 -21.984 -12.344 1 82.75 38 ALA B O 1
ATOM 2890 N N . THR B 1 39 ? 6.266 -19.953 -11.789 1 90 39 THR B N 1
ATOM 2891 C CA . THR B 1 39 ? 6.602 -19.406 -13.094 1 90 39 THR B CA 1
ATOM 2892 C C . THR B 1 39 ? 7.34 -18.078 -12.945 1 90 39 THR B C 1
ATOM 2894 O O . THR B 1 39 ? 7 -17.266 -12.078 1 90 39 THR B O 1
ATOM 2897 N N . MET B 1 40 ? 8.359 -17.969 -13.742 1 88.56 40 MET B N 1
ATOM 2898 C CA . MET B 1 40 ? 9.148 -16.75 -13.852 1 88.56 40 MET B CA 1
ATOM 2899 C C . MET B 1 40 ? 9.109 -16.203 -15.273 1 88.56 40 MET B C 1
ATOM 2901 O O . MET B 1 40 ? 9.219 -16.953 -16.234 1 88.56 40 MET B O 1
ATOM 2905 N N . LEU B 1 41 ? 8.828 -14.922 -15.43 1 92.94 41 LEU B N 1
ATOM 2906 C CA . LEU B 1 41 ? 8.781 -14.234 -16.719 1 92.94 41 LEU B CA 1
ATOM 2907 C C . LEU B 1 41 ? 10.016 -13.359 -16.922 1 92.94 41 LEU B C 1
ATOM 2909 O O . LEU B 1 41 ? 10.383 -12.578 -16.031 1 92.94 41 LEU B O 1
ATOM 2913 N N . LEU B 1 42 ? 10.656 -13.555 -18.078 1 92.56 42 LEU B N 1
ATOM 2914 C CA . LEU B 1 42 ? 11.922 -12.891 -18.344 1 92.56 42 LEU B CA 1
ATOM 2915 C C . LEU B 1 42 ? 11.891 -12.195 -19.703 1 92.56 42 LEU B C 1
ATOM 2917 O O . LEU B 1 42 ? 11.336 -12.734 -20.672 1 92.56 42 LEU B O 1
ATOM 2921 N N . ARG B 1 43 ? 12.531 -10.992 -19.734 1 92.5 43 ARG B N 1
ATOM 2922 C CA . ARG B 1 43 ? 12.656 -10.336 -21.031 1 92.5 43 ARG B CA 1
ATOM 2923 C C . ARG B 1 43 ? 13.695 -9.219 -20.969 1 92.5 43 ARG B C 1
ATOM 2925 O O . ARG B 1 43 ? 14.188 -8.867 -19.906 1 92.5 43 ARG B O 1
ATOM 2932 N N . PHE B 1 44 ? 14.023 -8.797 -22.25 1 89.12 44 PHE B N 1
ATOM 2933 C CA . PHE B 1 44 ? 14.617 -7.473 -22.422 1 89.12 44 PHE B CA 1
ATOM 2934 C C . PHE B 1 44 ? 13.562 -6.449 -22.812 1 89.12 44 PHE B C 1
ATOM 2936 O O . PHE B 1 44 ? 12.711 -6.73 -23.656 1 89.12 44 PHE B O 1
ATOM 2943 N N . ASN B 1 45 ? 13.594 -5.312 -22.125 1 83.81 45 ASN B N 1
ATOM 2944 C CA . ASN B 1 45 ? 12.633 -4.297 -22.562 1 83.81 45 ASN B CA 1
ATOM 2945 C C . ASN B 1 45 ? 13.141 -3.521 -23.766 1 83.81 45 ASN B C 1
ATOM 2947 O O . ASN B 1 45 ? 14.125 -3.918 -24.391 1 83.81 45 ASN B O 1
ATOM 2951 N N . LEU B 1 46 ? 12.375 -2.41 -24.109 1 82.31 46 LEU B N 1
ATOM 2952 C CA . LEU B 1 46 ? 12.68 -1.63 -25.297 1 82.31 46 LEU B CA 1
ATOM 2953 C C . LEU B 1 46 ? 14.07 -1.008 -25.203 1 82.31 46 LEU B C 1
ATOM 2955 O O . LEU B 1 46 ? 14.75 -0.832 -26.219 1 82.31 46 LEU B O 1
ATOM 2959 N N . GLN B 1 47 ? 14.492 -0.717 -24.016 1 78.75 47 GLN B N 1
ATOM 2960 C CA . GLN B 1 47 ? 15.805 -0.115 -23.781 1 78.75 47 GLN B CA 1
ATOM 2961 C C . GLN B 1 47 ? 16.875 -1.185 -23.562 1 78.75 47 GLN B C 1
ATOM 2963 O O . GLN B 1 47 ? 17.938 -0.898 -23.031 1 78.75 47 GLN B O 1
ATOM 2968 N N . GLN B 1 48 ? 16.516 -2.471 -23.75 1 81.94 48 GLN B N 1
ATOM 2969 C CA . GLN B 1 48 ? 17.422 -3.619 -23.672 1 81.94 48 GLN B CA 1
ATOM 2970 C C . GLN B 1 48 ? 17.828 -3.885 -22.219 1 81.94 48 GLN B C 1
ATOM 2972 O O . GLN B 1 48 ? 18.906 -4.406 -21.953 1 81.94 48 GLN B O 1
ATOM 2977 N N . GLN B 1 49 ? 17.016 -3.457 -21.406 1 76.06 49 GLN B N 1
ATOM 2978 C CA . GLN B 1 49 ? 17.219 -3.771 -20 1 76.06 49 GLN B CA 1
ATOM 2979 C C . GLN B 1 49 ? 16.547 -5.094 -19.625 1 76.06 49 GLN B C 1
ATOM 2981 O O . GLN B 1 49 ? 15.445 -5.391 -20.094 1 76.06 49 GLN B O 1
ATOM 2986 N N . TRP B 1 50 ? 17.328 -5.797 -18.797 1 78.75 50 TRP B N 1
ATOM 2987 C CA . TRP B 1 50 ? 16.812 -7.09 -18.359 1 78.75 50 TRP B CA 1
ATOM 2988 C C . TRP B 1 50 ? 15.695 -6.91 -17.328 1 78.75 50 TRP B C 1
ATOM 2990 O O . TRP B 1 50 ? 15.82 -6.129 -16.391 1 78.75 50 TRP B O 1
ATOM 3000 N N . GLN B 1 51 ? 14.562 -7.574 -17.578 1 80.5 51 GLN B N 1
ATOM 3001 C CA . GLN B 1 51 ? 13.43 -7.539 -16.656 1 80.5 51 GLN B CA 1
ATOM 3002 C C . GLN B 1 51 ? 13.016 -8.945 -16.25 1 80.5 51 GLN B C 1
ATOM 3004 O O . GLN B 1 51 ? 13.039 -9.867 -17.062 1 80.5 51 GLN B O 1
ATOM 3009 N N . GLN B 1 52 ? 12.742 -9.094 -14.961 1 81.44 52 GLN B N 1
ATOM 3010 C CA . GLN B 1 52 ? 12.273 -10.352 -14.391 1 81.44 52 GLN B CA 1
ATOM 3011 C C . GLN B 1 52 ? 11.008 -10.141 -13.562 1 81.44 52 GLN B C 1
ATOM 3013 O O . GLN B 1 52 ? 10.875 -9.141 -12.852 1 81.44 52 GLN B O 1
ATOM 3018 N N . SER B 1 53 ? 10.023 -11.016 -13.836 1 82.31 53 SER B N 1
ATOM 3019 C CA . SER B 1 53 ? 8.828 -11.039 -13 1 82.31 53 SER B CA 1
ATOM 3020 C C . SER B 1 53 ? 8.672 -12.391 -12.305 1 82.31 53 SER B C 1
ATOM 3022 O O . SER B 1 53 ? 8.727 -13.438 -12.945 1 82.31 53 SER B O 1
ATOM 3024 N N . ASP B 1 54 ? 8.5 -12.414 -10.977 1 77.56 54 ASP B N 1
ATOM 3025 C CA . ASP B 1 54 ? 8.383 -13.586 -10.109 1 77.56 54 ASP B CA 1
ATOM 3026 C C . ASP B 1 54 ? 9.648 -14.438 -10.164 1 77.56 54 ASP B C 1
ATOM 3028 O O . ASP B 1 54 ? 10.656 -14.031 -10.742 1 77.56 54 ASP B O 1
ATOM 3032 N N . THR B 1 55 ? 9.688 -15.516 -9.359 1 73.94 55 THR B N 1
ATOM 3033 C CA . THR B 1 55 ? 10.875 -16.344 -9.188 1 73.94 55 THR B CA 1
ATOM 3034 C C . THR B 1 55 ? 10.5 -17.828 -9.156 1 73.94 55 THR B C 1
ATOM 3036 O O . THR B 1 55 ? 9.336 -18.172 -8.953 1 73.94 55 THR B O 1
ATOM 3039 N N . ILE B 1 56 ? 11.453 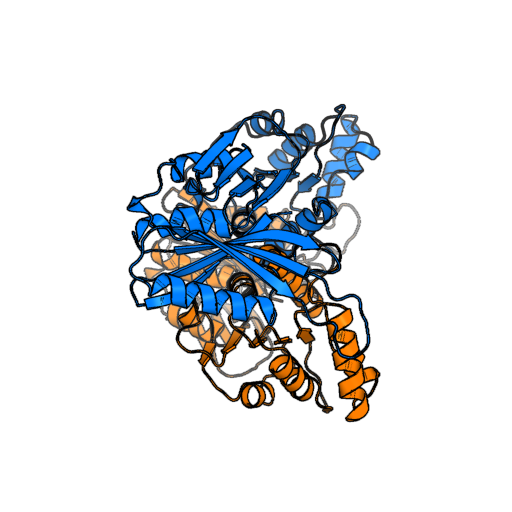-18.516 -9.508 1 80.12 56 ILE B N 1
ATOM 3040 C CA . ILE B 1 56 ? 11.266 -19.953 -9.375 1 80.12 56 ILE B CA 1
ATOM 3041 C C . ILE B 1 56 ? 12.055 -20.484 -8.18 1 80.12 56 ILE B C 1
ATOM 3043 O O . ILE B 1 56 ? 12.43 -21.656 -8.141 1 80.12 56 ILE B O 1
ATOM 3047 N N . GLY B 1 57 ? 12.32 -19.641 -7.238 1 64.12 57 GLY B N 1
ATOM 3048 C CA . GLY B 1 57 ? 12.922 -20.062 -5.984 1 64.12 57 GLY B CA 1
ATOM 3049 C C . GLY B 1 57 ? 14.258 -19.406 -5.707 1 64.12 57 GLY B C 1
ATOM 3050 O O . GLY B 1 57 ? 14.805 -19.531 -4.609 1 64.12 57 GLY B O 1
ATOM 3051 N N . GLY B 1 58 ? 14.766 -18.703 -6.559 1 61.16 58 GLY B N 1
ATOM 3052 C CA . GLY B 1 58 ? 16.047 -18.031 -6.363 1 61.16 58 GLY B CA 1
ATOM 3053 C C . GLY B 1 58 ? 17.234 -18.984 -6.422 1 61.16 58 GLY B C 1
ATOM 3054 O O . GLY B 1 58 ? 17.141 -20.047 -7.035 1 61.16 58 GLY B O 1
ATOM 3055 N N . GLY B 1 59 ? 18.453 -18.453 -6.059 1 58.38 59 GLY B N 1
ATOM 3056 C CA . GLY B 1 59 ? 19.656 -19.281 -5.934 1 58.38 59 GLY B CA 1
ATOM 3057 C C . GLY B 1 59 ? 20.359 -19.484 -7.254 1 58.38 59 GLY B C 1
ATOM 3058 O O . GLY B 1 59 ? 20.172 -18.734 -8.203 1 58.38 59 GLY B O 1
ATOM 3059 N N . HIS B 1 60 ? 21.203 -20.453 -7.117 1 64.94 60 HIS B N 1
ATOM 3060 C CA . HIS B 1 60 ? 22.031 -20.781 -8.273 1 64.94 60 HIS B CA 1
ATOM 3061 C C . HIS B 1 60 ? 21.188 -21.266 -9.438 1 64.94 60 HIS B C 1
ATOM 3063 O O . HIS B 1 60 ? 21.453 -20.922 -10.594 1 64.94 60 HIS B O 1
ATOM 3069 N N . LEU B 1 61 ? 20.156 -21.953 -9.141 1 74.94 61 LEU B N 1
ATOM 3070 C CA . LEU B 1 61 ? 19.266 -22.469 -10.164 1 74.94 61 LEU B CA 1
ATOM 3071 C C . LEU B 1 61 ? 18.641 -21.312 -10.969 1 74.94 61 LEU B C 1
ATOM 3073 O O . LEU B 1 61 ? 18.609 -21.375 -12.195 1 74.94 61 LEU B O 1
ATOM 3077 N N . GLU B 1 62 ? 18.188 -20.375 -10.258 1 78.56 62 GLU B N 1
ATOM 3078 C CA . GLU B 1 62 ? 17.531 -19.266 -10.93 1 78.56 62 GLU B CA 1
ATOM 3079 C C . GLU B 1 62 ? 18.516 -18.484 -11.797 1 78.56 62 GLU B C 1
ATOM 3081 O O . GLU B 1 62 ? 18.172 -18.047 -12.898 1 78.56 62 GLU B O 1
ATOM 3086 N N . PHE B 1 63 ? 19.734 -18.406 -11.391 1 73.75 63 PHE B N 1
ATOM 3087 C CA . PHE B 1 63 ? 20.766 -17.75 -12.18 1 73.75 63 PHE B CA 1
ATOM 3088 C C . PHE B 1 63 ? 21.016 -18.516 -13.477 1 73.75 63 PHE B C 1
ATOM 3090 O O . PHE B 1 63 ? 21.109 -17.906 -14.547 1 73.75 63 PHE B O 1
ATOM 3097 N N . GLN B 1 64 ? 21.141 -19.719 -13.359 1 82.56 64 GLN B N 1
ATOM 3098 C CA . GLN B 1 64 ? 21.328 -20.547 -14.547 1 82.56 64 GLN B CA 1
ATOM 3099 C C . GLN B 1 64 ? 20.141 -20.422 -15.5 1 82.56 64 GLN B C 1
ATOM 3101 O O . GLN B 1 64 ? 20.328 -20.344 -16.719 1 82.56 64 GLN B O 1
ATOM 3106 N N . ALA B 1 65 ? 19.016 -20.453 -14.922 1 90 65 ALA B N 1
ATOM 3107 C CA . ALA B 1 65 ? 17.812 -20.328 -15.734 1 90 65 ALA B CA 1
ATOM 3108 C C . ALA B 1 65 ? 17.797 -19 -16.484 1 90 65 ALA B C 1
ATOM 3110 O O . ALA B 1 65 ? 17.406 -18.938 -17.656 1 90 65 ALA B O 1
ATOM 3111 N N . ILE B 1 66 ? 18.188 -17.984 -15.82 1 88.62 66 ILE B N 1
ATOM 3112 C CA . ILE B 1 66 ? 18.25 -16.656 -16.422 1 88.62 66 ILE B CA 1
ATOM 3113 C C . ILE B 1 66 ? 19.234 -16.672 -17.594 1 88.62 66 ILE B C 1
ATOM 3115 O O . ILE B 1 66 ? 18.938 -16.125 -18.656 1 88.62 66 ILE B O 1
ATOM 3119 N N . ASP B 1 67 ? 20.297 -17.281 -17.406 1 89.44 67 ASP B N 1
ATOM 3120 C CA . ASP B 1 67 ? 21.281 -17.359 -18.469 1 89.44 67 ASP B CA 1
ATOM 3121 C C . ASP B 1 67 ? 20.719 -18.078 -19.688 1 89.44 67 ASP B C 1
ATOM 3123 O O . ASP B 1 67 ? 20.922 -17.641 -20.828 1 89.44 67 ASP B O 1
ATOM 3127 N N . ILE B 1 68 ? 20.109 -19.109 -19.453 1 92.94 68 ILE B N 1
ATOM 3128 C CA . ILE B 1 68 ? 19.484 -19.859 -20.547 1 92.94 68 ILE B CA 1
ATOM 3129 C C . ILE B 1 68 ? 18.453 -18.984 -21.25 1 92.94 68 ILE B C 1
ATOM 3131 O O . ILE B 1 68 ? 18.422 -18.938 -22.484 1 92.94 68 ILE B O 1
ATOM 3135 N N . ALA B 1 69 ? 17.672 -18.297 -20.5 1 94.56 69 ALA B N 1
ATOM 3136 C CA . ALA B 1 69 ? 16.641 -17.422 -21.078 1 94.56 69 ALA B CA 1
ATOM 3137 C C . ALA B 1 69 ? 17.266 -16.328 -21.922 1 94.56 69 ALA B C 1
ATOM 3139 O O . ALA B 1 69 ? 16.781 -16 -23 1 94.56 69 ALA B O 1
ATOM 3140 N N . LYS B 1 70 ? 18.312 -15.758 -21.469 1 92 70 LYS B N 1
ATOM 3141 C CA . LYS B 1 70 ? 19.016 -14.719 -22.219 1 92 70 LYS B CA 1
ATOM 3142 C C . LYS B 1 70 ? 19.5 -15.25 -23.562 1 92 70 LYS B C 1
ATOM 3144 O O . LYS B 1 70 ? 19.359 -14.578 -24.594 1 92 70 LYS B O 1
ATOM 3149 N N . ALA B 1 71 ? 20.078 -16.375 -23.484 1 92.88 71 ALA B N 1
ATOM 3150 C CA . ALA B 1 71 ? 20.531 -17.016 -24.719 1 92.88 71 ALA B CA 1
ATOM 3151 C C . ALA B 1 71 ? 19.375 -17.234 -25.688 1 92.88 71 ALA B C 1
ATOM 3153 O O . ALA B 1 71 ? 19.5 -17 -26.891 1 92.88 71 ALA B O 1
ATOM 3154 N N . MET B 1 72 ? 18.281 -17.703 -25.156 1 94.12 72 MET B N 1
ATOM 3155 C CA . MET B 1 72 ? 17.094 -17.953 -25.969 1 94.12 72 MET B CA 1
ATOM 3156 C C . MET B 1 72 ? 16.609 -16.672 -26.641 1 94.12 72 MET B C 1
ATOM 3158 O O . MET B 1 72 ? 16.188 -16.703 -27.797 1 94.12 72 MET B O 1
ATOM 3162 N N . LEU B 1 73 ? 16.656 -15.609 -25.953 1 93.62 73 LEU B N 1
ATOM 3163 C CA . LEU B 1 73 ? 16.156 -14.336 -26.469 1 93.62 73 LEU B CA 1
ATOM 3164 C C . LEU B 1 73 ? 17.062 -13.812 -27.578 1 93.62 73 LEU B C 1
ATOM 3166 O O . LEU B 1 73 ? 16.609 -13.062 -28.453 1 93.62 73 LEU B O 1
ATOM 3170 N N . LYS B 1 74 ? 18.25 -14.227 -27.531 1 89.12 74 LYS B N 1
ATOM 3171 C CA . LYS B 1 74 ? 19.203 -13.797 -28.547 1 89.12 74 LYS B CA 1
ATOM 3172 C C . LYS B 1 74 ? 19.094 -14.672 -29.797 1 89.12 74 LYS B C 1
ATOM 3174 O O . LYS B 1 74 ? 19.547 -14.273 -30.875 1 89.12 74 LYS B O 1
ATOM 3179 N N . GLU B 1 75 ? 18.641 -15.82 -29.594 1 86.88 75 GLU B N 1
ATOM 3180 C CA . GLU B 1 75 ? 18.5 -16.734 -30.734 1 86.88 75 GLU B CA 1
ATOM 3181 C C . GLU B 1 75 ? 17.422 -16.25 -31.688 1 86.88 75 GLU B C 1
ATOM 3183 O O . GLU B 1 75 ? 16.438 -15.633 -31.281 1 86.88 75 GLU B O 1
ATOM 3188 N N . SER B 1 76 ? 17.625 -16.547 -32.938 1 78.94 76 SER B N 1
ATOM 3189 C CA . SER B 1 76 ? 16.703 -16.109 -34 1 78.94 76 SER B CA 1
ATOM 3190 C C . SER B 1 76 ? 15.461 -16.984 -34.062 1 78.94 76 SER B C 1
ATOM 3192 O O . SER B 1 76 ? 14.398 -16.562 -34.5 1 78.94 76 SER B O 1
ATOM 3194 N N . GLU B 1 77 ? 15.672 -18.234 -33.656 1 75.62 77 GLU B N 1
ATOM 3195 C CA . GLU B 1 77 ? 14.523 -19.141 -33.688 1 75.62 77 GLU B CA 1
ATOM 3196 C C . GLU B 1 77 ? 13.359 -18.594 -32.875 1 75.62 77 GLU B C 1
ATOM 3198 O O . GLU B 1 77 ? 13.562 -18.094 -31.75 1 75.62 77 GLU B O 1
ATOM 3203 N N . THR B 1 78 ? 12.273 -18.656 -33.625 1 68.19 78 THR B N 1
ATOM 3204 C CA . THR B 1 78 ? 11.062 -18.172 -32.969 1 68.19 78 THR B CA 1
ATOM 3205 C C . THR B 1 78 ? 10.344 -19.297 -32.25 1 68.19 78 THR B C 1
ATOM 3207 O O . THR B 1 78 ? 10.43 -20.469 -32.656 1 68.19 78 THR B O 1
ATOM 3210 N N . CYS B 1 79 ? 9.781 -19.156 -31.094 1 65.44 79 CYS B N 1
ATOM 3211 C CA . CYS B 1 79 ? 8.891 -20.016 -30.312 1 65.44 79 CYS B CA 1
ATOM 3212 C C . CYS B 1 79 ? 9.609 -21.281 -29.875 1 65.44 79 CYS B C 1
ATOM 3214 O O . CYS B 1 79 ? 9.281 -22.375 -30.344 1 65.44 79 CYS B O 1
ATOM 3216 N N . VAL B 1 80 ? 10.625 -21.266 -29.219 1 81.38 80 VAL B N 1
ATOM 3217 C CA . VAL B 1 80 ? 11.414 -22.375 -28.688 1 81.38 80 VAL B CA 1
ATOM 3218 C C . VAL B 1 80 ? 10.875 -22.781 -27.328 1 81.38 80 VAL B C 1
ATOM 3220 O O . VAL B 1 80 ? 10.523 -21.922 -26.516 1 81.38 80 VAL B O 1
ATOM 3223 N N . ARG B 1 81 ? 10.578 -24.125 -27.312 1 90.69 81 ARG B N 1
ATOM 3224 C CA . ARG B 1 81 ? 10.234 -24.734 -26.031 1 90.69 81 ARG B CA 1
ATOM 3225 C C . ARG B 1 81 ? 11.234 -25.828 -25.672 1 90.69 81 ARG B C 1
ATOM 3227 O O . ARG B 1 81 ? 11.539 -26.703 -26.484 1 90.69 81 ARG B O 1
ATOM 3234 N N . ARG B 1 82 ? 11.734 -25.734 -24.469 1 89.44 82 ARG B N 1
ATOM 3235 C CA . ARG B 1 82 ? 12.617 -26.812 -24.047 1 89.44 82 ARG B CA 1
ATOM 3236 C C . ARG B 1 82 ? 12.492 -27.062 -22.547 1 89.44 82 ARG B C 1
ATOM 3238 O O . ARG B 1 82 ? 12.172 -26.141 -21.781 1 89.44 82 ARG B O 1
ATOM 3245 N N . ILE B 1 83 ? 12.68 -28.25 -22.172 1 91.56 83 ILE B N 1
ATOM 3246 C CA . ILE B 1 83 ? 12.688 -28.656 -20.766 1 91.56 83 ILE B CA 1
ATOM 3247 C C . ILE B 1 83 ? 14.109 -28.984 -20.328 1 91.56 83 ILE B C 1
ATOM 3249 O O . ILE B 1 83 ? 14.82 -29.719 -21.016 1 91.56 83 ILE B O 1
ATOM 3253 N N . GLU B 1 84 ? 14.562 -28.375 -19.234 1 91.38 84 GLU B N 1
ATOM 3254 C CA . GLU B 1 84 ? 15.883 -28.625 -18.672 1 91.38 84 GLU B CA 1
ATOM 3255 C C . GLU B 1 84 ? 15.781 -29.188 -17.266 1 91.38 84 GLU B C 1
ATOM 3257 O O . GLU B 1 84 ? 14.945 -28.75 -16.469 1 91.38 84 GLU B O 1
ATOM 3262 N N . ARG B 1 85 ? 16.641 -30.141 -17.062 1 88.12 85 ARG B N 1
ATOM 3263 C CA . ARG B 1 85 ? 16.734 -30.766 -15.75 1 88.12 85 ARG B CA 1
ATOM 3264 C C . ARG B 1 85 ? 17.844 -30.141 -14.922 1 88.12 85 ARG B C 1
ATOM 3266 O O . ARG B 1 85 ? 18.969 -29.984 -15.406 1 88.12 85 ARG B O 1
ATOM 3273 N N . PHE B 1 86 ? 17.578 -29.766 -13.68 1 86.75 86 PHE B N 1
ATOM 3274 C CA . PHE B 1 86 ? 18.562 -29.172 -12.773 1 86.75 86 PHE B CA 1
ATOM 3275 C C . PHE B 1 86 ? 18.688 -30 -11.5 1 86.75 86 PHE B C 1
ATOM 3277 O O . PHE B 1 86 ? 17.703 -30.266 -10.82 1 86.75 86 PHE B O 1
ATOM 3284 N N . ASN B 1 87 ? 19.938 -30.344 -11.258 1 80.06 87 ASN B N 1
ATOM 3285 C CA . ASN B 1 87 ? 20.25 -31 -9.992 1 80.06 87 ASN B CA 1
ATOM 3286 C C . ASN B 1 87 ? 20.609 -29.984 -8.914 1 80.06 87 ASN B C 1
ATOM 3288 O O . ASN B 1 87 ? 21.547 -29.203 -9.078 1 80.06 87 ASN B O 1
ATOM 3292 N N . LEU B 1 88 ? 19.797 -29.875 -7.965 1 67.94 88 LEU B N 1
ATOM 3293 C CA . LEU B 1 88 ? 20.078 -28.938 -6.879 1 67.94 88 LEU B CA 1
ATOM 3294 C C . LEU B 1 88 ? 21.047 -29.547 -5.871 1 67.94 88 LEU B C 1
ATOM 3296 O O . LEU B 1 88 ? 20.906 -30.719 -5.508 1 67.94 88 LEU B O 1
ATOM 3300 N N . SER B 1 89 ? 22.375 -29.25 -6.117 1 56.34 89 SER B N 1
ATOM 3301 C CA . SER B 1 89 ? 23.406 -29.828 -5.258 1 56.34 89 SER B CA 1
ATOM 3302 C C . SER B 1 89 ? 23.078 -29.625 -3.783 1 56.34 89 SER B C 1
ATOM 3304 O O . SER B 1 89 ? 22.469 -28.625 -3.412 1 56.34 89 SER B O 1
ATOM 3306 N N . ALA B 1 90 ? 23.109 -30.781 -3.043 1 44.41 90 ALA B N 1
ATOM 3307 C CA . ALA B 1 90 ? 23.109 -30.797 -1.583 1 44.41 90 ALA B CA 1
ATOM 3308 C C . ALA B 1 90 ? 24.141 -29.828 -1.024 1 44.41 90 ALA B C 1
ATOM 3310 O O . ALA B 1 90 ? 25.188 -29.594 -1.642 1 44.41 90 ALA B O 1
ATOM 3311 N N . ARG B 1 91 ? 23.906 -28.719 -0.422 1 38.88 91 ARG B N 1
ATOM 3312 C CA . ARG B 1 91 ? 25.047 -28.219 0.329 1 38.88 91 ARG B CA 1
ATOM 3313 C C . ARG B 1 91 ? 26 -29.344 0.703 1 38.88 91 ARG B C 1
ATOM 3315 O O . ARG B 1 91 ? 25.594 -30.516 0.756 1 38.88 91 ARG B O 1
ATOM 3322 N N . LEU B 1 92 ? 27.266 -29.141 0.784 1 34.38 92 LEU B N 1
ATOM 3323 C CA . LEU B 1 92 ? 28.281 -30.062 1.276 1 34.38 92 LEU B CA 1
ATOM 3324 C C . LEU B 1 92 ? 27.75 -30.906 2.422 1 34.38 92 LEU B C 1
ATOM 3326 O O . LEU B 1 92 ? 27.406 -30.375 3.486 1 34.38 92 LEU B O 1
ATOM 3330 N N . GLY B 1 93 ? 27.547 -32.375 2.311 1 37.72 93 GLY B N 1
ATOM 3331 C CA . GLY B 1 93 ? 27.188 -33.531 3.098 1 37.72 93 GLY B CA 1
ATOM 3332 C C . GLY B 1 93 ? 25.719 -33.906 2.971 1 37.72 93 GLY B C 1
ATOM 3333 O O . GLY B 1 93 ? 25.297 -34.938 3.49 1 37.72 93 GLY B O 1
ATOM 3334 N N . GLN B 1 94 ? 24.719 -33.062 3.123 1 37.09 94 GLN B N 1
ATOM 3335 C CA . GLN B 1 94 ? 23.359 -33.594 3.229 1 37.09 94 GLN B CA 1
ATOM 3336 C C . GLN B 1 94 ? 22.797 -33.938 1.855 1 37.09 94 GLN B C 1
ATOM 3338 O O . GLN B 1 94 ? 23.062 -33.219 0.875 1 37.09 94 GLN B O 1
ATOM 3343 N N . CYS B 1 95 ? 22.719 -35.312 1.367 1 41.19 95 CYS B N 1
ATOM 3344 C CA . CYS B 1 95 ? 22.141 -36.156 0.327 1 41.19 95 CYS B CA 1
ATOM 3345 C C . CYS B 1 95 ? 20.922 -35.469 -0.305 1 41.19 95 CYS B C 1
ATOM 3347 O O . CYS B 1 95 ? 20.406 -35.938 -1.318 1 41.19 95 CYS B O 1
ATOM 3349 N N . CYS B 1 96 ? 20.031 -34.812 0.305 1 49.66 96 CYS B N 1
ATOM 3350 C CA . CYS B 1 96 ? 18.625 -34.594 0.022 1 49.66 96 CYS B CA 1
ATOM 3351 C C . CYS B 1 96 ? 18.453 -33.469 -1.01 1 49.66 96 CYS B C 1
ATOM 3353 O O . CYS B 1 96 ? 17.547 -32.656 -0.89 1 49.66 96 CYS B O 1
ATOM 3355 N N . GLY B 1 97 ? 19.406 -33.469 -1.91 1 59.12 97 GLY B N 1
ATOM 3356 C CA . GLY B 1 97 ? 19.141 -32.344 -2.793 1 59.12 97 GLY B CA 1
ATOM 3357 C C . GLY B 1 97 ? 17.969 -32.562 -3.721 1 59.12 97 GLY B C 1
ATOM 3358 O O . GLY B 1 97 ? 17.578 -33.719 -3.975 1 59.12 97 GLY B O 1
ATOM 3359 N N . GLY B 1 98 ? 17.094 -31.828 -4.055 1 72.62 98 GLY B N 1
ATOM 3360 C CA . GLY B 1 98 ? 15.938 -31.938 -4.934 1 72.62 98 GLY B CA 1
ATOM 3361 C C . GLY B 1 98 ? 16.281 -31.734 -6.398 1 72.62 98 GLY B C 1
ATOM 3362 O O . GLY B 1 98 ? 17.438 -31.438 -6.734 1 72.62 98 GLY B O 1
ATOM 3363 N N . VAL B 1 99 ? 15.555 -32.438 -7.348 1 83.12 99 VAL B N 1
ATOM 3364 C CA . VAL B 1 99 ? 15.656 -32.25 -8.797 1 83.12 99 VAL B CA 1
ATOM 3365 C C . VAL B 1 99 ? 14.438 -31.469 -9.305 1 83.12 99 VAL B C 1
ATOM 3367 O O . VAL B 1 99 ? 13.312 -31.719 -8.875 1 83.12 99 VAL B O 1
ATOM 3370 N N . MET B 1 100 ? 14.797 -30.531 -10.219 1 87.12 100 MET B N 1
ATOM 3371 C CA . MET B 1 100 ? 13.719 -29.75 -10.812 1 87.12 100 MET B CA 1
ATOM 3372 C C . MET B 1 100 ? 13.805 -29.766 -12.336 1 87.12 100 MET B C 1
ATOM 3374 O O . MET B 1 100 ? 14.898 -29.719 -12.898 1 87.12 100 MET B O 1
ATOM 3378 N N . TRP B 1 101 ? 12.68 -29.891 -12.992 1 90.44 101 TRP B N 1
ATOM 3379 C CA . TRP B 1 101 ? 12.555 -29.703 -14.43 1 90.44 101 TRP B CA 1
ATOM 3380 C C . TRP B 1 101 ? 11.891 -28.359 -14.742 1 90.44 101 TRP B C 1
ATOM 3382 O O . TRP B 1 101 ? 10.789 -28.078 -14.273 1 90.44 101 TRP B O 1
ATOM 3392 N N . LEU B 1 102 ? 12.594 -27.609 -15.539 1 93.75 102 LEU B N 1
ATOM 3393 C CA . LEU B 1 102 ? 12.094 -26.297 -15.93 1 93.75 102 LEU B CA 1
ATOM 3394 C C . LEU B 1 102 ? 11.711 -26.281 -17.406 1 93.75 102 LEU B C 1
ATOM 3396 O O . LEU B 1 102 ? 12.469 -26.75 -18.25 1 93.75 102 LEU B O 1
ATOM 3400 N N . LEU B 1 103 ? 10.523 -25.797 -17.656 1 94.5 103 LEU B N 1
ATOM 3401 C CA . LEU B 1 103 ? 10.117 -25.5 -19.031 1 94.5 103 LEU B CA 1
ATOM 3402 C C . LEU B 1 103 ? 10.469 -24.062 -19.406 1 94.5 103 LEU B C 1
ATOM 3404 O O . LEU B 1 103 ? 10.023 -23.109 -18.734 1 94.5 103 LEU B O 1
ATOM 3408 N N . PHE B 1 104 ? 11.305 -23.953 -20.422 1 95.62 104 PHE B N 1
ATOM 3409 C CA . PHE B 1 104 ? 11.578 -22.656 -21.031 1 95.62 104 PHE B CA 1
ATOM 3410 C C . PHE B 1 104 ? 10.758 -22.453 -22.297 1 95.62 104 PHE B C 1
ATOM 3412 O O . PHE B 1 104 ? 10.82 -23.281 -23.219 1 95.62 104 PHE B O 1
ATOM 3419 N N . GLU B 1 105 ? 9.992 -21.406 -22.312 1 95.56 105 GLU B N 1
ATOM 3420 C CA . GLU B 1 105 ? 9.211 -21.094 -23.516 1 95.56 105 GLU B CA 1
ATOM 3421 C C . GLU B 1 105 ? 9.453 -19.672 -23.969 1 95.56 105 GLU B C 1
ATOM 3423 O O . GLU B 1 105 ? 9.133 -18.719 -23.25 1 95.56 105 GLU B O 1
ATOM 3428 N N . LYS B 1 106 ? 10.062 -19.578 -25.109 1 95.5 106 LYS B N 1
ATOM 3429 C CA . LYS B 1 106 ? 10.18 -18.266 -25.734 1 95.5 106 LYS B CA 1
ATOM 3430 C C . LYS B 1 106 ? 8.867 -17.859 -26.406 1 95.5 106 LYS B C 1
ATOM 3432 O O . LYS B 1 106 ? 8.328 -18.609 -27.219 1 95.5 106 LYS B O 1
ATOM 3437 N N . ILE B 1 107 ? 8.359 -16.734 -26.047 1 92.56 107 ILE B N 1
ATOM 3438 C CA . ILE B 1 107 ? 7.059 -16.297 -26.547 1 92.56 107 ILE B CA 1
ATOM 3439 C C . ILE B 1 107 ? 7.207 -14.969 -27.281 1 92.56 107 ILE B C 1
ATOM 3441 O O . ILE B 1 107 ? 7.797 -14.023 -26.75 1 92.56 107 ILE B O 1
ATOM 3445 N N . LEU B 1 108 ? 6.699 -14.969 -28.5 1 90.62 108 LEU B N 1
ATOM 3446 C CA . LEU B 1 108 ? 6.496 -13.719 -29.234 1 90.62 108 LEU B CA 1
ATOM 3447 C C . LEU B 1 108 ? 5.047 -13.258 -29.125 1 90.62 108 LEU B C 1
ATOM 3449 O O . LEU B 1 108 ? 4.129 -13.977 -29.5 1 90.62 108 LEU B O 1
ATOM 3453 N N . PRO B 1 109 ? 4.895 -12.039 -28.609 1 89.31 109 PRO B N 1
ATOM 3454 C CA . PRO B 1 109 ? 3.523 -11.562 -28.406 1 89.31 109 PRO B CA 1
ATOM 3455 C C . PRO B 1 109 ? 2.666 -11.695 -29.672 1 89.31 109 PRO B C 1
ATOM 3457 O O . PRO B 1 109 ? 1.481 -12.031 -29.578 1 89.31 109 PRO B O 1
ATOM 3460 N N . ALA B 1 110 ? 3.223 -11.5 -30.797 1 85.75 110 ALA B N 1
ATOM 3461 C CA . ALA B 1 110 ? 2.492 -11.562 -32.062 1 85.75 110 ALA B CA 1
ATOM 3462 C C . ALA B 1 110 ? 1.993 -12.977 -32.344 1 85.75 110 ALA B C 1
ATOM 3464 O O . ALA B 1 110 ? 1.061 -13.164 -33.125 1 85.75 110 ALA B O 1
ATOM 3465 N N . GLU B 1 111 ? 2.551 -13.93 -31.703 1 85.5 111 GLU B N 1
ATOM 3466 C CA . GLU B 1 111 ? 2.223 -15.32 -32 1 85.5 111 GLU B CA 1
ATOM 3467 C C . GLU B 1 111 ? 1.251 -15.898 -30.984 1 85.5 111 GLU B C 1
ATOM 3469 O O . GLU B 1 111 ? 0.867 -17.062 -31.078 1 85.5 111 GLU B O 1
ATOM 3474 N N . ILE B 1 112 ? 0.961 -15.109 -30.016 1 87.19 112 ILE B N 1
ATOM 3475 C CA . ILE B 1 112 ? 0.034 -15.602 -29 1 87.19 112 ILE B CA 1
ATOM 3476 C C . ILE B 1 112 ? -1.379 -15.656 -29.578 1 87.19 112 ILE B C 1
ATOM 3478 O O . ILE B 1 112 ? -1.933 -14.633 -29.969 1 87.19 112 ILE B O 1
ATOM 3482 N N . ALA B 1 113 ? -1.961 -16.859 -29.531 1 81.12 113 ALA B N 1
ATOM 3483 C CA . ALA B 1 113 ? -3.285 -17.078 -30.094 1 81.12 113 ALA B CA 1
ATOM 3484 C C . ALA B 1 113 ? -4.383 -16.703 -29.109 1 81.12 113 ALA B C 1
ATOM 3486 O O . ALA B 1 113 ? -5.5 -16.359 -29.5 1 81.12 113 ALA B O 1
ATOM 3487 N N . SER B 1 114 ? -4.082 -16.688 -27.891 1 88.38 114 SER B N 1
ATOM 3488 C CA . SER B 1 114 ? -5.07 -16.484 -26.828 1 88.38 114 SER B CA 1
ATOM 3489 C C . SER B 1 114 ? -5.34 -14.992 -26.609 1 88.38 114 SER B C 1
ATOM 3491 O O . SER B 1 114 ? -4.465 -14.156 -26.828 1 88.38 114 SER B O 1
ATOM 3493 N N . ASP B 1 115 ? -6.602 -14.664 -26.234 1 90.19 115 ASP B N 1
ATOM 3494 C CA . ASP B 1 115 ? -6.934 -13.328 -25.75 1 90.19 115 ASP B CA 1
ATOM 3495 C C . ASP B 1 115 ? -6.453 -13.148 -24.297 1 90.19 115 ASP B C 1
ATOM 3497 O O . ASP B 1 115 ? -7.219 -13.352 -23.359 1 90.19 115 ASP B O 1
ATOM 3501 N N . LEU B 1 116 ? -5.227 -12.695 -24.219 1 90 116 LEU B N 1
ATOM 3502 C CA . LEU B 1 116 ? -4.609 -12.609 -22.906 1 90 116 LEU B CA 1
ATOM 3503 C C . LEU B 1 116 ? -5.289 -11.539 -22.062 1 90 116 LEU B C 1
ATOM 3505 O O . LEU B 1 116 ? -5.461 -11.711 -20.844 1 90 116 LEU B O 1
ATOM 3509 N N . SER B 1 117 ? -5.629 -10.438 -22.688 1 86.94 117 SER B N 1
ATOM 3510 C CA . SER B 1 117 ? -6.328 -9.375 -21.969 1 86.94 117 SER B CA 1
ATOM 3511 C C . SER B 1 117 ? -7.656 -9.867 -21.406 1 86.94 117 SER B C 1
ATOM 3513 O O . SER B 1 117 ? -7.98 -9.609 -20.25 1 86.94 117 SER B O 1
ATOM 3515 N N . GLY B 1 118 ? -8.398 -10.602 -22.297 1 86.19 118 GLY B N 1
ATOM 3516 C CA . GLY B 1 118 ? -9.633 -11.211 -21.828 1 86.19 118 GLY B CA 1
ATOM 3517 C C . GLY B 1 118 ? -9.414 -12.211 -20.703 1 86.19 118 GLY B C 1
ATOM 3518 O O . GLY B 1 118 ? -10.172 -12.242 -19.734 1 86.19 118 GLY B O 1
ATOM 3519 N N . SER B 1 119 ? -8.367 -13.008 -20.812 1 88.19 119 SER B N 1
ATOM 3520 C CA . SER B 1 119 ? -8.055 -14 -19.797 1 88.19 119 SER B CA 1
ATOM 3521 C C . SER B 1 119 ? -7.699 -13.328 -18.469 1 88.19 119 SER B C 1
ATOM 3523 O O . SER B 1 119 ? -8.094 -13.805 -17.406 1 88.19 119 SER B O 1
ATOM 3525 N N . LEU B 1 120 ? -6.953 -12.242 -18.578 1 83.31 120 LEU B N 1
ATOM 3526 C CA . LEU B 1 120 ? -6.586 -11.516 -17.359 1 83.31 120 LEU B CA 1
ATOM 3527 C C . LEU B 1 120 ? -7.824 -10.945 -16.672 1 83.31 120 LEU B C 1
ATOM 3529 O O . LEU B 1 120 ? -7.953 -11.023 -15.453 1 83.31 120 LEU B O 1
ATOM 3533 N N .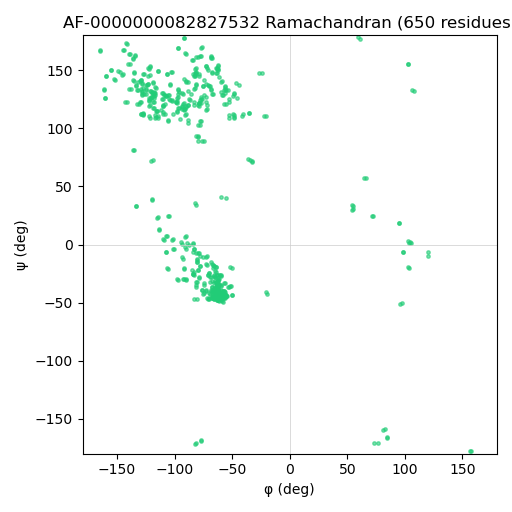 GLN B 1 121 ? -8.727 -10.406 -17.484 1 75.31 121 GLN B N 1
ATOM 3534 C CA . GLN B 1 121 ? -9.953 -9.852 -16.922 1 75.31 121 GLN B CA 1
ATOM 3535 C C . GLN B 1 121 ? -10.797 -10.938 -16.25 1 75.31 121 GLN B C 1
ATOM 3537 O O . GLN B 1 121 ? -11.336 -10.727 -15.172 1 75.31 121 GLN B O 1
ATOM 3542 N N . ALA B 1 122 ? -10.875 -12.078 -16.922 1 79.88 122 ALA B N 1
ATOM 3543 C CA . ALA B 1 122 ? -11.609 -13.203 -16.344 1 79.88 122 ALA B CA 1
ATOM 3544 C C . ALA B 1 122 ? -10.977 -13.656 -15.031 1 79.88 122 ALA B C 1
ATOM 3546 O O . ALA B 1 122 ? -11.68 -13.945 -14.062 1 79.88 122 ALA B O 1
ATOM 3547 N N . TRP B 1 123 ? -9.68 -13.688 -15.023 1 79.19 123 TRP B N 1
ATOM 3548 C CA . TRP B 1 123 ? -8.938 -14.078 -13.828 1 79.19 123 TRP B CA 1
ATOM 3549 C C . TRP B 1 123 ? -9.211 -13.109 -12.68 1 79.19 123 TRP B C 1
ATOM 3551 O O . TRP B 1 123 ? -9.461 -13.539 -11.555 1 79.19 123 TRP B O 1
ATOM 3561 N N . ARG B 1 124 ? -9.219 -11.883 -13.031 1 70.25 124 ARG B N 1
ATOM 3562 C CA . ARG B 1 124 ? -9.5 -10.859 -12.031 1 70.25 124 ARG B CA 1
ATOM 3563 C C . ARG B 1 124 ? -10.93 -10.984 -11.5 1 70.25 124 ARG B C 1
ATOM 3565 O O . ARG B 1 124 ? -11.203 -10.625 -10.352 1 70.25 124 ARG B O 1
ATOM 3572 N N . ALA B 1 125 ? -11.75 -11.531 -12.406 1 68.44 125 ALA B N 1
ATOM 3573 C CA . ALA B 1 125 ? -13.148 -11.719 -12.031 1 68.44 125 ALA B CA 1
ATOM 3574 C C . ALA B 1 125 ? -13.336 -13.023 -11.266 1 68.44 125 ALA B C 1
ATOM 3576 O O . ALA B 1 125 ? -14.469 -13.414 -10.953 1 68.44 125 ALA B O 1
ATOM 3577 N N . GLY B 1 126 ? -12.227 -13.742 -11.055 1 71.06 126 GLY B N 1
ATOM 3578 C CA . GLY B 1 126 ? -12.305 -14.906 -10.195 1 71.06 126 GLY B CA 1
ATOM 3579 C C . GLY B 1 126 ? -12.312 -16.219 -10.969 1 71.06 126 GLY B C 1
ATOM 3580 O O . GLY B 1 126 ? -12.414 -17.297 -10.375 1 71.06 126 GLY B O 1
ATOM 3581 N N . LYS B 1 127 ? -12.219 -16.125 -12.234 1 76.38 127 LYS B N 1
ATOM 3582 C CA . LYS B 1 127 ? -12.211 -17.344 -13.039 1 76.38 127 LYS B CA 1
ATOM 3583 C C . LYS B 1 127 ? -10.82 -17.984 -13.07 1 76.38 127 LYS B C 1
ATOM 3585 O O . LYS B 1 127 ? -9.812 -17.281 -12.922 1 76.38 127 LYS B O 1
ATOM 3590 N N . HIS B 1 128 ? -10.844 -19.25 -13.227 1 80.12 128 HIS B N 1
ATOM 3591 C CA . HIS B 1 128 ? -9.594 -19.984 -13.383 1 80.12 128 HIS B CA 1
ATOM 3592 C C . HIS B 1 128 ? -9.086 -19.906 -14.82 1 80.12 128 HIS B C 1
ATOM 3594 O O . HIS B 1 128 ? -9.875 -19.984 -15.766 1 80.12 128 HIS B O 1
ATOM 3600 N N . ILE B 1 129 ? -7.801 -19.703 -14.961 1 86.88 129 ILE B N 1
ATOM 3601 C CA . ILE B 1 129 ? -7.176 -19.734 -16.281 1 86.88 129 ILE B CA 1
ATOM 3602 C C . ILE B 1 129 ? -6.324 -20.984 -16.438 1 86.88 129 ILE B C 1
ATOM 3604 O O . ILE B 1 129 ? -5.547 -21.328 -15.539 1 86.88 129 ILE B O 1
ATOM 3608 N N . TRP B 1 130 ? -6.555 -21.672 -17.484 1 88.81 130 TRP B N 1
ATOM 3609 C CA . TRP B 1 130 ? -5.762 -22.859 -17.781 1 88.81 130 TRP B CA 1
ATOM 3610 C C . TRP B 1 130 ? -4.723 -22.562 -18.875 1 88.81 130 TRP B C 1
ATOM 3612 O O . TRP B 1 130 ? -5.062 -22.062 -19.938 1 88.81 130 TRP B O 1
ATOM 3622 N N . ARG B 1 131 ? -3.516 -22.797 -18.547 1 91.56 131 ARG B N 1
ATOM 3623 C CA . ARG B 1 131 ? -2.441 -22.797 -19.531 1 91.56 131 ARG B CA 1
ATOM 3624 C C . ARG B 1 131 ? -2.119 -24.219 -20 1 91.56 131 ARG B C 1
ATOM 3626 O O . ARG B 1 131 ? -1.907 -25.109 -19.172 1 91.56 131 ARG B O 1
ATOM 3633 N N . ASN B 1 132 ? -2.123 -24.406 -21.312 1 91.06 132 ASN B N 1
ATOM 3634 C CA . ASN B 1 132 ? -1.7 -25.672 -21.891 1 91.06 132 ASN B CA 1
ATOM 3635 C C . ASN B 1 132 ? -0.525 -25.484 -22.844 1 91.06 132 ASN B C 1
ATOM 3637 O O . ASN B 1 132 ? -0.5 -24.531 -23.625 1 91.06 132 ASN B O 1
ATOM 3641 N N . VAL B 1 133 ? 0.457 -26.312 -22.672 1 92.06 133 VAL B N 1
ATOM 3642 C CA . VAL B 1 133 ? 1.626 -26.266 -23.547 1 92.06 133 VAL B CA 1
ATOM 3643 C C . VAL B 1 133 ? 2.158 -27.688 -23.75 1 92.06 133 VAL B C 1
ATOM 3645 O O . VAL B 1 133 ? 1.996 -28.547 -22.891 1 92.06 133 VAL B O 1
ATOM 3648 N N . SER B 1 134 ? 2.691 -27.922 -25 1 91.19 134 SER B N 1
ATOM 3649 C CA . SER B 1 134 ? 3.297 -29.219 -25.297 1 91.19 134 SER B CA 1
ATOM 3650 C C . SER B 1 134 ? 4.535 -29.062 -26.172 1 91.19 134 SER B C 1
ATOM 3652 O O . SER B 1 134 ? 4.902 -27.938 -26.547 1 91.19 134 SER B O 1
ATOM 3654 N N . TYR B 1 135 ? 5.172 -30.188 -26.328 1 88.31 135 TYR B N 1
ATOM 3655 C CA . TYR B 1 135 ? 6.332 -30.188 -27.219 1 88.31 135 TYR B CA 1
ATOM 3656 C C . TYR B 1 135 ? 5.973 -29.609 -28.578 1 88.31 135 TYR B C 1
ATOM 3658 O O . TYR B 1 135 ? 6.746 -28.859 -29.172 1 88.31 135 TYR B O 1
ATOM 3666 N N . GLN B 1 136 ? 4.805 -29.875 -29.031 1 86.62 136 GLN B N 1
ATOM 3667 C CA . GLN B 1 136 ? 4.387 -29.531 -30.391 1 86.62 136 GLN B CA 1
ATOM 3668 C C . GLN B 1 136 ? 3.701 -28.172 -30.438 1 86.62 136 GLN B C 1
ATOM 3670 O O . GLN B 1 136 ? 3.768 -27.469 -31.438 1 86.62 136 GLN B O 1
ATOM 3675 N N . TYR B 1 137 ? 3.076 -27.859 -29.359 1 89.81 137 TYR B N 1
ATOM 3676 C CA . TYR B 1 137 ? 2.227 -26.672 -29.406 1 89.81 137 TYR B CA 1
ATOM 3677 C C . TYR B 1 137 ? 2.629 -25.672 -28.344 1 89.81 137 TYR B C 1
ATOM 3679 O O . TYR B 1 137 ? 2.869 -26.047 -27.188 1 89.81 137 TYR B O 1
ATOM 3687 N N . ALA B 1 138 ? 2.633 -24.391 -28.734 1 92.38 138 ALA B N 1
ATOM 3688 C CA . ALA B 1 138 ? 2.92 -23.297 -27.812 1 92.38 138 ALA B CA 1
ATOM 3689 C C . ALA B 1 138 ? 1.803 -23.125 -26.781 1 92.38 138 ALA B C 1
ATOM 3691 O O . ALA B 1 138 ? 0.694 -23.641 -26.984 1 92.38 138 ALA B O 1
ATOM 3692 N N . SER B 1 139 ? 2.139 -22.422 -25.703 1 93.69 139 SER B N 1
ATOM 3693 C CA . SER B 1 139 ? 1.184 -22.188 -24.625 1 93.69 139 SER B CA 1
ATOM 3694 C C . SER B 1 139 ? -0.079 -21.516 -25.141 1 93.69 139 SER B C 1
ATOM 3696 O O . SER B 1 139 ? -0.007 -20.609 -25.984 1 93.69 139 SER B O 1
ATOM 3698 N N . THR B 1 140 ? -1.229 -21.984 -24.719 1 92.88 140 THR B N 1
ATOM 3699 C CA . THR B 1 140 ? -2.52 -21.312 -24.844 1 92.88 140 THR B CA 1
ATOM 3700 C C . THR B 1 140 ? -3.146 -21.094 -23.469 1 92.88 140 THR B C 1
ATOM 3702 O O . THR B 1 140 ? -2.885 -21.844 -22.531 1 92.88 140 THR B O 1
ATOM 3705 N N . TRP B 1 141 ? -3.828 -20.031 -23.359 1 92.38 141 TRP B N 1
ATOM 3706 C CA . TRP B 1 141 ? -4.512 -19.703 -22.109 1 92.38 141 TRP B CA 1
ATOM 3707 C C . TRP B 1 141 ? -6.016 -19.594 -22.328 1 92.38 141 TRP B C 1
ATOM 3709 O O . TRP B 1 141 ? -6.477 -18.891 -23.219 1 92.38 141 TRP B O 1
ATOM 3719 N N . GLN B 1 142 ? -6.801 -20.328 -21.516 1 89.31 142 GLN B N 1
ATOM 3720 C CA . GLN B 1 142 ? -8.25 -20.359 -21.672 1 89.31 142 GLN B CA 1
ATOM 3721 C C . GLN B 1 142 ? -8.938 -20.25 -20.312 1 89.31 142 GLN B C 1
ATOM 3723 O O . GLN B 1 142 ? -8.438 -20.75 -19.297 1 89.31 142 GLN B O 1
ATOM 3728 N N . THR B 1 143 ? -10.008 -19.531 -20.344 1 87.62 143 THR B N 1
ATOM 3729 C CA . THR B 1 143 ? -10.82 -19.406 -19.141 1 87.62 143 THR B CA 1
ATOM 3730 C C . THR B 1 143 ? -11.656 -20.672 -18.938 1 87.62 143 THR B C 1
ATOM 3732 O O . THR B 1 143 ? -12.25 -21.188 -19.875 1 87.62 143 THR B O 1
ATOM 3735 N N . MET B 1 144 ? -11.555 -21.203 -17.828 1 76.56 144 MET B N 1
ATOM 3736 C CA . MET B 1 144 ? -12.406 -22.344 -17.516 1 76.56 144 MET B CA 1
ATOM 3737 C C . MET B 1 144 ? -13.172 -22.109 -16.219 1 76.56 144 MET B C 1
ATOM 3739 O O . MET B 1 144 ? -12.656 -21.5 -15.289 1 76.56 144 MET B O 1
ATOM 3743 N N . ASP B 1 145 ? -14.492 -22.281 -16.156 1 63.31 145 ASP B N 1
ATOM 3744 C CA . ASP B 1 145 ? -15.344 -22.109 -14.984 1 63.31 145 ASP B CA 1
ATOM 3745 C C . ASP B 1 145 ? -15.039 -23.156 -13.922 1 63.31 145 ASP B C 1
ATOM 3747 O O . ASP B 1 145 ? -15.422 -23.016 -12.766 1 63.31 145 ASP B O 1
ATOM 3751 N N . MET B 1 146 ? -14.414 -24.266 -14.266 1 56.19 146 MET B N 1
ATOM 3752 C CA . MET B 1 146 ? -14.484 -25.359 -13.297 1 56.19 146 MET B CA 1
ATOM 3753 C C . MET B 1 146 ? -13.422 -25.203 -12.219 1 56.19 146 MET B C 1
ATOM 3755 O O . MET B 1 146 ? -12.281 -24.828 -12.516 1 56.19 146 MET B O 1
ATOM 3759 N N . GLU B 1 147 ? -13.852 -25.094 -11.008 1 52.62 147 GLU B N 1
ATOM 3760 C CA . GLU B 1 147 ? -13.078 -25.047 -9.773 1 52.62 147 GLU B CA 1
ATOM 3761 C C . GLU B 1 147 ? -12.164 -26.266 -9.648 1 52.62 147 GLU B C 1
ATOM 3763 O O . GLU B 1 147 ? -12.586 -27.312 -9.141 1 52.62 147 GLU B O 1
ATOM 3768 N N . GLN B 1 148 ? -11.586 -26.672 -10.641 1 53.06 148 GLN B N 1
ATOM 3769 C CA . GLN B 1 148 ? -10.727 -27.812 -10.344 1 53.06 148 GLN B CA 1
ATOM 3770 C C . GLN B 1 148 ? -9.461 -27.375 -9.609 1 53.06 148 GLN B C 1
ATOM 3772 O O . GLN B 1 148 ? -9.086 -26.203 -9.648 1 53.06 148 GLN B O 1
ATOM 3777 N N . GLN B 1 149 ? -9.086 -28.172 -8.711 1 52.41 149 GLN B N 1
ATOM 3778 C CA . GLN B 1 149 ? -7.848 -28.031 -7.953 1 52.41 149 GLN B CA 1
ATOM 3779 C C . GLN B 1 149 ? -6.684 -27.672 -8.867 1 52.41 149 GLN B C 1
ATOM 3781 O O . GLN B 1 149 ? -6.672 -28.031 -10.047 1 52.41 149 GLN B O 1
ATOM 3786 N N . PRO B 1 150 ? -5.953 -26.781 -8.367 1 54.47 150 PRO B N 1
ATOM 3787 C CA . PRO B 1 150 ? -4.75 -26.531 -9.164 1 54.47 150 PRO B CA 1
ATOM 3788 C C . PRO B 1 150 ? -4.113 -27.812 -9.688 1 54.47 150 PRO B C 1
ATOM 3790 O O . PRO B 1 150 ? -3.986 -28.797 -8.945 1 54.47 150 PRO B O 1
ATOM 3793 N N . SER B 1 151 ? -4.148 -28.078 -11.008 1 62.5 151 SER B N 1
ATOM 3794 C CA . SER B 1 151 ? -3.562 -29.297 -11.562 1 62.5 151 SER B CA 1
ATOM 3795 C C . SER B 1 151 ? -2.377 -28.969 -12.469 1 62.5 151 SER B C 1
ATOM 3797 O O . SER B 1 151 ? -2.395 -27.969 -13.195 1 62.5 151 SER B O 1
ATOM 3799 N N . PHE B 1 152 ? -1.259 -29.328 -11.984 1 67.12 152 PHE B N 1
ATOM 3800 C CA . PHE B 1 152 ? -0.071 -29.391 -12.828 1 67.12 152 PHE B CA 1
ATOM 3801 C C . PHE B 1 152 ? 0.15 -30.812 -13.352 1 67.12 152 PHE B C 1
ATOM 3803 O O . PHE B 1 152 ? 0.111 -31.766 -12.586 1 67.12 152 PHE B O 1
ATOM 3810 N N . GLU B 1 153 ? -0.096 -30.969 -14.609 1 71.94 153 GLU B N 1
ATOM 3811 C CA . GLU B 1 153 ? 0.13 -32.281 -15.195 1 71.94 153 GLU B CA 1
ATOM 3812 C C . GLU B 1 153 ? 1.258 -32.25 -16.219 1 71.94 153 GLU B C 1
ATOM 3814 O O . GLU B 1 153 ? 1.205 -31.484 -17.188 1 71.94 153 GLU B O 1
ATOM 3819 N N . PHE B 1 154 ? 2.297 -32.875 -15.711 1 78.5 154 PHE B N 1
ATOM 3820 C CA . PHE B 1 154 ? 3.404 -33.031 -16.656 1 78.5 154 PHE B CA 1
ATOM 3821 C C . PHE B 1 154 ? 3.535 -34.5 -17.094 1 78.5 154 PHE B C 1
ATOM 3823 O O . PHE B 1 154 ? 3.697 -35.375 -16.25 1 78.5 154 PHE B O 1
ATOM 3830 N N . HIS B 1 155 ? 3.238 -34.719 -18.375 1 74.94 155 HIS B N 1
ATOM 3831 C CA . HIS B 1 155 ? 3.402 -36.031 -18.953 1 74.94 155 HIS B CA 1
ATOM 3832 C C . HIS B 1 155 ? 4.559 -36.062 -19.953 1 74.94 155 HIS B C 1
ATOM 3834 O O . HIS B 1 155 ? 4.66 -35.188 -20.812 1 74.94 155 HIS B O 1
ATOM 3840 N N . SER B 1 156 ? 5.57 -36.844 -19.547 1 73.5 156 SER B N 1
ATOM 3841 C CA . SER B 1 156 ? 6.672 -36.969 -20.5 1 73.5 156 SER B CA 1
ATOM 3842 C C . SER B 1 156 ? 6.922 -38.406 -20.906 1 73.5 156 SER B C 1
ATOM 3844 O O . SER B 1 156 ? 7.051 -39.281 -20.047 1 73.5 156 SER B O 1
ATOM 3846 N N . GLY B 1 157 ? 6.59 -38.781 -22.172 1 63.12 157 GLY B N 1
ATOM 3847 C CA . GLY B 1 157 ? 7.008 -40.062 -22.734 1 63.12 157 GLY B CA 1
ATOM 3848 C C . GLY B 1 157 ? 8.43 -40.062 -23.25 1 63.12 157 GLY B C 1
ATOM 3849 O O . GLY B 1 157 ? 9.148 -41.062 -23.125 1 63.12 157 GLY B O 1
ATOM 3850 N N . SER B 1 158 ? 8.867 -39.125 -23.984 1 67.12 158 SER B N 1
ATOM 3851 C CA . SER B 1 158 ? 10.188 -38.844 -24.531 1 67.12 158 SER B CA 1
ATOM 3852 C C . SER B 1 158 ? 10.516 -37.344 -24.469 1 67.12 158 SER B C 1
ATOM 3854 O O . SER B 1 158 ? 9.68 -36.531 -24.062 1 67.12 158 SER B O 1
ATOM 3856 N N . SER B 1 159 ? 11.727 -37.062 -24.625 1 67.25 159 SER B N 1
ATOM 3857 C CA . SER B 1 159 ? 12.148 -35.656 -24.625 1 67.25 159 SER B CA 1
ATOM 3858 C C . SER B 1 159 ? 11.32 -34.812 -25.609 1 67.25 159 SER B C 1
ATOM 3860 O O . SER B 1 159 ? 11.211 -33.594 -25.453 1 67.25 159 SER B O 1
ATOM 3862 N N . GLU B 1 160 ? 10.734 -35.5 -26.484 1 72.69 160 GLU B N 1
ATOM 3863 C CA . GLU B 1 160 ? 9.977 -34.812 -27.516 1 72.69 160 GLU B CA 1
ATOM 3864 C C . GLU B 1 160 ? 8.484 -35.094 -27.391 1 72.69 160 GLU B C 1
ATOM 3866 O O . GLU B 1 160 ? 7.719 -34.875 -28.328 1 72.69 160 GLU B O 1
ATOM 3871 N N . GLU B 1 161 ? 8.18 -35.625 -26.328 1 83.44 161 GLU B N 1
ATOM 3872 C CA . GLU B 1 161 ? 6.758 -35.875 -26.109 1 83.44 161 GLU B CA 1
ATOM 3873 C C . GLU B 1 161 ? 6.336 -35.469 -24.703 1 83.44 161 GLU B C 1
ATOM 3875 O O . GLU B 1 161 ? 6.5 -36.25 -23.766 1 83.44 161 GLU B O 1
ATOM 3880 N N . TRP B 1 162 ? 6.113 -34.281 -24.531 1 86.81 162 TRP B N 1
ATOM 3881 C CA . TRP B 1 162 ? 5.617 -33.844 -23.219 1 86.81 162 TRP B CA 1
ATOM 3882 C C . TRP B 1 162 ? 4.465 -32.844 -23.391 1 86.81 162 TRP B C 1
ATOM 3884 O O . TRP B 1 162 ? 4.309 -32.219 -24.438 1 86.81 162 TRP B O 1
ATOM 3894 N N . GLN B 1 163 ? 3.59 -32.938 -22.438 1 89.69 163 GLN B N 1
ATOM 3895 C CA . GLN B 1 163 ? 2.525 -31.938 -22.281 1 89.69 163 GLN B CA 1
ATOM 3896 C C . GLN B 1 163 ? 2.451 -31.438 -20.844 1 89.69 163 GLN B C 1
ATOM 3898 O O . GLN B 1 163 ? 2.727 -32.188 -19.906 1 89.69 163 GLN B O 1
ATOM 3903 N N . PHE B 1 164 ? 2.213 -30.141 -20.781 1 92 164 PHE B N 1
ATOM 3904 C CA . PHE B 1 164 ? 2.084 -29.531 -19.453 1 92 164 PHE B CA 1
ATOM 3905 C C . PHE B 1 164 ? 0.847 -28.641 -19.391 1 92 164 PHE B C 1
ATOM 3907 O O . PHE B 1 164 ? 0.55 -27.906 -20.344 1 92 164 PHE B O 1
ATOM 3914 N N . SER B 1 165 ? 0.093 -28.828 -18.297 1 89.62 165 SER B N 1
ATOM 3915 C CA . SER B 1 165 ? -1.056 -27.969 -18.016 1 89.62 165 SER B CA 1
ATOM 3916 C C . SER B 1 165 ? -0.949 -27.328 -16.625 1 89.62 165 SER B C 1
ATOM 3918 O O . SER B 1 165 ? -0.543 -28 -15.672 1 89.62 165 SER B O 1
ATOM 3920 N N . GLN B 1 166 ? -1.222 -26.047 -16.641 1 87.06 166 GLN B N 1
ATOM 3921 C CA . GLN B 1 166 ? -1.157 -25.281 -15.398 1 87.06 166 GLN B CA 1
ATOM 3922 C C . GLN B 1 166 ? -2.443 -24.484 -15.172 1 87.06 166 GLN B C 1
ATOM 3924 O O . GLN B 1 166 ? -2.934 -23.812 -16.078 1 87.06 166 GLN B O 1
ATOM 3929 N N . GLN B 1 167 ? -2.961 -24.656 -13.977 1 83.06 167 GLN B N 1
ATOM 3930 C CA . GLN B 1 167 ? -4.074 -23.797 -13.594 1 83.06 167 GLN B CA 1
ATOM 3931 C C . GLN B 1 167 ? -3.586 -22.562 -12.844 1 83.06 167 GLN B C 1
ATOM 3933 O O . GLN B 1 167 ? -2.873 -22.672 -11.844 1 83.06 167 GLN B O 1
ATOM 3938 N N . ILE B 1 168 ? -3.834 -21.453 -13.445 1 81.5 168 ILE B N 1
ATOM 3939 C CA . ILE B 1 168 ? -3.555 -20.188 -12.789 1 81.5 168 ILE B CA 1
ATOM 3940 C C . ILE B 1 168 ? -4.773 -19.75 -11.977 1 81.5 168 ILE B C 1
ATOM 3942 O O . ILE B 1 168 ? -5.777 -19.297 -12.539 1 81.5 168 ILE B O 1
ATOM 3946 N N . GLN B 1 169 ? -4.68 -19.844 -10.688 1 71.94 169 GLN B N 1
ATOM 3947 C CA . GLN B 1 169 ? -5.801 -19.578 -9.789 1 71.94 169 GLN B CA 1
ATOM 3948 C C . GLN B 1 169 ? -5.852 -18.094 -9.406 1 71.94 169 GLN B C 1
ATOM 3950 O O . GLN B 1 169 ? -4.812 -17.469 -9.18 1 71.94 169 GLN B O 1
ATOM 3955 N N . PRO B 1 170 ? -7.098 -17.609 -9.547 1 68.44 170 PRO B N 1
ATOM 3956 C CA . PRO B 1 170 ? -7.223 -16.234 -9.07 1 68.44 170 PRO B CA 1
ATOM 3957 C C . PRO B 1 170 ? -6.941 -16.109 -7.574 1 68.44 170 PRO B C 1
ATOM 3959 O O . PRO B 1 170 ? -6.941 -17.109 -6.852 1 68.44 170 PRO B O 1
ATOM 3962 N N . ASN B 1 171 ? -6.414 -14.852 -7.27 1 63.09 171 ASN B N 1
ATOM 3963 C CA . ASN B 1 171 ? -6.336 -14.594 -5.836 1 63.09 171 ASN B CA 1
ATOM 3964 C C . ASN B 1 171 ? -7.676 -14.82 -5.148 1 63.09 171 ASN B C 1
ATOM 3966 O O . ASN B 1 171 ? -8.719 -14.391 -5.648 1 63.09 171 ASN B O 1
ATOM 3970 N N . THR B 1 172 ? -7.637 -15.633 -4.188 1 68.62 172 THR B N 1
ATOM 3971 C CA . THR B 1 172 ? -8.867 -16.078 -3.543 1 68.62 172 THR B CA 1
ATOM 3972 C C . THR B 1 172 ? -9.32 -15.07 -2.49 1 68.62 172 THR B C 1
ATOM 3974 O O . THR B 1 172 ? -10.438 -15.156 -1.979 1 68.62 172 THR B O 1
ATOM 3977 N N . MET B 1 173 ? -8.5 -14.133 -2.285 1 81.38 173 MET B N 1
ATOM 3978 C CA . MET B 1 173 ? -8.898 -13.195 -1.24 1 81.38 173 MET B CA 1
ATOM 3979 C C . MET B 1 173 ? -9.969 -12.234 -1.753 1 81.38 173 MET B C 1
ATOM 3981 O O . MET B 1 173 ? -9.805 -11.625 -2.809 1 81.38 173 MET B O 1
ATOM 3985 N N . GLN B 1 174 ? -11.141 -12.211 -1.094 1 90.31 174 GLN B N 1
ATOM 3986 C CA . GLN B 1 174 ? -12.234 -11.289 -1.377 1 90.31 174 GLN B CA 1
ATOM 3987 C C . GLN B 1 174 ? -12.516 -10.383 -0.181 1 90.31 174 GLN B C 1
ATOM 3989 O O . GLN B 1 174 ? -12.516 -10.844 0.964 1 90.31 174 GLN B O 1
ATOM 3994 N N . VAL B 1 175 ? -12.688 -9.125 -0.492 1 96.31 175 VAL B N 1
ATOM 3995 C CA . VAL B 1 175 ? -12.953 -8.156 0.567 1 96.31 175 VAL B CA 1
ATOM 3996 C C . VAL B 1 175 ? -14.172 -7.312 0.204 1 96.31 175 VAL B C 1
ATOM 3998 O O . VAL B 1 175 ? -14.242 -6.754 -0.893 1 96.31 175 VAL B O 1
ATOM 4001 N N . LEU B 1 176 ? -15.172 -7.328 1.069 1 98.19 176 LEU B N 1
ATOM 4002 C CA . LEU B 1 176 ? -16.297 -6.414 0.981 1 98.19 176 LEU B CA 1
ATOM 4003 C C . LEU B 1 176 ? -16.062 -5.176 1.843 1 98.19 176 LEU B C 1
ATOM 4005 O O . LEU B 1 176 ? -15.867 -5.289 3.053 1 98.19 176 LEU B O 1
ATOM 4009 N N . ILE B 1 177 ? -16.031 -4.043 1.236 1 98.12 177 ILE B N 1
ATOM 4010 C CA . ILE B 1 177 ? -15.797 -2.787 1.939 1 98.12 177 ILE B CA 1
ATOM 4011 C C . ILE B 1 177 ? -17.078 -1.951 1.952 1 98.12 177 ILE B C 1
ATOM 4013 O O . ILE B 1 177 ? -17.594 -1.588 0.896 1 98.12 177 ILE B O 1
ATOM 4017 N N . CYS B 1 178 ? -17.578 -1.653 3.135 1 97.81 178 CYS B N 1
ATOM 4018 C CA . CYS B 1 178 ? -18.75 -0.795 3.316 1 97.81 178 CYS B CA 1
ATOM 4019 C C . CYS B 1 178 ? -18.328 0.63 3.656 1 97.81 178 CYS B C 1
ATOM 4021 O O . CYS B 1 178 ? -17.812 0.888 4.75 1 97.81 178 CYS B O 1
ATOM 4023 N N . GLY B 1 179 ? -18.625 1.521 2.785 1 93.5 179 GLY B N 1
ATOM 4024 C CA . GLY B 1 179 ? -18.188 2.898 2.93 1 93.5 179 GLY B CA 1
ATOM 4025 C C . GLY B 1 179 ? -17.062 3.271 1.97 1 93.5 179 GLY B C 1
ATOM 4026 O O . GLY B 1 179 ? -16.078 2.537 1.835 1 93.5 179 GLY B O 1
ATOM 4027 N N . ALA B 1 180 ? -17.203 4.387 1.323 1 90.19 180 ALA B N 1
ATOM 4028 C CA . ALA B 1 180 ? -16.25 4.773 0.282 1 90.19 180 ALA B CA 1
ATOM 4029 C C . ALA B 1 180 ? -15.562 6.094 0.629 1 90.19 180 ALA B C 1
ATOM 4031 O O . ALA B 1 180 ? -15.367 6.941 -0.242 1 90.19 180 ALA B O 1
ATOM 4032 N N . GLY B 1 181 ? -15.258 6.219 1.937 1 82.25 181 GLY B N 1
ATOM 4033 C CA . GLY B 1 181 ? -14.484 7.383 2.357 1 82.25 181 GLY B CA 1
ATOM 4034 C C . GLY B 1 181 ? -13.008 7.266 2.043 1 82.25 181 GLY B C 1
ATOM 4035 O O . GLY B 1 181 ? -12.586 6.332 1.36 1 82.25 181 GLY B O 1
ATOM 4036 N N . HIS B 1 182 ? -12.227 8.117 2.576 1 77.06 182 HIS B N 1
ATOM 4037 C CA . HIS B 1 182 ? -10.805 8.227 2.27 1 77.06 182 HIS B CA 1
ATOM 4038 C C . HIS B 1 182 ? -10.047 6.977 2.701 1 77.06 182 HIS B C 1
ATOM 4040 O O . HIS B 1 182 ? -9.164 6.504 1.984 1 77.06 182 HIS B O 1
ATOM 4046 N N . VAL B 1 183 ? -10.422 6.535 3.854 1 85.81 183 VAL B N 1
ATOM 4047 C CA . VAL B 1 183 ? -9.742 5.344 4.348 1 85.81 183 VAL B CA 1
ATOM 4048 C C . VAL B 1 183 ? -10.055 4.152 3.447 1 85.81 183 VAL B C 1
ATOM 4050 O O . VAL B 1 183 ? -9.164 3.395 3.072 1 85.81 183 VAL B O 1
ATOM 4053 N N . ALA B 1 184 ? -11.297 4.02 3.117 1 92.44 184 ALA B N 1
ATOM 4054 C CA . ALA B 1 184 ? -11.703 2.938 2.221 1 92.44 184 ALA B CA 1
ATOM 4055 C C . ALA B 1 184 ? -10.969 3.029 0.885 1 92.44 184 ALA B C 1
ATOM 4057 O O . ALA B 1 184 ? -10.461 2.025 0.379 1 92.44 184 ALA B O 1
ATOM 4058 N N . GLU B 1 185 ? -10.93 4.227 0.361 1 88.69 185 GLU B N 1
ATOM 4059 C CA . GLU B 1 185 ? -10.234 4.418 -0.908 1 88.69 185 GLU B CA 1
ATOM 4060 C C . GLU B 1 185 ? -8.773 3.996 -0.803 1 88.69 185 GLU B C 1
ATOM 4062 O O . GLU B 1 185 ? -8.258 3.291 -1.675 1 88.69 185 GLU B O 1
ATOM 4067 N N . ALA B 1 186 ? -8.148 4.48 0.217 1 90.56 186 ALA B N 1
ATOM 4068 C CA . ALA B 1 186 ? -6.746 4.125 0.43 1 90.56 186 ALA B CA 1
ATOM 4069 C C . ALA B 1 186 ? -6.574 2.611 0.526 1 90.56 186 ALA B C 1
ATOM 4071 O O . ALA B 1 186 ? -5.617 2.055 -0.02 1 90.56 186 ALA B O 1
ATOM 4072 N N . ILE B 1 187 ? -7.473 1.926 1.186 1 95.81 187 ILE B N 1
ATOM 4073 C CA . ILE B 1 187 ? -7.41 0.477 1.34 1 95.81 187 ILE B CA 1
ATOM 4074 C C . ILE B 1 187 ? -7.582 -0.195 -0.021 1 95.81 187 ILE B C 1
ATOM 4076 O O . ILE B 1 187 ? -6.832 -1.111 -0.366 1 95.81 187 ILE B O 1
ATOM 4080 N N . VAL B 1 188 ? -8.547 0.278 -0.782 1 94.12 188 VAL B N 1
ATOM 4081 C CA . VAL B 1 188 ? -8.805 -0.285 -2.104 1 94.12 188 VAL B CA 1
ATOM 4082 C C . VAL B 1 188 ? -7.559 -0.157 -2.973 1 94.12 188 VAL B C 1
ATOM 4084 O O . VAL B 1 188 ? -7.156 -1.116 -3.637 1 94.12 188 VAL B O 1
ATOM 4087 N N . ARG B 1 189 ? -6.895 0.961 -2.926 1 89.88 189 ARG B N 1
ATOM 4088 C CA . ARG B 1 189 ? -5.699 1.213 -3.729 1 89.88 189 ARG B CA 1
ATOM 4089 C C . ARG B 1 189 ? -4.555 0.295 -3.311 1 89.88 189 ARG B C 1
ATOM 4091 O O . ARG B 1 189 ? -3.705 -0.057 -4.129 1 89.88 189 ARG B O 1
ATOM 4098 N N . CYS B 1 190 ? -4.555 -0.137 -2.098 1 93.62 190 CYS B N 1
ATOM 4099 C CA . CYS B 1 190 ? -3.547 -1.075 -1.618 1 93.62 190 CYS B CA 1
ATOM 4100 C C . CYS B 1 190 ? -3.887 -2.502 -2.033 1 93.62 190 CYS B C 1
ATOM 4102 O O . CYS B 1 190 ? -2.992 -3.299 -2.318 1 93.62 190 CYS B O 1
ATOM 4104 N N . LEU B 1 191 ? -5.133 -2.846 -2.131 1 92.56 191 LEU B N 1
ATOM 4105 C CA . LEU B 1 191 ? -5.578 -4.219 -2.342 1 92.56 191 LEU B CA 1
ATOM 4106 C C . LEU B 1 191 ? -5.488 -4.598 -3.816 1 92.56 191 LEU B C 1
ATOM 4108 O O . LEU B 1 191 ? -5.145 -5.734 -4.148 1 92.56 191 LEU B O 1
ATOM 4112 N N . LEU B 1 192 ? -5.762 -3.68 -4.652 1 85.69 192 LEU B N 1
ATOM 4113 C CA . LEU B 1 192 ? -5.949 -3.977 -6.066 1 85.69 192 LEU B CA 1
ATOM 4114 C C . LEU B 1 192 ? -4.664 -4.512 -6.688 1 85.69 192 LEU B C 1
ATOM 4116 O O . LEU B 1 192 ? -4.68 -5.535 -7.375 1 85.69 192 LEU B O 1
ATOM 4120 N N . PRO B 1 193 ? -3.477 -3.881 -6.371 1 80.94 193 PRO B N 1
ATOM 4121 C CA . PRO B 1 193 ? -2.238 -4.406 -6.949 1 80.94 193 PRO B CA 1
ATOM 4122 C C . PRO B 1 193 ? -1.922 -5.824 -6.477 1 80.94 193 PRO B C 1
ATOM 4124 O O . PRO B 1 193 ? -1.123 -6.523 -7.102 1 80.94 193 PRO B O 1
ATOM 4127 N N . ILE B 1 194 ? -2.504 -6.238 -5.383 1 82.06 194 ILE B N 1
ATOM 4128 C CA . ILE B 1 194 ? -2.291 -7.574 -4.832 1 82.06 194 ILE B CA 1
ATOM 4129 C C . ILE B 1 194 ? -3.146 -8.586 -5.59 1 82.06 194 ILE B C 1
ATOM 4131 O O . ILE B 1 194 ? -2.881 -9.789 -5.547 1 82.06 194 ILE B O 1
ATOM 4135 N N . GLY B 1 195 ? -4.227 -8.117 -6.254 1 78.31 195 GLY B N 1
ATOM 4136 C CA . GLY B 1 195 ? -5.129 -8.984 -6.988 1 78.31 195 GLY B CA 1
ATOM 4137 C C . GLY B 1 195 ? -6.34 -9.414 -6.18 1 78.31 195 GLY B C 1
ATOM 4138 O O . GLY B 1 195 ? -6.977 -10.422 -6.492 1 78.31 195 GLY B O 1
ATOM 4139 N N . VAL B 1 196 ? -6.625 -8.703 -5.129 1 85.94 196 VAL B N 1
ATOM 4140 C CA . VAL B 1 196 ? -7.777 -8.992 -4.281 1 85.94 196 VAL B CA 1
ATOM 4141 C C . VAL B 1 196 ? -9.055 -8.539 -4.977 1 85.94 196 VAL B C 1
ATOM 4143 O O . VAL B 1 196 ? -9.094 -7.461 -5.574 1 85.94 196 VAL B O 1
ATOM 4146 N N . ARG B 1 197 ? -10.047 -9.375 -4.914 1 85.81 197 ARG B N 1
ATOM 4147 C CA . ARG B 1 197 ? -11.359 -8.969 -5.406 1 85.81 197 ARG B CA 1
ATOM 4148 C C . ARG B 1 197 ? -12.078 -8.086 -4.391 1 85.81 197 ARG B C 1
ATOM 4150 O O . ARG B 1 197 ? -12.312 -8.508 -3.254 1 85.81 197 ARG B O 1
ATOM 4157 N N . VAL B 1 198 ? -12.406 -6.91 -4.836 1 93 198 VAL B N 1
ATOM 4158 C CA . VAL B 1 198 ? -12.992 -5.934 -3.918 1 93 198 VAL B CA 1
ATOM 4159 C C . VAL B 1 198 ? -14.43 -5.629 -4.34 1 93 198 VAL B C 1
ATOM 4161 O O . VAL B 1 198 ? -14.672 -5.219 -5.477 1 93 198 VAL B O 1
ATOM 4164 N N . LYS B 1 199 ? -15.344 -5.977 -3.535 1 95.44 199 LYS B N 1
ATOM 4165 C CA . LYS B 1 199 ? -16.688 -5.43 -3.611 1 95.44 199 LYS B CA 1
ATOM 4166 C C . LYS B 1 199 ? -16.844 -4.199 -2.723 1 95.44 199 LYS B C 1
ATOM 4168 O O . LYS B 1 199 ? -16.609 -4.27 -1.514 1 95.44 199 LYS B O 1
ATOM 4173 N N . TRP B 1 200 ? -17.109 -3.062 -3.289 1 96.75 200 TRP B N 1
ATOM 4174 C CA . TRP B 1 200 ? -17.109 -1.761 -2.631 1 96.75 200 TRP B CA 1
ATOM 4175 C C . TRP B 1 200 ? -18.5 -1.122 -2.682 1 96.75 200 TRP B C 1
ATOM 4177 O O . TRP B 1 200 ? -19.016 -0.83 -3.764 1 96.75 200 TRP B O 1
ATOM 4187 N N . ILE B 1 201 ? -19.141 -0.871 -1.49 1 97.31 201 ILE B N 1
ATOM 4188 C CA . ILE B 1 201 ? -20.531 -0.434 -1.483 1 97.31 201 ILE B CA 1
ATOM 4189 C C . ILE B 1 201 ? -20.672 0.836 -0.646 1 97.31 201 ILE B C 1
ATOM 4191 O O . ILE B 1 201 ? -19.969 1.012 0.348 1 97.31 201 ILE B O 1
ATOM 4195 N N . ASP B 1 202 ? -21.5 1.655 -0.988 1 93.25 202 ASP B N 1
ATOM 4196 C CA . ASP B 1 202 ? -21.812 2.912 -0.314 1 93.25 202 ASP B CA 1
ATOM 4197 C C . ASP B 1 202 ? -23.203 3.42 -0.718 1 93.25 202 ASP B C 1
ATOM 4199 O O . ASP B 1 202 ? -23.609 3.248 -1.864 1 93.25 202 ASP B O 1
ATOM 4203 N N . PRO B 1 203 ? -23.906 4.062 0.253 1 91.44 203 PRO B N 1
ATOM 4204 C CA . PRO B 1 203 ? -25.219 4.578 -0.128 1 91.44 203 PRO B CA 1
ATOM 4205 C C . PRO B 1 203 ? -25.141 5.879 -0.919 1 91.44 203 PRO B C 1
ATOM 4207 O O . PRO B 1 203 ? -26.094 6.266 -1.585 1 91.44 203 PRO B O 1
ATOM 4210 N N . ARG B 1 204 ? -24.078 6.574 -0.887 1 86.12 204 ARG B N 1
ATOM 4211 C CA . ARG B 1 204 ? -23.938 7.879 -1.527 1 86.12 204 ARG B CA 1
ATOM 4212 C C . ARG B 1 204 ? -23.625 7.73 -3.01 1 86.12 204 ARG B C 1
ATOM 4214 O O . ARG B 1 204 ? -22.844 6.859 -3.396 1 86.12 204 ARG B O 1
ATOM 4221 N N . ASP B 1 205 ? -24.141 8.641 -3.791 1 81.31 205 ASP B N 1
ATOM 4222 C CA . ASP B 1 205 ? -23.906 8.641 -5.23 1 81.31 205 ASP B CA 1
ATOM 4223 C C . ASP B 1 205 ? -22.562 9.281 -5.562 1 81.31 205 ASP B C 1
ATOM 4225 O O . ASP B 1 205 ? -22.109 10.188 -4.855 1 81.31 205 ASP B O 1
ATOM 4229 N N . ASP B 1 206 ? -21.953 8.797 -6.609 1 78 206 ASP B N 1
ATOM 4230 C CA . ASP B 1 206 ? -20.75 9.359 -7.227 1 78 206 ASP B CA 1
ATOM 4231 C C . ASP B 1 206 ? -19.625 9.516 -6.203 1 78 206 ASP B C 1
ATOM 4233 O O . ASP B 1 206 ? -18.875 10.484 -6.25 1 78 206 ASP B O 1
ATOM 4237 N N . ILE B 1 207 ? -19.562 8.594 -5.234 1 78.69 207 ILE B N 1
ATOM 4238 C CA . ILE B 1 207 ? -18.594 8.688 -4.148 1 78.69 207 ILE B CA 1
ATOM 4239 C C . ILE B 1 207 ? -17.328 7.938 -4.527 1 78.69 207 ILE B C 1
ATOM 4241 O O . ILE B 1 207 ? -16.25 8.242 -4.02 1 78.69 207 ILE B O 1
ATOM 4245 N N . PHE B 1 208 ? -17.438 7.016 -5.504 1 88.44 208 PHE B N 1
ATOM 4246 C CA . PHE B 1 208 ? -16.297 6.18 -5.863 1 88.44 208 PHE B CA 1
ATOM 4247 C C . PHE B 1 208 ? -15.367 6.914 -6.828 1 88.44 208 PHE B C 1
ATOM 4249 O O . PHE B 1 208 ? -15.836 7.547 -7.777 1 88.44 208 PHE B O 1
ATOM 4256 N N . PRO B 1 209 ? -14.102 6.859 -6.562 1 80.31 209 PRO B N 1
ATOM 4257 C CA . PRO B 1 209 ? -13.18 7.492 -7.508 1 80.31 209 PRO B CA 1
ATOM 4258 C C . PRO B 1 209 ? -13.281 6.906 -8.914 1 80.31 209 PRO B C 1
ATOM 4260 O O . PRO B 1 209 ? -13.336 5.684 -9.078 1 80.31 209 PRO B O 1
ATOM 4263 N N . SER B 1 210 ? -13.203 7.656 -9.914 1 81.62 210 SER B N 1
ATOM 4264 C CA . SER B 1 210 ? -13.438 7.258 -11.305 1 81.62 210 SER B CA 1
ATOM 4265 C C . SER B 1 210 ? -12.391 6.25 -11.773 1 81.62 210 SER B C 1
ATOM 4267 O O . SER B 1 210 ? -12.703 5.324 -12.516 1 81.62 210 SER B O 1
ATOM 4269 N N . ASP B 1 211 ? -11.188 6.473 -11.344 1 78.31 211 ASP B N 1
ATOM 4270 C CA . ASP B 1 211 ? -10.094 5.633 -11.812 1 78.31 211 ASP B CA 1
ATOM 4271 C C . ASP B 1 211 ? -10.172 4.238 -11.195 1 78.31 211 ASP B C 1
ATOM 4273 O O . ASP B 1 211 ? -9.508 3.311 -11.664 1 78.31 211 ASP B O 1
ATOM 4277 N N . LEU B 1 212 ? -11.047 4.082 -10.211 1 84.88 212 LEU B N 1
ATOM 4278 C CA . LEU B 1 212 ? -11.141 2.793 -9.539 1 84.88 212 LEU B CA 1
ATOM 4279 C C . LEU B 1 212 ? -12.43 2.07 -9.93 1 84.88 212 LEU B C 1
ATOM 4281 O O . LEU B 1 212 ? -12.586 0.882 -9.633 1 84.88 212 LEU B O 1
ATOM 4285 N N . LEU B 1 213 ? -13.305 2.646 -10.633 1 82.62 213 LEU B N 1
ATOM 4286 C CA . LEU B 1 213 ? -14.641 2.141 -10.922 1 82.62 213 LEU B CA 1
ATOM 4287 C C . LEU B 1 213 ? -14.57 0.835 -11.711 1 82.62 213 LEU B C 1
ATOM 4289 O O . LEU B 1 213 ? -15.391 -0.06 -11.508 1 82.62 213 LEU B O 1
ATOM 4293 N N . GLU B 1 214 ? -13.57 0.713 -12.539 1 76.81 214 GLU B N 1
ATOM 4294 C CA . GLU B 1 214 ? -13.469 -0.479 -13.383 1 76.81 214 GLU B CA 1
ATOM 4295 C C . GLU B 1 214 ? -12.609 -1.549 -12.719 1 76.81 214 GLU B C 1
ATOM 4297 O O . GLU B 1 214 ? -12.578 -2.697 -13.164 1 76.81 214 GLU B O 1
ATOM 4302 N N . GLN B 1 215 ? -11.953 -1.17 -11.719 1 76.81 215 GLN B N 1
ATOM 4303 C CA . GLN B 1 215 ? -11.016 -2.092 -11.086 1 76.81 215 GLN B CA 1
ATOM 4304 C C . GLN B 1 215 ? -11.648 -2.781 -9.883 1 76.81 215 GLN B C 1
ATOM 4306 O O . GLN B 1 215 ? -11.227 -3.877 -9.492 1 76.81 215 GLN B O 1
ATOM 4311 N N . ALA B 1 216 ? -12.578 -2.117 -9.203 1 87.06 216 ALA B N 1
ATOM 4312 C CA . ALA B 1 216 ? -13.344 -2.67 -8.094 1 87.06 216 ALA B CA 1
ATOM 4313 C C . ALA B 1 216 ? -14.82 -2.781 -8.445 1 87.06 216 ALA B C 1
ATOM 4315 O O . ALA B 1 216 ? -15.305 -2.08 -9.336 1 87.06 216 ALA B O 1
ATOM 4316 N N . TYR B 1 217 ? -15.508 -3.742 -7.895 1 90.19 217 TYR B N 1
ATOM 4317 C CA . TYR B 1 217 ? -16.938 -3.867 -8.086 1 90.19 217 TYR B CA 1
ATOM 4318 C C . TYR B 1 217 ? -17.703 -2.898 -7.184 1 90.19 217 TYR B C 1
ATOM 4320 O O . TYR B 1 217 ? -18.031 -3.23 -6.043 1 90.19 217 TYR B O 1
ATOM 4328 N N . CYS B 1 218 ? -18 -1.741 -7.711 1 92.75 218 CYS B N 1
ATOM 4329 C CA . CYS B 1 218 ? -18.594 -0.651 -6.949 1 92.75 218 CYS B CA 1
ATOM 4330 C C . CYS B 1 218 ? -20.109 -0.673 -7.07 1 92.75 218 CYS B C 1
ATOM 4332 O O . CYS B 1 218 ? -20.656 -0.721 -8.18 1 92.75 218 CYS B O 1
ATOM 4334 N N . ILE B 1 219 ? -20.859 -0.601 -5.957 1 94 219 ILE B N 1
ATOM 4335 C CA . ILE B 1 219 ? -22.312 -0.613 -5.941 1 94 219 ILE B CA 1
ATOM 4336 C C . ILE B 1 219 ? -22.828 0.507 -5.043 1 94 219 ILE B C 1
ATOM 4338 O O . ILE B 1 219 ? -22.484 0.578 -3.863 1 94 219 ILE B O 1
ATOM 4342 N N . THR B 1 220 ? -23.578 1.361 -5.586 1 94.25 220 THR B N 1
ATOM 4343 C CA . THR B 1 220 ? -24.328 2.328 -4.789 1 94.25 220 THR B CA 1
ATOM 4344 C C . THR B 1 220 ? -25.688 1.758 -4.375 1 94.25 220 THR B C 1
ATOM 4346 O O . THR B 1 220 ? -26.484 1.383 -5.227 1 94.25 220 THR B O 1
ATOM 4349 N N . THR B 1 221 ? -25.922 1.655 -3.074 1 94.06 221 THR B N 1
ATOM 4350 C CA . THR B 1 221 ? -27.172 1.065 -2.586 1 94.06 221 THR B CA 1
ATOM 4351 C C . THR B 1 221 ? -27.5 1.588 -1.192 1 94.06 221 THR B C 1
ATOM 4353 O O . THR B 1 221 ? -26.609 1.845 -0.387 1 94.06 221 THR B O 1
ATOM 4356 N N . ASP B 1 222 ? -28.766 1.651 -0.908 1 92.44 222 ASP B N 1
ATOM 4357 C CA . ASP B 1 222 ? -29.234 2.053 0.416 1 92.44 222 ASP B CA 1
ATOM 4358 C C . ASP B 1 222 ? -29.406 0.841 1.33 1 92.44 222 ASP B C 1
ATOM 4360 O O . ASP B 1 222 ? -29.719 0.987 2.512 1 92.44 222 ASP B O 1
ATOM 4364 N N . THR B 1 223 ? -29.172 -0.301 0.832 1 93.62 223 THR B N 1
ATOM 4365 C CA . THR B 1 223 ? -29.297 -1.537 1.598 1 93.62 223 THR B CA 1
ATOM 4366 C C . THR B 1 223 ? -27.969 -2.275 1.646 1 93.62 223 THR B C 1
ATOM 4368 O O . THR B 1 223 ? -27.844 -3.391 1.132 1 93.62 223 THR B O 1
ATOM 4371 N N . LEU B 1 224 ? -27.078 -1.747 2.385 1 94.25 224 LEU B N 1
ATOM 4372 C CA . LEU B 1 224 ? -25.734 -2.311 2.479 1 94.25 224 LEU B CA 1
ATOM 4373 C C . LEU B 1 224 ? -25.781 -3.705 3.098 1 94.25 224 LEU B C 1
ATOM 4375 O O . LEU B 1 224 ? -25.016 -4.586 2.697 1 94.25 224 LEU B O 1
ATOM 4379 N N . ASP B 1 225 ? -26.688 -3.938 3.98 1 94.62 225 ASP B N 1
ATOM 4380 C CA . ASP B 1 225 ? -26.844 -5.215 4.668 1 94.62 225 ASP B CA 1
ATOM 4381 C C . ASP B 1 225 ? -27.156 -6.336 3.68 1 94.62 225 ASP B C 1
ATOM 4383 O O . ASP B 1 225 ? -26.672 -7.457 3.826 1 94.62 225 ASP B O 1
ATOM 4387 N N . ALA B 1 226 ? -27.969 -6.055 2.711 1 95.06 226 ALA B N 1
ATOM 4388 C CA . ALA B 1 226 ? -28.391 -7.039 1.718 1 95.06 226 ALA B CA 1
ATOM 4389 C C . ALA B 1 226 ? -27.203 -7.512 0.877 1 95.06 226 ALA B C 1
ATOM 4391 O O . ALA B 1 226 ? -27.266 -8.586 0.275 1 95.06 226 ALA B O 1
ATOM 4392 N N . GLU B 1 227 ? -26.188 -6.707 0.812 1 95.06 227 GLU B N 1
ATOM 4393 C CA . GLU B 1 227 ? -24.984 -7.074 0.05 1 95.06 227 GLU B CA 1
ATOM 4394 C C . GLU B 1 227 ? -24.062 -7.949 0.876 1 95.06 227 GLU B C 1
ATOM 4396 O O . GLU B 1 227 ? -23.25 -8.703 0.322 1 95.06 227 GLU B O 1
ATOM 4401 N N . ILE B 1 228 ? -24.125 -7.836 2.207 1 96.69 228 ILE B N 1
ATOM 4402 C CA . ILE B 1 228 ? -23.234 -8.562 3.107 1 96.69 228 ILE B CA 1
ATOM 4403 C C . ILE B 1 228 ? -23.672 -10.023 3.199 1 96.69 228 ILE B C 1
ATOM 4405 O O . ILE B 1 228 ? -22.828 -10.93 3.178 1 96.69 228 ILE B O 1
ATOM 4409 N N . GLU B 1 229 ? -24.891 -10.297 3.234 1 92.88 229 GLU B N 1
ATOM 4410 C CA . GLU B 1 229 ? -25.438 -11.617 3.537 1 92.88 229 GLU B CA 1
ATOM 4411 C C . GLU B 1 229 ? -25 -12.656 2.51 1 92.88 229 GLU B C 1
ATOM 4413 O O . GLU B 1 229 ? -24.516 -13.734 2.873 1 92.88 229 GLU B O 1
ATOM 4418 N N . PRO B 1 230 ? -25.125 -12.328 1.25 1 92.81 230 PRO B N 1
ATOM 4419 C CA . PRO B 1 230 ? -24.734 -13.344 0.261 1 92.81 230 PRO B CA 1
ATOM 4420 C C . PRO B 1 230 ? -23.234 -13.367 -0.013 1 92.81 230 PRO B C 1
ATOM 4422 O O . PRO B 1 230 ? -22.766 -14.188 -0.806 1 92.81 230 PRO B O 1
ATOM 4425 N N . PHE B 1 231 ? -22.484 -12.469 0.574 1 94 231 PHE B N 1
ATOM 4426 C CA . PHE B 1 231 ? -21.047 -12.398 0.294 1 94 231 PHE B CA 1
ATOM 4427 C C . PHE B 1 231 ? -20.344 -13.68 0.739 1 94 231 PHE B C 1
ATOM 4429 O O . PHE B 1 231 ? -20.75 -14.305 1.715 1 94 231 PHE B O 1
ATOM 4436 N N . ASP B 1 232 ? -19.328 -14.039 0.032 1 89.62 232 ASP B N 1
ATOM 4437 C CA . ASP B 1 232 ? -18.594 -15.266 0.302 1 89.62 232 ASP B CA 1
ATOM 4438 C C . ASP B 1 232 ? -18.031 -15.273 1.724 1 89.62 232 ASP B C 1
ATOM 4440 O O . ASP B 1 232 ? -17.312 -14.352 2.113 1 89.62 232 ASP B O 1
ATOM 4444 N N . ARG B 1 233 ? -18.281 -16.312 2.461 1 92.19 233 ARG B N 1
ATOM 4445 C CA . ARG B 1 233 ? -17.906 -16.391 3.871 1 92.19 233 ARG B CA 1
ATOM 4446 C C . ARG B 1 233 ? -16.406 -16.547 4.039 1 92.19 233 ARG B C 1
ATOM 4448 O O . ARG B 1 233 ? -15.867 -16.297 5.121 1 92.19 233 ARG B O 1
ATOM 4455 N N . SER B 1 234 ? -15.773 -16.906 3.059 1 89 234 SER B N 1
ATOM 4456 C CA . SER B 1 234 ? -14.32 -17 3.121 1 89 234 SER B CA 1
ATOM 4457 C C . SER B 1 234 ? -13.656 -15.641 2.982 1 89 234 SER B C 1
ATOM 4459 O O . SER B 1 234 ? -12.445 -15.508 3.162 1 89 234 SER B O 1
ATOM 4461 N N . GLY B 1 235 ? -14.438 -14.664 2.689 1 93.81 235 GLY B N 1
ATOM 4462 C CA . GLY B 1 235 ? -13.93 -13.312 2.49 1 93.81 235 GLY B CA 1
ATOM 4463 C C . GLY B 1 235 ? -13.93 -12.477 3.758 1 93.81 235 GLY B C 1
ATOM 4464 O O . GLY B 1 235 ? -14.32 -12.961 4.824 1 93.81 235 GLY B O 1
ATOM 4465 N N . ALA B 1 236 ? -13.43 -11.273 3.627 1 97.44 236 ALA B N 1
ATOM 4466 C CA . ALA B 1 236 ? -13.383 -10.297 4.711 1 97.44 236 ALA B CA 1
ATOM 4467 C C . ALA B 1 236 ? -14.422 -9.195 4.5 1 97.44 236 ALA B C 1
ATOM 4469 O O . ALA B 1 236 ? -14.711 -8.82 3.361 1 97.44 236 ALA B O 1
ATOM 4470 N N . VAL B 1 237 ? -14.961 -8.688 5.613 1 98.56 237 VAL B N 1
ATOM 4471 C CA . VAL B 1 237 ? -15.883 -7.551 5.598 1 98.56 237 VAL B CA 1
ATOM 4472 C C . VAL B 1 237 ? -15.281 -6.387 6.383 1 98.56 237 VAL B C 1
ATOM 4474 O O . VAL B 1 237 ? -14.891 -6.551 7.543 1 98.56 237 VAL B O 1
ATOM 4477 N N . LEU B 1 238 ? -15.148 -5.281 5.75 1 98.56 238 LEU B N 1
ATOM 4478 C CA . LEU B 1 238 ? -14.703 -4.051 6.398 1 98.56 238 LEU B CA 1
ATOM 4479 C C . LEU B 1 238 ? -15.836 -3.039 6.484 1 98.56 238 LEU B C 1
ATOM 4481 O O . LEU B 1 238 ? -16.438 -2.689 5.469 1 98.56 238 LEU B O 1
ATOM 4485 N N . ILE B 1 239 ? -16.109 -2.566 7.664 1 97.88 239 ILE B N 1
ATOM 4486 C CA . ILE B 1 239 ? -17.156 -1.59 7.922 1 97.88 239 ILE B CA 1
ATOM 4487 C C . ILE B 1 239 ? -16.547 -0.222 8.195 1 97.88 239 ILE B C 1
ATOM 4489 O O . ILE B 1 239 ? -15.977 0.008 9.266 1 97.88 239 ILE B O 1
ATOM 4493 N N . LEU B 1 240 ? -16.656 0.689 7.234 1 93.25 240 LEU B N 1
ATOM 4494 C CA . LEU B 1 240 ? -15.953 1.968 7.254 1 93.25 240 LEU B CA 1
ATOM 4495 C C . LEU B 1 240 ? -16.891 3.113 6.898 1 93.25 240 LEU B C 1
ATOM 4497 O O . LEU B 1 240 ? -16.5 4.055 6.207 1 93.25 240 LEU B O 1
ATOM 4501 N N . THR B 1 241 ? -18.109 3.021 7.258 1 88 241 THR B N 1
ATOM 4502 C CA . THR B 1 241 ? -19.047 4.066 6.844 1 88 241 THR B CA 1
ATOM 4503 C C . THR B 1 241 ? -18.859 5.324 7.688 1 88 241 THR B C 1
ATOM 4505 O O . THR B 1 241 ? -18.094 5.32 8.656 1 88 241 THR B O 1
ATOM 4508 N N . HIS B 1 242 ? -19.5 6.363 7.27 1 74.19 242 HIS B N 1
ATOM 4509 C CA . HIS B 1 242 ? -19.422 7.641 7.969 1 74.19 242 HIS B CA 1
ATOM 4510 C C . HIS B 1 242 ? -20.5 7.742 9.047 1 74.19 242 HIS B C 1
ATOM 4512 O O . HIS B 1 242 ? -20.578 8.75 9.75 1 74.19 242 HIS B O 1
ATOM 4518 N N . ASP B 1 243 ? -21.328 6.738 9.258 1 80.25 243 ASP B N 1
ATOM 4519 C CA . ASP B 1 243 ? -22.484 6.75 10.133 1 80.25 243 ASP B CA 1
ATOM 4520 C C . ASP B 1 243 ? -22.391 5.664 11.203 1 80.25 243 ASP B C 1
ATOM 4522 O O . ASP B 1 243 ? -22.406 4.473 10.891 1 80.25 243 ASP B O 1
ATOM 4526 N N . HIS B 1 244 ? -22.391 6.105 12.469 1 83.12 244 HIS B N 1
ATOM 4527 C CA . HIS B 1 244 ? -22.219 5.188 13.586 1 83.12 244 HIS B CA 1
ATOM 4528 C C . HIS B 1 244 ? -23.359 4.18 13.664 1 83.12 244 HIS B C 1
ATOM 4530 O O . HIS B 1 244 ? -23.141 2.998 13.93 1 83.12 244 HIS B O 1
ATOM 4536 N N . GLN B 1 245 ? -24.5 4.688 13.469 1 88.06 245 GLN B N 1
ATOM 4537 C CA . GLN B 1 245 ? -25.656 3.805 13.531 1 88.06 245 GLN B CA 1
ATOM 4538 C C . GLN B 1 245 ? -25.625 2.783 12.398 1 88.06 245 GLN B C 1
ATOM 4540 O O . GLN B 1 245 ? -25.953 1.612 12.602 1 88.06 245 GLN B O 1
ATOM 4545 N N . LEU B 1 246 ? -25.297 3.273 11.258 1 91.25 246 LEU B N 1
ATOM 4546 C CA . LEU B 1 246 ? -25.172 2.361 10.125 1 91.25 246 LEU B CA 1
ATOM 4547 C C . LEU B 1 2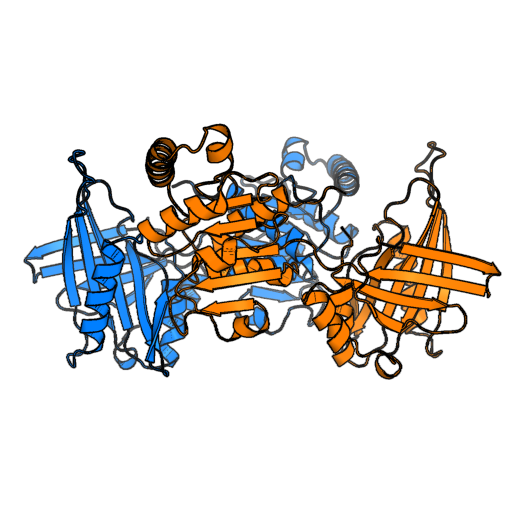46 ? -24.078 1.318 10.398 1 91.25 246 LEU B C 1
ATOM 4549 O O . LEU B 1 246 ? -24.281 0.131 10.125 1 91.25 246 LEU B O 1
ATOM 4553 N N . ASP B 1 247 ? -22.984 1.722 10.93 1 92.56 247 ASP B N 1
ATOM 4554 C CA . ASP B 1 247 ? -21.906 0.795 11.289 1 92.56 247 ASP B CA 1
ATOM 4555 C C . ASP B 1 247 ? -22.422 -0.302 12.219 1 92.56 247 ASP B C 1
ATOM 4557 O O . ASP B 1 247 ? -22.109 -1.479 12.039 1 92.56 247 ASP B O 1
ATOM 4561 N N . LEU B 1 248 ? -23.219 0.115 13.18 1 95.44 248 LEU B N 1
ATOM 4562 C CA . LEU B 1 248 ? -23.75 -0.854 14.133 1 95.44 248 LEU B CA 1
ATOM 4563 C C . LEU B 1 248 ? -24.641 -1.863 13.43 1 95.44 248 LEU B C 1
ATOM 4565 O O . LEU B 1 248 ? -24.547 -3.068 13.664 1 95.44 248 LEU B O 1
ATOM 4569 N N . GLN B 1 249 ? -25.516 -1.414 12.633 1 96.38 249 GLN B N 1
ATOM 4570 C CA . GLN B 1 249 ? -26.406 -2.287 11.883 1 96.38 249 GLN B CA 1
ATOM 4571 C C . GLN B 1 249 ? -25.625 -3.283 11.039 1 96.38 249 GLN B C 1
ATOM 4573 O O . GLN B 1 249 ? -25.984 -4.461 10.961 1 96.38 249 GLN B O 1
ATOM 4578 N N . LEU B 1 250 ? -24.609 -2.838 10.398 1 97.69 250 LEU B N 1
ATOM 4579 C CA . LEU B 1 250 ? -23.797 -3.695 9.547 1 97.69 250 LEU B CA 1
ATOM 4580 C C . LEU B 1 250 ? -23.047 -4.734 10.383 1 97.69 250 LEU B C 1
ATOM 4582 O O . LEU B 1 250 ? -22.844 -5.863 9.93 1 97.69 250 LEU B O 1
ATOM 4586 N N . CYS B 1 251 ? -22.625 -4.332 11.547 1 97.69 251 CYS B N 1
ATOM 4587 C CA . CYS B 1 251 ? -22.016 -5.289 12.461 1 97.69 251 CYS B CA 1
ATOM 4588 C C . CYS B 1 251 ? -22.984 -6.422 12.789 1 97.69 251 CYS B C 1
ATOM 4590 O O . CYS B 1 251 ? -22.594 -7.59 12.805 1 97.69 251 CYS B O 1
ATOM 4592 N N . PHE B 1 252 ? -24.297 -6.07 13.055 1 97.12 252 PHE B N 1
ATOM 4593 C CA . PHE B 1 252 ? -25.312 -7.086 13.32 1 97.12 252 PHE B CA 1
ATOM 4594 C C . PHE B 1 252 ? -25.359 -8.102 12.188 1 97.12 252 PHE B C 1
ATOM 4596 O O . PHE B 1 252 ? -25.359 -9.312 12.43 1 97.12 252 PHE B O 1
ATOM 4603 N N . THR B 1 253 ? -25.328 -7.609 11.031 1 97.44 253 THR B N 1
ATOM 4604 C CA . THR B 1 253 ? -25.484 -8.445 9.844 1 97.44 253 THR B CA 1
ATOM 4605 C C . THR B 1 253 ? -24.234 -9.297 9.633 1 97.44 253 THR B C 1
ATOM 4607 O O . THR B 1 253 ? -24.328 -10.508 9.406 1 97.44 253 THR B O 1
ATOM 4610 N N . ALA B 1 254 ? -23.062 -8.719 9.734 1 97.94 254 ALA B N 1
ATOM 4611 C CA . ALA B 1 254 ? -21.797 -9.383 9.43 1 97.94 254 ALA B CA 1
ATOM 4612 C C . ALA B 1 254 ? -21.484 -10.461 10.461 1 97.94 254 ALA B C 1
ATOM 4614 O O . ALA B 1 254 ? -20.828 -11.453 10.148 1 97.94 254 ALA B O 1
ATOM 4615 N N . LEU B 1 255 ? -21.984 -10.266 11.68 1 97.44 255 LEU B N 1
ATOM 4616 C CA . LEU B 1 255 ? -21.641 -11.188 12.75 1 97.44 255 LEU B CA 1
ATOM 4617 C C . LEU B 1 255 ? -22.812 -12.086 13.102 1 97.44 255 LEU B C 1
ATOM 4619 O O . LEU B 1 255 ? -22.797 -12.773 14.125 1 97.44 255 LEU B O 1
ATOM 4623 N N . LYS B 1 256 ? -23.828 -11.984 12.312 1 94.69 256 LYS B N 1
ATOM 4624 C CA . LYS B 1 256 ? -24.969 -12.867 12.547 1 94.69 256 LYS B CA 1
ATOM 4625 C C . LYS B 1 256 ? -24.516 -14.312 12.719 1 94.69 256 LYS B C 1
ATOM 4627 O O . LYS B 1 256 ? -23.672 -14.797 11.953 1 94.69 256 LYS B O 1
ATOM 4632 N N . PRO B 1 257 ? -25 -14.922 13.781 1 88.44 257 PRO B N 1
ATOM 4633 C CA . PRO B 1 257 ? -24.609 -16.312 13.992 1 88.44 257 PRO B CA 1
ATOM 4634 C C . PRO B 1 257 ? -24.969 -17.219 12.812 1 88.44 257 PRO B C 1
ATOM 4636 O O . PRO B 1 257 ? -26.109 -17.203 12.336 1 88.44 257 PRO B O 1
ATOM 4639 N N . THR B 1 258 ? -24.016 -17.812 12.281 1 87.94 258 THR B N 1
ATOM 4640 C CA . THR B 1 258 ? -24.156 -18.75 11.164 1 87.94 258 THR B CA 1
ATOM 4641 C C . THR B 1 258 ? -23.156 -19.906 11.289 1 87.94 258 THR B C 1
ATOM 4643 O O . THR B 1 258 ? -22.266 -19.875 12.141 1 87.94 258 THR B O 1
ATOM 4646 N N . ALA B 1 259 ? -23.406 -20.875 10.492 1 87.94 259 ALA B N 1
ATOM 4647 C CA . ALA B 1 259 ? -22.531 -22.047 10.516 1 87.94 259 ALA B CA 1
ATOM 4648 C C . ALA B 1 259 ? -21.109 -21.688 10.109 1 87.94 259 ALA B C 1
ATOM 4650 O O . ALA B 1 259 ? -20.141 -22.234 10.664 1 87.94 259 ALA B O 1
ATOM 4651 N N . LYS B 1 260 ? -20.984 -20.812 9.258 1 92.81 260 LYS B N 1
ATOM 4652 C CA . LYS B 1 260 ? -19.672 -20.391 8.797 1 92.81 260 LYS B CA 1
ATOM 4653 C C . LYS B 1 260 ? -19.516 -18.875 8.906 1 92.81 260 LYS B C 1
ATOM 4655 O O . LYS B 1 260 ? -20.141 -18.125 8.141 1 92.81 260 LYS B O 1
ATOM 4660 N N . PRO B 1 261 ? -18.688 -18.406 9.766 1 94.38 261 PRO B N 1
ATOM 4661 C CA . PRO B 1 261 ? -18.453 -16.969 9.867 1 94.38 261 PRO B CA 1
ATOM 4662 C C . PRO B 1 261 ? -17.531 -16.453 8.758 1 94.38 261 PRO B C 1
ATOM 4664 O O . PRO B 1 261 ? -16.891 -17.234 8.062 1 94.38 261 PRO B O 1
ATOM 4667 N N . PHE B 1 262 ? -17.562 -15.219 8.578 1 96.25 262 PHE B N 1
ATOM 4668 C CA . PHE B 1 262 ? -16.609 -14.602 7.672 1 96.25 262 PHE B CA 1
ATOM 4669 C C . PHE B 1 262 ? -15.18 -14.789 8.188 1 96.25 262 PHE B C 1
ATOM 4671 O O . PHE B 1 262 ? -14.953 -14.875 9.391 1 96.25 262 PHE B O 1
ATOM 4678 N N . ALA B 1 263 ? -14.297 -14.82 7.309 1 93.56 263 ALA B N 1
ATOM 4679 C CA . ALA B 1 263 ? -12.898 -14.984 7.684 1 93.56 263 ALA B CA 1
ATOM 4680 C C . ALA B 1 263 ? -12.414 -13.812 8.523 1 93.56 263 ALA B C 1
ATOM 4682 O O . ALA B 1 263 ? -11.516 -13.961 9.359 1 93.56 263 ALA B O 1
ATOM 4683 N N . TYR B 1 264 ? -13.039 -12.688 8.344 1 97.19 264 TYR B N 1
ATOM 4684 C CA . TYR B 1 264 ? -12.641 -11.461 9.016 1 97.19 264 TYR B CA 1
ATOM 4685 C C . TYR B 1 264 ? -13.773 -10.438 9 1 97.19 264 TYR B C 1
ATOM 4687 O O . TYR B 1 264 ? -14.414 -10.234 7.969 1 97.19 264 TYR B O 1
ATOM 4695 N N . VAL B 1 265 ? -14.039 -9.852 10.094 1 98.5 265 VAL B N 1
ATOM 4696 C CA . VAL B 1 265 ? -14.961 -8.727 10.203 1 98.5 265 VAL B CA 1
ATOM 4697 C C . VAL B 1 265 ? -14.297 -7.582 10.961 1 98.5 265 VAL B C 1
ATOM 4699 O O . VAL B 1 265 ? -14.008 -7.703 12.156 1 98.5 265 VAL B O 1
ATOM 4702 N N . GLY B 1 266 ? -14.031 -6.504 10.258 1 98.44 266 GLY B N 1
ATOM 4703 C CA . GLY B 1 266 ? -13.375 -5.355 10.852 1 98.44 266 GLY B CA 1
ATOM 4704 C C . GLY B 1 266 ? -14.18 -4.074 10.727 1 98.44 266 GLY B C 1
ATOM 4705 O O . GLY B 1 266 ? -14.859 -3.857 9.719 1 98.44 266 GLY B O 1
ATOM 4706 N N . MET B 1 267 ? -13.992 -3.18 11.688 1 96.75 267 MET B N 1
ATOM 4707 C CA . MET B 1 267 ? -14.68 -1.895 11.711 1 96.75 267 MET B CA 1
ATOM 4708 C C . MET B 1 267 ? -13.734 -0.773 12.125 1 96.75 267 MET B C 1
ATOM 4710 O O . MET B 1 267 ? -12.953 -0.931 13.062 1 96.75 267 MET B O 1
ATOM 4714 N N . ILE B 1 268 ? -13.836 0.265 11.352 1 89.5 268 ILE B N 1
ATOM 4715 C CA . ILE B 1 268 ? -13.055 1.431 11.758 1 89.5 268 ILE B CA 1
ATOM 4716 C C . ILE B 1 268 ? -13.656 2.043 13.016 1 89.5 268 ILE B C 1
ATOM 4718 O O . ILE B 1 268 ? -14.875 2.088 13.172 1 89.5 268 ILE B O 1
ATOM 4722 N N . GLY B 1 269 ? -12.766 2.402 13.945 1 85 269 GLY B N 1
ATOM 4723 C CA . GLY B 1 269 ? -13.25 3.008 15.172 1 85 269 GLY B CA 1
ATOM 4724 C C . GLY B 1 269 ? -12.273 2.869 16.328 1 85 269 GLY B C 1
ATOM 4725 O O . GLY B 1 269 ? -11.211 2.264 16.188 1 85 269 GLY B O 1
ATOM 4726 N N . SER B 1 270 ? -12.703 3.359 17.422 1 80.56 270 SER B N 1
ATOM 4727 C CA . SER B 1 270 ? -11.914 3.322 18.641 1 80.56 270 SER B CA 1
ATOM 4728 C C . SER B 1 270 ? -12.312 2.139 19.516 1 80.56 270 SER B C 1
ATOM 4730 O O . SER B 1 270 ? -13.32 1.478 19.266 1 80.56 270 SER B O 1
ATOM 4732 N N . LYS B 1 271 ? -11.461 1.924 20.531 1 85.5 271 LYS B N 1
ATOM 4733 C CA . LYS B 1 271 ? -11.797 0.903 21.516 1 85.5 271 LYS B CA 1
ATOM 4734 C C . LYS B 1 271 ? -13.102 1.238 22.234 1 85.5 271 LYS B C 1
ATOM 4736 O O . LYS B 1 271 ? -13.883 0.343 22.562 1 85.5 271 LYS B O 1
ATOM 4741 N N . SER B 1 272 ? -13.305 2.518 22.422 1 80.5 272 SER B N 1
ATOM 4742 C CA . SER B 1 272 ? -14.539 2.949 23.078 1 80.5 272 SER B CA 1
ATOM 4743 C C . SER B 1 272 ? -15.75 2.65 22.203 1 80.5 272 SER B C 1
ATOM 4745 O O . SER B 1 272 ? -16.766 2.166 22.703 1 80.5 272 SER B O 1
ATOM 4747 N N . LYS B 1 273 ? -15.648 2.988 20.922 1 81.19 273 LYS B N 1
ATOM 4748 C CA . LYS B 1 273 ? -16.719 2.65 19.984 1 81.19 273 LYS B CA 1
ATOM 4749 C C . LYS B 1 273 ? -17.016 1.154 20.016 1 81.19 273 LYS B C 1
ATOM 4751 O O . LYS B 1 273 ? -18.188 0.746 20.047 1 81.19 273 LYS B O 1
ATOM 4756 N N . ARG B 1 274 ? -16.031 0.351 20.016 1 90.94 274 ARG B N 1
ATOM 4757 C CA . ARG B 1 274 ? -16.188 -1.1 20.062 1 90.94 274 ARG B CA 1
ATOM 4758 C C . ARG B 1 274 ? -16.953 -1.539 21.297 1 90.94 274 ARG B C 1
ATOM 4760 O O . ARG B 1 274 ? -17.859 -2.365 21.219 1 90.94 274 ARG B O 1
ATOM 4767 N N . ALA B 1 275 ? -16.578 -0.965 22.422 1 90.56 275 ALA B N 1
ATOM 4768 C CA . ALA B 1 275 ? -17.203 -1.326 23.688 1 90.56 275 ALA B CA 1
ATOM 4769 C C . ALA B 1 275 ? -18.703 -1.019 23.672 1 90.56 275 ALA B C 1
ATOM 4771 O O . ALA B 1 275 ? -19.516 -1.826 24.125 1 90.56 275 ALA B O 1
ATOM 4772 N N . ILE B 1 276 ? -18.984 0.089 23.188 1 88.38 276 ILE B N 1
ATOM 4773 C CA . ILE B 1 276 ? -20.391 0.502 23.094 1 88.38 276 ILE B CA 1
ATOM 4774 C C . ILE B 1 276 ? -21.156 -0.462 22.188 1 88.38 276 ILE B C 1
ATOM 4776 O O . ILE B 1 276 ? -22.25 -0.908 22.531 1 88.38 276 ILE B O 1
ATOM 4780 N N . PHE B 1 277 ? -20.594 -0.822 21.047 1 92.94 277 PHE B N 1
ATOM 4781 C CA . PHE B 1 277 ? -21.234 -1.737 20.094 1 92.94 277 PHE B CA 1
ATOM 4782 C C . PHE B 1 277 ? -21.406 -3.117 20.719 1 92.94 277 PHE B C 1
ATOM 4784 O O . PHE B 1 277 ? -22.469 -3.732 20.578 1 92.94 277 PHE B O 1
ATOM 4791 N N . GLU B 1 278 ? -20.422 -3.557 21.406 1 95.56 278 GLU B N 1
ATOM 4792 C CA . GLU B 1 278 ? -20.469 -4.871 22.031 1 95.56 278 GLU B CA 1
ATOM 4793 C C . GLU B 1 278 ? -21.609 -4.953 23.047 1 95.56 278 GLU B C 1
ATOM 4795 O O . GLU B 1 278 ? -22.344 -5.945 23.078 1 95.56 278 GLU B O 1
ATOM 4800 N N . LYS B 1 279 ? -21.75 -3.945 23.828 1 95.44 279 LYS B N 1
ATOM 4801 C CA . LYS B 1 279 ? -22.828 -3.91 24.812 1 95.44 279 LYS B CA 1
ATOM 4802 C C . LYS B 1 279 ? -24.203 -3.98 24.141 1 95.44 279 LYS B C 1
ATOM 4804 O O . LYS B 1 279 ? -25.062 -4.742 24.562 1 95.44 279 LYS B O 1
ATOM 4809 N N . ARG B 1 280 ? -24.328 -3.24 23.141 1 95.12 280 ARG B N 1
ATOM 4810 C CA . ARG B 1 280 ? -25.594 -3.209 22.406 1 95.12 280 ARG B CA 1
ATOM 4811 C C . ARG B 1 280 ? -25.875 -4.555 21.75 1 95.12 280 ARG B C 1
ATOM 4813 O O . ARG B 1 280 ? -27.031 -5.004 21.719 1 95.12 280 ARG B O 1
ATOM 4820 N N . MET B 1 281 ? -24.922 -5.188 21.266 1 96.25 281 MET B N 1
ATOM 4821 C CA . MET B 1 281 ? -25.094 -6.465 20.578 1 96.25 281 MET B CA 1
ATOM 4822 C C . MET B 1 281 ? -25.359 -7.586 21.578 1 96.25 281 MET B C 1
ATOM 4824 O O . MET B 1 281 ? -26.141 -8.5 21.297 1 96.25 281 MET B O 1
ATOM 4828 N N . GLN B 1 282 ? -24.75 -7.418 22.688 1 95.44 282 GLN B N 1
ATOM 4829 C CA . GLN B 1 282 ? -25.016 -8.391 23.75 1 95.44 282 GLN B CA 1
ATOM 4830 C C . GLN B 1 282 ? -26.5 -8.383 24.141 1 95.44 282 GLN B C 1
ATOM 4832 O O . GLN B 1 282 ? -27.094 -9.445 24.312 1 95.44 282 GLN B O 1
ATOM 4837 N N . VAL B 1 283 ? -27.031 -7.266 24.234 1 95.5 283 VAL B N 1
ATOM 4838 C CA . VAL B 1 283 ? -28.438 -7.105 24.578 1 95.5 283 VAL B CA 1
ATOM 4839 C C . VAL B 1 283 ? -29.312 -7.797 23.531 1 95.5 283 VAL B C 1
ATOM 4841 O O . VAL B 1 283 ? -30.391 -8.305 23.844 1 95.5 283 VAL B O 1
ATOM 4844 N N . ARG B 1 284 ? -28.781 -7.898 22.359 1 94.38 284 ARG B N 1
ATOM 4845 C CA . ARG B 1 284 ? -29.531 -8.492 21.266 1 94.38 284 ARG B CA 1
ATOM 4846 C C . ARG B 1 284 ? -29.219 -9.977 21.125 1 94.38 284 ARG B C 1
ATOM 4848 O O . ARG B 1 284 ? -29.609 -10.609 20.141 1 94.38 284 ARG B O 1
ATOM 4855 N N . GLY B 1 285 ? -28.375 -10.523 22 1 94.81 285 GLY B N 1
ATOM 4856 C CA . GLY B 1 285 ? -28.203 -11.961 22.078 1 94.81 285 GLY B CA 1
ATOM 4857 C C . GLY B 1 285 ? -26.906 -12.453 21.453 1 94.81 285 GLY B C 1
ATOM 4858 O O . GLY B 1 285 ? -26.688 -13.664 21.344 1 94.81 285 GLY B O 1
ATOM 4859 N N . TYR B 1 286 ? -26.094 -11.609 20.969 1 96.19 286 TYR B N 1
ATOM 4860 C CA . TYR B 1 286 ? -24.812 -12.047 20.438 1 96.19 286 TYR B CA 1
ATOM 4861 C C . TYR B 1 286 ? -23.906 -12.539 21.547 1 96.19 286 TYR B C 1
ATOM 4863 O O . TYR B 1 286 ? -23.766 -11.883 22.578 1 96.19 286 TYR B O 1
ATOM 4871 N N . THR B 1 287 ? -23.297 -13.633 21.344 1 95.38 287 THR B N 1
ATOM 4872 C CA . THR B 1 287 ? -22.469 -14.25 22.375 1 95.38 287 THR B CA 1
ATOM 4873 C C . THR B 1 287 ? -21.094 -13.609 22.422 1 95.38 287 THR B C 1
ATOM 4875 O O . THR B 1 287 ? -20.656 -13.008 21.438 1 95.38 287 THR B O 1
ATOM 4878 N N . PRO B 1 288 ? -20.375 -13.781 23.5 1 94.12 288 PRO B N 1
ATOM 4879 C CA . PRO B 1 288 ? -19.016 -13.273 23.594 1 94.12 288 PRO B CA 1
ATOM 4880 C C . PRO B 1 288 ? -18.094 -13.852 22.516 1 94.12 288 PRO B C 1
ATOM 4882 O O . PRO B 1 288 ? -17.219 -13.141 22 1 94.12 288 PRO B O 1
ATOM 4885 N N . GLU B 1 289 ? -18.328 -15.086 22.188 1 93.69 289 GLU B N 1
ATOM 4886 C CA . GLU B 1 289 ? -17.531 -15.727 21.156 1 93.69 289 GLU B CA 1
ATOM 4887 C C . GLU B 1 289 ? -17.734 -15.047 19.797 1 93.69 289 GLU B C 1
ATOM 4889 O O . GLU B 1 289 ? -16.766 -14.844 19.062 1 93.69 289 GLU B O 1
ATOM 4894 N N . THR B 1 290 ? -18.938 -14.734 19.516 1 94.56 290 THR B N 1
ATOM 4895 C CA . THR B 1 290 ? -19.266 -14.047 18.266 1 94.56 290 THR B CA 1
ATOM 4896 C C . THR B 1 290 ? -18.656 -12.648 18.25 1 94.56 290 THR B C 1
ATOM 4898 O O . THR B 1 290 ? -18.109 -12.211 17.234 1 94.56 290 THR B O 1
ATOM 4901 N N . LEU B 1 291 ? -18.688 -11.969 19.391 1 95.56 291 LEU B N 1
ATOM 4902 C CA . LEU B 1 291 ? -18.234 -10.586 19.484 1 95.56 291 LEU B CA 1
ATOM 4903 C C . LEU B 1 291 ? -16.703 -10.508 19.359 1 95.56 291 LEU B C 1
ATOM 4905 O O . LEU B 1 291 ? -16.172 -9.492 18.906 1 95.56 291 LEU B O 1
ATOM 4909 N N . GLN B 1 292 ? -16.047 -11.57 19.719 1 94.62 292 GLN B N 1
ATOM 4910 C CA . GLN B 1 292 ? -14.586 -11.625 19.625 1 94.62 2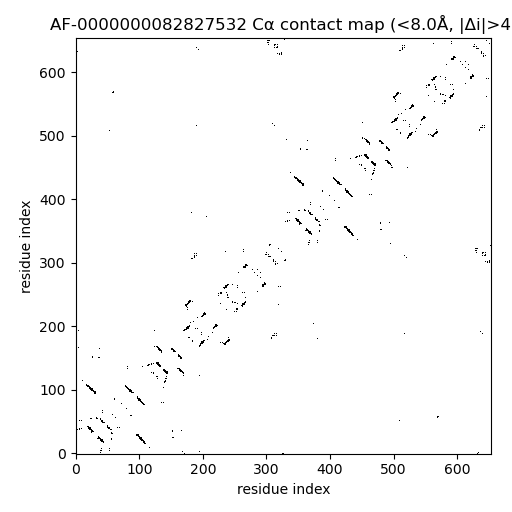92 GLN B CA 1
ATOM 4911 C C . GLN B 1 292 ? -14.125 -11.602 18.172 1 94.62 292 GLN B C 1
ATOM 4913 O O . GLN B 1 292 ? -12.969 -11.281 17.875 1 94.62 292 GLN B O 1
ATOM 4918 N N . ARG B 1 293 ? -15.023 -11.891 17.266 1 95.81 293 ARG B N 1
ATOM 4919 C CA . ARG B 1 293 ? -14.688 -11.922 15.852 1 95.81 293 ARG B CA 1
ATOM 4920 C C . ARG B 1 293 ? -14.664 -10.516 15.266 1 95.81 293 ARG B C 1
ATOM 4922 O O . ARG B 1 293 ? -14.156 -10.312 14.156 1 95.81 293 ARG B O 1
ATOM 4929 N N . LEU B 1 294 ? -15.219 -9.617 16 1 97.75 294 LEU B N 1
ATOM 4930 C CA . LEU B 1 294 ? -15.172 -8.227 15.555 1 97.75 294 LEU B CA 1
ATOM 4931 C C . LEU B 1 294 ? -13.812 -7.609 15.852 1 97.75 294 LEU B C 1
ATOM 4933 O O . LEU B 1 294 ? -13.398 -7.543 17.016 1 97.75 294 LEU B O 1
ATOM 4937 N N . VAL B 1 295 ? -13.156 -7.203 14.867 1 97.62 295 VAL B N 1
ATOM 4938 C CA . VAL B 1 295 ? -11.883 -6.508 15.031 1 97.62 295 VAL B CA 1
ATOM 4939 C C . VAL B 1 295 ? -12.102 -4.996 14.984 1 97.62 295 VAL B C 1
ATOM 4941 O O . VAL B 1 295 ? -12.578 -4.465 13.977 1 97.62 295 VAL B O 1
ATOM 4944 N N . CYS B 1 296 ? -11.812 -4.312 16.047 1 95.5 296 CYS B N 1
ATOM 4945 C CA . CYS B 1 296 ? -11.914 -2.863 16.188 1 95.5 296 CYS B CA 1
ATOM 4946 C C . CYS B 1 296 ? -11.07 -2.375 17.359 1 95.5 296 CYS B C 1
ATOM 4948 O O . CYS B 1 296 ? -11.25 -2.822 18.5 1 95.5 296 CYS B O 1
ATOM 4950 N N . PRO B 1 297 ? -10.211 -1.45 17.109 1 94.06 297 PRO B N 1
ATOM 4951 C CA . PRO B 1 297 ? -9.828 -0.814 15.844 1 94.06 297 PRO B CA 1
ATOM 4952 C C . PRO B 1 297 ? -9.227 -1.801 14.852 1 94.06 297 PRO B C 1
ATOM 4954 O O . PRO B 1 297 ? -8.719 -2.855 15.242 1 94.06 297 PRO B O 1
ATOM 4957 N N . ILE B 1 298 ? -9.312 -1.531 13.602 1 95.56 298 ILE B N 1
ATOM 4958 C CA . ILE B 1 298 ? -8.727 -2.361 12.555 1 95.56 298 ILE B CA 1
ATOM 4959 C C . ILE B 1 298 ? -7.266 -1.972 12.352 1 95.56 298 ILE B C 1
ATOM 4961 O O . ILE B 1 298 ? -6.867 -0.846 12.656 1 95.56 298 ILE B O 1
ATOM 4965 N N . GLY B 1 299 ? -6.5 -2.936 11.758 1 95.88 299 GLY B N 1
ATOM 4966 C CA . GLY B 1 299 ? -5.09 -2.721 11.469 1 95.88 299 GLY B CA 1
ATOM 4967 C C . GLY B 1 299 ? -4.168 -3.402 12.461 1 95.88 299 GLY B C 1
ATOM 4968 O O . GLY B 1 299 ? -4.551 -3.648 13.602 1 95.88 299 GLY B O 1
ATOM 4969 N N . ILE B 1 300 ? -3 -3.674 12.016 1 95.31 300 ILE B N 1
ATOM 4970 C CA . ILE B 1 300 ? -2.016 -4.309 12.891 1 95.31 300 ILE B CA 1
ATOM 4971 C C . ILE B 1 300 ? -1.599 -3.336 13.992 1 95.31 300 ILE B C 1
ATOM 4973 O O . ILE B 1 300 ? -1.716 -2.119 13.828 1 95.31 300 ILE B O 1
ATOM 4977 N N . ASP B 1 301 ? -1.047 -3.861 15.039 1 91.81 301 ASP B N 1
ATOM 4978 C CA . ASP B 1 301 ? -0.562 -3.047 16.141 1 91.81 301 ASP B CA 1
ATOM 4979 C C . ASP B 1 301 ? 0.713 -2.299 15.766 1 91.81 301 ASP B C 1
ATOM 4981 O O . ASP B 1 301 ? 1.435 -2.717 14.859 1 91.81 301 ASP B O 1
ATOM 4985 N N . GLY B 1 302 ? 0.945 -1.161 16.422 1 89.44 302 GLY B N 1
ATOM 4986 C CA . GLY B 1 302 ? 2.205 -0.45 16.266 1 89.44 302 GLY B CA 1
ATOM 4987 C C . GLY B 1 302 ? 2.129 0.703 15.289 1 89.44 302 GLY B C 1
ATOM 4988 O O . GLY B 1 302 ? 3.115 1.41 15.07 1 89.44 302 GLY B O 1
ATOM 4989 N N . ILE B 1 303 ? 1.014 0.813 14.633 1 86.56 303 ILE B N 1
ATOM 4990 C CA . ILE B 1 303 ? 0.771 1.947 13.75 1 86.56 303 ILE B CA 1
ATOM 4991 C C . ILE B 1 303 ? -0.41 2.764 14.266 1 86.56 303 ILE B C 1
ATOM 4993 O O . ILE B 1 303 ? -1.554 2.301 14.242 1 86.56 303 ILE B O 1
ATOM 4997 N N . SER B 1 304 ? -0.207 3.943 14.781 1 75 304 SER B N 1
ATOM 4998 C CA . SER B 1 304 ? -1.239 4.688 15.492 1 75 304 SER B CA 1
ATOM 4999 C C . SER B 1 304 ? -1.712 5.891 14.68 1 75 304 SER B C 1
ATOM 5001 O O . SER B 1 304 ? -2.67 6.566 15.062 1 75 304 SER B O 1
ATOM 5003 N N . SER B 1 305 ? -1.251 6.02 13.594 1 69.31 305 SER B N 1
ATOM 5004 C CA . SER B 1 305 ? -1.578 7.203 12.805 1 69.31 305 SER B CA 1
ATOM 5005 C C . SER B 1 305 ? -3.023 7.168 12.32 1 69.31 305 SER B C 1
ATOM 5007 O O . SER B 1 305 ? -3.586 6.09 12.109 1 69.31 305 SER B O 1
ATOM 5009 N N . LYS B 1 306 ? -3.564 8.32 12.164 1 67.44 306 LYS B N 1
ATOM 5010 C CA . LYS B 1 306 ? -4.934 8.43 11.672 1 67.44 306 LYS B CA 1
ATOM 5011 C C . LYS B 1 306 ? -4.961 8.797 10.188 1 67.44 306 LYS B C 1
ATOM 5013 O O . LYS B 1 306 ? -6.031 8.961 9.602 1 67.44 306 LYS B O 1
ATOM 5018 N N . GLN B 1 307 ? -3.855 8.867 9.555 1 72.75 307 GLN B N 1
ATOM 5019 C CA . GLN B 1 307 ? -3.779 9.125 8.117 1 72.75 307 GLN B CA 1
ATOM 5020 C C . GLN B 1 307 ? -4.34 7.953 7.32 1 72.75 307 GLN B C 1
ATOM 5022 O O . GLN B 1 307 ? -3.98 6.801 7.562 1 72.75 307 GLN B O 1
ATOM 5027 N N . PRO B 1 308 ? -5.242 8.227 6.387 1 82.06 308 PRO B N 1
ATOM 5028 C CA . PRO B 1 308 ? -5.887 7.164 5.613 1 82.06 308 PRO B CA 1
ATOM 5029 C C . PRO B 1 308 ? -4.883 6.184 5.008 1 82.06 308 PRO B C 1
ATOM 5031 O O . PRO B 1 308 ? -5.07 4.965 5.105 1 82.06 308 PRO B O 1
ATOM 5034 N N . ALA B 1 309 ? -3.797 6.719 4.449 1 85.5 309 ALA B N 1
ATOM 5035 C CA . ALA B 1 309 ? -2.812 5.855 3.799 1 85.5 309 ALA B CA 1
ATOM 5036 C C . ALA B 1 309 ? -2.129 4.941 4.812 1 85.5 309 ALA B C 1
ATOM 5038 O O . ALA B 1 309 ? -1.845 3.779 4.512 1 85.5 309 ALA B O 1
ATOM 5039 N N . MET B 1 310 ? -1.855 5.48 5.988 1 87.88 310 MET B N 1
ATOM 5040 C CA . MET B 1 310 ? -1.209 4.676 7.023 1 87.88 310 MET B CA 1
ATOM 5041 C C . MET B 1 310 ? -2.182 3.656 7.605 1 87.88 310 MET B C 1
ATOM 5043 O O . MET B 1 310 ? -1.803 2.512 7.871 1 87.88 310 MET B O 1
ATOM 5047 N N . ILE B 1 311 ? -3.436 4.086 7.781 1 88.25 311 ILE B N 1
ATOM 5048 C CA . ILE B 1 311 ? -4.461 3.141 8.211 1 88.25 311 ILE B CA 1
ATOM 5049 C C . ILE B 1 311 ? -4.586 2.012 7.195 1 88.25 311 ILE B C 1
ATOM 5051 O O . ILE B 1 311 ? -4.668 0.838 7.566 1 88.25 311 ILE B O 1
ATOM 5055 N N . ALA B 1 312 ? -4.555 2.365 5.918 1 94.06 312 ALA B N 1
ATOM 5056 C CA . ALA B 1 312 ? -4.688 1.387 4.844 1 94.06 312 ALA B CA 1
ATOM 5057 C C . ALA B 1 312 ? -3.578 0.34 4.914 1 94.06 312 ALA B C 1
ATOM 5059 O O . ALA B 1 312 ? -3.84 -0.86 4.805 1 94.06 312 ALA B O 1
ATOM 5060 N N . ILE B 1 313 ? -2.354 0.815 5.117 1 94.5 313 ILE B N 1
ATOM 5061 C CA . ILE B 1 313 ? -1.229 -0.107 5.23 1 94.5 313 ILE B CA 1
ATOM 5062 C C . ILE B 1 313 ? -1.452 -1.051 6.41 1 94.5 313 ILE B C 1
ATOM 5064 O O . ILE B 1 313 ? -1.27 -2.264 6.285 1 94.5 313 ILE B O 1
ATOM 5068 N N . ALA B 1 314 ? -1.865 -0.515 7.531 1 95.81 314 ALA B N 1
ATOM 5069 C CA . ALA B 1 314 ? -2.084 -1.314 8.734 1 95.81 314 ALA B CA 1
ATOM 5070 C C . ALA B 1 314 ? -3.178 -2.355 8.508 1 95.81 314 ALA B C 1
ATOM 5072 O O . ALA B 1 314 ? -3.037 -3.512 8.914 1 95.81 314 ALA B O 1
ATOM 5073 N N . VAL B 1 315 ? -4.23 -1.955 7.895 1 97.06 315 VAL B N 1
ATOM 5074 C CA . VAL B 1 315 ? -5.387 -2.822 7.688 1 97.06 315 VAL B CA 1
ATOM 5075 C C . VAL B 1 315 ? -5.043 -3.908 6.672 1 97.06 315 VAL B C 1
ATOM 5077 O O . VAL B 1 315 ? -5.332 -5.086 6.891 1 97.06 315 VAL B O 1
ATOM 5080 N N . VAL B 1 316 ? -4.43 -3.564 5.551 1 96.88 316 VAL B N 1
ATOM 5081 C CA . VAL B 1 316 ? -4.113 -4.539 4.512 1 96.88 316 VAL B CA 1
ATOM 5082 C C . VAL B 1 316 ? -3.07 -5.527 5.027 1 96.88 316 VAL B C 1
ATOM 5084 O O . VAL B 1 316 ? -3.141 -6.723 4.734 1 96.88 316 VAL B O 1
ATOM 5087 N N . ALA B 1 317 ? -2.084 -5.004 5.797 1 96.44 317 ALA B N 1
ATOM 5088 C CA . ALA B 1 317 ? -1.143 -5.918 6.438 1 96.44 317 ALA B CA 1
ATOM 5089 C C . ALA B 1 317 ? -1.874 -6.934 7.309 1 96.44 317 ALA B C 1
ATOM 5091 O O . ALA B 1 317 ? -1.56 -8.125 7.277 1 96.44 317 ALA B O 1
ATOM 5092 N N . GLN B 1 318 ? -2.82 -6.512 8.094 1 96.75 318 GLN B N 1
ATOM 5093 C CA . GLN B 1 318 ? -3.602 -7.391 8.953 1 96.75 318 GLN B CA 1
ATOM 5094 C C . GLN B 1 318 ? -4.367 -8.422 8.133 1 96.75 318 GLN B C 1
ATOM 5096 O O . GLN B 1 318 ? -4.371 -9.609 8.461 1 96.75 318 GLN B O 1
ATOM 5101 N N . LEU B 1 319 ? -5.039 -7.984 7.043 1 95.88 319 LEU B N 1
ATOM 5102 C CA . LEU B 1 319 ? -5.773 -8.891 6.168 1 95.88 319 LEU B CA 1
ATOM 5103 C C . LEU B 1 319 ? -4.84 -9.945 5.574 1 95.88 319 LEU B C 1
ATOM 5105 O O . LEU B 1 319 ? -5.188 -11.125 5.52 1 95.88 319 LEU B O 1
ATOM 5109 N N . LEU B 1 320 ? -3.668 -9.492 5.121 1 92.56 320 LEU B N 1
ATOM 5110 C CA . LEU B 1 320 ? -2.719 -10.43 4.531 1 92.56 320 LEU B CA 1
ATOM 5111 C C . LEU B 1 320 ? -2.273 -11.469 5.555 1 92.56 320 LEU B C 1
ATOM 5113 O O . LEU B 1 320 ? -2.064 -12.641 5.211 1 92.56 320 LEU B O 1
ATOM 5117 N N . GLN B 1 321 ? -2.088 -11.055 6.809 1 93.31 321 GLN B N 1
ATOM 5118 C CA . GLN B 1 321 ? -1.728 -11.992 7.863 1 93.31 321 GLN B CA 1
ATOM 5119 C C . GLN B 1 321 ? -2.84 -13.016 8.102 1 93.31 321 GLN B C 1
ATOM 5121 O O . GLN B 1 321 ? -2.57 -14.195 8.328 1 93.31 321 GLN B O 1
ATOM 5126 N N . VAL B 1 322 ? -4.07 -12.539 8.023 1 91.56 322 VAL B N 1
ATOM 5127 C CA . VAL B 1 322 ? -5.227 -13.398 8.258 1 91.56 322 VAL B CA 1
ATOM 5128 C C . VAL B 1 322 ? -5.371 -14.398 7.105 1 91.56 322 VAL B C 1
ATOM 5130 O O . VAL B 1 322 ? -5.664 -15.57 7.328 1 91.56 322 VAL B O 1
ATOM 5133 N N . PHE B 1 323 ? -5.16 -13.844 5.902 1 85.12 323 PHE B N 1
ATOM 5134 C CA . PHE B 1 323 ? -5.418 -14.672 4.73 1 85.12 323 PHE B CA 1
ATOM 5135 C C . PHE B 1 323 ? -4.164 -15.438 4.324 1 85.12 323 PHE B C 1
ATOM 5137 O O . PHE B 1 323 ? -4.207 -16.281 3.428 1 85.12 323 PHE B O 1
ATOM 5144 N N . ASP B 1 324 ? -2.92 -14.695 4.664 1 71 324 ASP B N 1
ATOM 5145 C CA . ASP B 1 324 ? -1.68 -15.375 4.301 1 71 324 ASP B CA 1
ATOM 5146 C C . ASP B 1 324 ? -1.826 -16.891 4.414 1 71 324 ASP B C 1
ATOM 5148 O O . ASP B 1 324 ? -2.059 -17.422 5.504 1 71 324 ASP B O 1
ATOM 5152 N N . VAL B 1 325 ? -2.572 -17.297 3.492 1 50.38 325 VAL B N 1
ATOM 5153 C CA . VAL B 1 325 ? -2.734 -18.688 3.07 1 50.38 325 VAL B CA 1
ATOM 5154 C C . VAL B 1 325 ? -1.407 -19.438 3.209 1 50.38 325 VAL B C 1
ATOM 5156 O O . VAL B 1 325 ? -0.399 -19.031 2.625 1 50.38 325 VAL B O 1
ATOM 5159 N N . LYS B 1 326 ? -1.11 -19.672 4.316 1 44.72 326 LYS B N 1
ATOM 5160 C CA . LYS B 1 326 ? 0.075 -20.484 4.578 1 44.72 326 LYS B CA 1
ATOM 5161 C C . LYS B 1 326 ? 0.458 -21.312 3.354 1 44.72 326 LYS B C 1
ATOM 5163 O O . LYS B 1 326 ? -0.403 -21.922 2.711 1 44.72 326 LYS B O 1
ATOM 5168 N N . LYS B 1 327 ? 1.546 -20.969 2.748 1 37.28 327 LYS B N 1
ATOM 5169 C CA . LYS B 1 327 ? 2.33 -22.031 2.125 1 37.28 327 LYS B CA 1
ATOM 5170 C C . LYS B 1 327 ? 2.6 -23.172 3.107 1 37.28 327 LYS B C 1
ATOM 5172 O O . LYS B 1 327 ? 2.865 -22.922 4.285 1 37.28 327 LYS B O 1
#

InterPro domains:
  IPR003777 XdhC- CoxI [PF02625] (13-82)
  IPR014308 Xanthine dehydrogenase accessory protein XdhC [TIGR02964] (21-320)
  IPR027051 XdhC Rossmann domain [PF13478] (175-319)
  IPR036291 NAD(P)-binding domain superfamily [SSF51735] (172-262)
  IPR052698 Molybdenum Cofactor Utilization and Processing [PTHR30388] (5-323)